Protein AF-A0A833G1L3-F1 (afdb_monomer)

Structure (mmCIF, N/CA/C/O backbone):
data_AF-A0A833G1L3-F1
#
_entry.id   AF-A0A833G1L3-F1
#
loop_
_atom_site.group_PDB
_atom_site.id
_atom_site.type_symbol
_atom_site.label_atom_id
_atom_site.label_alt_id
_atom_site.label_comp_id
_atom_site.label_asym_id
_atom_site.label_entity_id
_atom_site.label_seq_id
_atom_site.pdbx_PDB_ins_code
_atom_site.Cartn_x
_atom_site.Cartn_y
_atom_site.Cartn_z
_atom_site.occupancy
_atom_site.B_iso_or_equiv
_atom_site.auth_seq_id
_atom_site.auth_comp_id
_atom_site.auth_asym_id
_atom_site.auth_atom_id
_atom_site.pdbx_PDB_model_num
ATOM 1 N N . PHE A 1 1 ? -31.826 -4.153 2.271 1.00 58.56 1 PHE A N 1
ATOM 2 C CA . PHE A 1 1 ? -32.580 -5.395 2.533 1.00 58.56 1 PHE A CA 1
ATOM 3 C C . PHE A 1 1 ? -32.315 -6.361 1.386 1.00 58.56 1 PHE A C 1
ATOM 5 O O . PHE A 1 1 ? -32.067 -5.895 0.278 1.00 58.56 1 PHE A O 1
ATOM 12 N N . THR A 1 2 ? -32.281 -7.665 1.633 1.00 56.75 2 THR A N 1
ATOM 13 C CA . THR A 1 2 ? -32.223 -8.674 0.565 1.00 56.75 2 THR A CA 1
ATOM 14 C C . THR A 1 2 ? -33.599 -9.286 0.434 1.00 56.75 2 THR A C 1
ATOM 16 O O . THR A 1 2 ? -34.111 -9.754 1.436 1.00 56.75 2 THR A O 1
ATOM 19 N N . GLY A 1 3 ? -34.172 -9.292 -0.766 1.00 68.12 3 GLY A N 1
ATOM 20 C CA . GLY A 1 3 ? -35.450 -9.947 -1.047 1.00 68.12 3 GLY A CA 1
ATOM 21 C C . GLY A 1 3 ? -36.660 -9.022 -1.182 1.00 68.12 3 GLY A C 1
ATOM 22 O O . GLY A 1 3 ? -36.494 -7.808 -1.364 1.00 68.12 3 GLY A O 1
ATOM 23 N N . ASP A 1 4 ? -37.855 -9.617 -1.142 1.00 75.69 4 ASP A N 1
ATOM 24 C CA . ASP A 1 4 ? -39.143 -8.933 -1.297 1.00 75.69 4 ASP A CA 1
ATOM 25 C C . ASP A 1 4 ? -39.502 -8.088 -0.065 1.00 75.69 4 ASP A C 1
ATOM 27 O O . ASP A 1 4 ? -39.644 -8.566 1.058 1.00 75.69 4 ASP A O 1
ATOM 31 N N . LEU A 1 5 ? -39.668 -6.790 -0.298 1.00 76.69 5 LEU A N 1
ATOM 32 C CA . LEU A 1 5 ? -40.028 -5.801 0.712 1.00 76.69 5 LEU A CA 1
ATOM 33 C C . LEU A 1 5 ? -41.458 -5.977 1.243 1.00 76.69 5 LEU A C 1
ATOM 35 O O . LEU A 1 5 ? -41.739 -5.544 2.363 1.00 76.69 5 LEU A O 1
ATOM 39 N N . GLY A 1 6 ? -42.332 -6.614 0.458 1.00 80.12 6 GLY A N 1
ATOM 40 C CA . GLY A 1 6 ? -43.697 -6.957 0.848 1.00 80.12 6 GLY A CA 1
ATOM 41 C C . GLY A 1 6 ? -43.796 -8.199 1.736 1.00 80.12 6 GLY A C 1
ATOM 42 O O . GLY A 1 6 ? -44.840 -8.415 2.347 1.00 80.12 6 GLY A O 1
ATOM 43 N N . ALA A 1 7 ? -42.727 -8.994 1.850 1.00 83.94 7 ALA A N 1
ATOM 44 C CA . ALA A 1 7 ? -42.713 -10.181 2.694 1.00 83.94 7 ALA A CA 1
ATOM 45 C C . ALA A 1 7 ? -42.637 -9.825 4.188 1.00 83.94 7 ALA A C 1
ATOM 47 O O . ALA A 1 7 ? -42.221 -8.731 4.574 1.00 83.94 7 ALA A O 1
ATOM 48 N N . GLY A 1 8 ? -43.066 -10.757 5.036 1.00 83.50 8 GLY A N 1
ATOM 49 C CA . GLY A 1 8 ? -43.168 -10.588 6.483 1.00 83.50 8 GLY A CA 1
ATOM 50 C C . GLY A 1 8 ? -43.287 -11.944 7.174 1.00 83.50 8 GLY A C 1
ATOM 51 O O . GLY A 1 8 ? -43.633 -12.943 6.540 1.00 83.50 8 GLY A O 1
ATOM 52 N N . GLN A 1 9 ? -42.958 -11.986 8.463 1.00 84.94 9 GLN A N 1
ATOM 53 C CA . GLN A 1 9 ? -42.991 -13.208 9.267 1.00 84.94 9 GLN A CA 1
ATOM 54 C C . GLN A 1 9 ? -43.741 -12.964 10.578 1.00 84.94 9 GLN A C 1
ATOM 56 O O . GLN A 1 9 ? -43.621 -11.872 11.141 1.00 84.94 9 GLN A O 1
ATOM 61 N N . PRO A 1 10 ? -44.501 -13.954 11.071 1.00 87.81 10 PRO A N 1
ATOM 62 C CA . PRO A 1 10 ? -45.274 -13.804 12.288 1.00 87.81 10 PRO A CA 1
ATOM 63 C C . PRO A 1 10 ? -44.334 -13.806 13.493 1.00 87.81 10 PRO A C 1
ATOM 65 O O . PRO A 1 10 ? -43.378 -14.585 13.569 1.00 87.81 10 PRO A O 1
ATOM 68 N N . TYR A 1 11 ? -44.625 -12.940 14.457 1.00 89.69 11 TYR A N 1
ATOM 69 C CA . TYR A 1 11 ? -43.873 -12.844 15.703 1.00 89.69 11 TYR A CA 1
ATOM 70 C C . TYR A 1 11 ? -44.620 -13.545 16.837 1.00 89.69 11 TYR A C 1
ATOM 72 O O . TYR A 1 11 ? -45.820 -13.792 16.764 1.00 89.69 11 TYR A O 1
ATOM 80 N N . LEU A 1 12 ? -43.897 -13.922 17.888 1.00 92.12 12 LEU A N 1
ATOM 81 C CA . LEU A 1 12 ? -44.491 -14.494 19.090 1.00 92.12 12 LEU A CA 1
ATOM 82 C C . LEU A 1 12 ? -43.748 -13.973 20.312 1.00 92.12 12 LEU A C 1
ATOM 84 O O . LEU A 1 12 ? -42.553 -14.227 20.488 1.00 92.12 12 LEU A O 1
ATOM 88 N N . HIS A 1 13 ? -44.470 -13.273 21.181 1.00 92.69 13 HIS A N 1
ATOM 89 C CA . HIS A 1 13 ? -43.911 -12.830 22.445 1.00 92.69 13 HIS A CA 1
ATOM 90 C C . HIS A 1 13 ? -43.611 -14.020 23.366 1.00 92.69 13 HIS A C 1
ATOM 92 O O . HIS A 1 13 ? -44.367 -14.991 23.450 1.00 92.69 13 HIS A O 1
ATOM 98 N N . LYS A 1 14 ? -42.505 -13.931 24.111 1.00 91.44 14 LYS A N 1
ATOM 99 C CA . LYS A 1 14 ? -42.034 -15.017 24.980 1.00 91.44 14 LYS A CA 1
ATOM 100 C C . LYS A 1 14 ? -43.056 -15.398 26.053 1.00 91.44 14 LYS A C 1
ATOM 102 O O . LYS A 1 14 ? -43.229 -16.583 26.323 1.00 91.44 14 LYS A O 1
ATOM 107 N N . ASP A 1 15 ? -43.721 -14.422 26.662 1.00 92.81 15 ASP A N 1
ATOM 108 C CA . ASP A 1 15 ? -44.708 -14.705 27.712 1.00 92.81 15 ASP A CA 1
ATOM 109 C C . ASP A 1 15 ? -45.952 -15.393 27.143 1.00 92.81 15 ASP A C 1
ATOM 111 O O . ASP A 1 15 ? -46.493 -16.299 27.774 1.00 92.81 15 ASP A O 1
ATOM 115 N N . ASP A 1 16 ? -46.334 -15.053 25.911 1.00 93.94 16 ASP A N 1
ATOM 116 C CA . ASP A 1 16 ? -47.459 -15.686 25.226 1.00 93.94 16 ASP A CA 1
ATOM 117 C C . ASP A 1 16 ? -47.111 -17.136 24.845 1.00 93.94 16 ASP A C 1
ATOM 119 O O . ASP A 1 16 ? -47.944 -18.031 25.005 1.00 93.94 16 ASP A O 1
ATOM 123 N N . LEU A 1 17 ? -45.858 -17.403 24.443 1.00 94.31 17 LEU A N 1
ATOM 124 C CA . LEU A 1 17 ? -45.332 -18.763 24.259 1.00 94.31 17 LEU A CA 1
ATOM 125 C C . LEU A 1 17 ? -45.379 -19.568 25.565 1.00 94.31 17 LEU A C 1
ATOM 127 O O . LEU A 1 17 ? -45.841 -20.710 25.576 1.00 94.31 17 LEU A O 1
ATOM 131 N N . VAL A 1 18 ? -44.907 -18.990 26.672 1.00 95.00 18 VAL A N 1
ATOM 132 C CA . VAL A 1 18 ? -44.943 -19.652 27.985 1.00 95.00 18 VAL A CA 1
ATOM 133 C C . VAL A 1 18 ? -46.387 -19.949 28.385 1.00 95.00 18 VAL A C 1
ATOM 135 O O . VAL A 1 18 ? -46.679 -21.064 28.813 1.00 95.00 18 VAL A O 1
ATOM 138 N N . GLU A 1 19 ? -47.308 -19.006 28.186 1.00 95.12 19 GLU A N 1
ATOM 139 C CA . GLU A 1 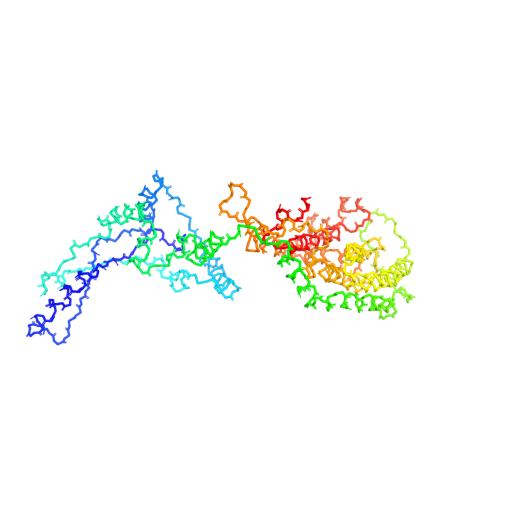19 ? -48.734 -19.200 28.458 1.00 95.12 19 GLU A CA 1
ATOM 140 C C . GLU A 1 19 ? -49.342 -20.322 27.597 1.00 95.12 19 GLU A C 1
ATOM 142 O O . GLU A 1 19 ? -50.137 -21.119 28.104 1.00 95.12 19 GLU A O 1
ATOM 147 N N . ALA A 1 20 ? -48.949 -20.440 26.322 1.00 93.00 20 ALA A N 1
ATOM 148 C CA . ALA A 1 20 ? -49.375 -21.539 25.450 1.00 93.00 20 ALA A CA 1
ATOM 149 C C . ALA A 1 20 ? -48.918 -22.899 25.996 1.00 93.00 20 ALA A C 1
ATOM 151 O O . ALA A 1 20 ? -49.714 -23.837 26.081 1.00 93.00 20 ALA A O 1
ATOM 152 N N . ILE A 1 21 ? -47.652 -22.991 26.415 1.00 93.94 21 ILE A N 1
ATOM 153 C CA . ILE A 1 21 ? -47.069 -24.214 26.979 1.00 93.94 21 ILE A CA 1
ATOM 154 C C . ILE A 1 21 ? -47.756 -24.581 28.298 1.00 93.94 21 ILE A C 1
ATOM 156 O O . ILE A 1 21 ? -48.140 -25.735 28.483 1.00 93.94 21 ILE A O 1
ATOM 160 N N . VAL A 1 22 ? -47.961 -23.615 29.198 1.00 94.06 22 VAL A N 1
ATOM 161 C CA . VAL A 1 22 ? -48.657 -23.841 30.477 1.00 94.06 22 VAL A CA 1
ATOM 162 C C . VAL A 1 22 ? -50.061 -24.392 30.227 1.00 94.06 22 VAL A C 1
ATOM 164 O O . VAL A 1 22 ? -50.429 -25.420 30.792 1.00 94.06 22 VAL A O 1
ATOM 167 N N . ARG A 1 23 ? -50.815 -23.795 29.297 1.00 91.75 23 ARG A N 1
ATOM 168 C CA . ARG A 1 23 ? -52.155 -24.278 28.932 1.00 91.75 23 ARG A CA 1
ATOM 169 C C . ARG A 1 23 ? -52.157 -25.678 28.330 1.00 91.75 23 ARG A C 1
ATOM 171 O O . ARG A 1 23 ? -53.104 -26.428 28.579 1.00 91.75 23 ARG A O 1
ATOM 178 N N . ALA A 1 24 ? -51.134 -26.030 27.554 1.00 91.81 24 ALA A N 1
ATOM 179 C CA . ALA A 1 24 ? -50.976 -27.381 27.027 1.00 91.81 24 ALA A CA 1
ATOM 180 C C . ALA A 1 24 ? -50.731 -28.389 28.162 1.00 91.81 24 ALA A C 1
ATOM 182 O O . ALA A 1 24 ? -51.369 -29.440 28.205 1.00 91.81 24 ALA A O 1
ATOM 183 N N . VAL A 1 25 ? -49.868 -28.047 29.126 1.00 91.75 25 VAL A N 1
ATOM 184 C CA . VAL A 1 25 ? -49.584 -28.890 30.298 1.00 91.75 25 VAL A CA 1
ATOM 185 C C . VAL A 1 25 ? -50.820 -29.055 31.182 1.00 91.75 25 VAL A C 1
ATOM 187 O O . VAL A 1 25 ? -51.125 -30.177 31.596 1.00 91.75 25 VAL A O 1
ATOM 190 N N . ASP A 1 26 ? -51.562 -27.982 31.443 1.00 92.50 26 ASP A N 1
ATOM 191 C CA . ASP A 1 26 ? -52.770 -28.018 32.274 1.00 92.50 26 ASP A CA 1
ATOM 192 C C . ASP A 1 26 ? -53.861 -28.895 31.654 1.00 92.50 26 ASP A C 1
ATOM 194 O O . ASP A 1 26 ? -54.539 -29.649 32.355 1.00 92.50 26 ASP A O 1
ATOM 198 N N . ARG A 1 27 ? -53.993 -28.855 30.324 1.00 89.56 27 ARG A N 1
ATOM 199 C CA . ARG A 1 27 ? -54.992 -29.629 29.578 1.00 89.56 27 ARG A CA 1
ATOM 200 C C . ARG A 1 27 ? -54.489 -30.972 29.065 1.00 89.56 27 ARG A C 1
ATOM 202 O O . ARG A 1 27 ? -55.249 -31.657 28.392 1.00 89.56 27 ARG A O 1
ATOM 209 N N . ARG A 1 28 ? -53.272 -31.397 29.416 1.00 90.00 28 ARG A N 1
ATOM 210 C CA . ARG A 1 28 ? -52.617 -32.602 28.865 1.00 90.00 28 ARG A CA 1
ATOM 211 C C . ARG A 1 28 ? -53.472 -33.873 28.882 1.00 90.00 28 ARG A C 1
ATOM 213 O O . ARG A 1 28 ? -53.357 -34.684 27.981 1.00 90.00 28 ARG A O 1
ATOM 220 N N . ALA A 1 29 ? -54.334 -34.044 29.887 1.00 90.69 29 ALA A N 1
ATOM 221 C CA . ALA A 1 29 ? -55.200 -35.220 30.008 1.00 90.69 29 ALA A CA 1
ATOM 222 C C . ALA A 1 29 ? -56.416 -35.196 29.060 1.00 90.69 29 ALA A C 1
ATOM 224 O O . ALA A 1 29 ? -57.065 -36.219 28.874 1.00 90.69 29 ALA A O 1
ATOM 225 N N . ALA A 1 30 ? -56.746 -34.030 28.501 1.00 87.81 30 ALA A N 1
ATOM 226 C CA . ALA A 1 30 ? -57.869 -33.808 27.594 1.00 87.81 30 ALA A CA 1
ATOM 227 C C . ALA A 1 30 ? -57.425 -33.625 26.131 1.00 87.81 30 ALA A C 1
ATOM 229 O O . ALA A 1 30 ? -58.267 -33.381 25.267 1.00 87.81 30 ALA A O 1
ATOM 230 N N . LEU A 1 31 ? -56.121 -33.707 25.852 1.00 87.88 31 LEU A N 1
ATOM 231 C CA . LEU A 1 31 ? -55.572 -33.565 24.509 1.00 87.88 31 LEU A CA 1
ATOM 232 C C . LEU A 1 31 ? -55.315 -34.937 23.881 1.00 87.88 31 LEU A C 1
ATOM 234 O O . LEU A 1 31 ? -54.936 -35.863 24.598 1.00 87.88 31 LEU A O 1
ATOM 238 N N . PRO A 1 32 ? -55.504 -35.079 22.556 1.00 88.44 32 PRO A N 1
ATOM 239 C CA . PRO A 1 32 ? -55.032 -36.247 21.825 1.00 88.44 32 PRO A CA 1
ATOM 240 C C . PRO A 1 32 ? -53.529 -36.467 22.020 1.00 88.44 32 PRO A C 1
ATOM 242 O O . PRO A 1 32 ? -52.783 -35.495 22.175 1.00 88.44 32 PRO A O 1
ATOM 245 N N . ASP A 1 33 ? -53.100 -37.729 21.912 1.00 86.56 33 ASP A N 1
ATOM 246 C CA . ASP A 1 33 ? -51.694 -38.148 22.033 1.00 86.56 33 ASP A CA 1
ATOM 247 C C . ASP A 1 33 ? -50.748 -37.322 21.140 1.00 86.56 33 ASP A C 1
ATOM 249 O O . ASP A 1 33 ? -49.609 -37.052 21.519 1.00 86.56 33 ASP A O 1
ATOM 253 N N . GLU A 1 34 ? -51.241 -36.863 19.984 1.00 91.44 34 GLU A N 1
ATOM 254 C CA . GLU A 1 34 ? -50.555 -35.923 19.101 1.00 91.44 34 GLU A CA 1
ATOM 255 C C . GLU A 1 34 ? -51.453 -34.721 18.774 1.00 91.44 34 GLU A C 1
ATOM 257 O O . GLU A 1 34 ? -52.558 -34.856 18.242 1.00 91.44 34 GLU A O 1
ATOM 262 N N . THR A 1 35 ? -50.971 -33.513 19.076 1.00 88.75 35 THR A N 1
ATOM 263 C CA . THR A 1 35 ? -51.679 -32.258 18.792 1.00 88.75 35 THR A CA 1
ATOM 264 C C . THR A 1 35 ? -50.719 -31.244 18.177 1.00 88.75 35 THR A C 1
ATOM 266 O O . THR A 1 35 ? -49.777 -30.802 18.828 1.00 88.75 35 THR A O 1
ATOM 269 N N . VAL A 1 36 ? -50.982 -30.845 16.929 1.00 91.00 36 VAL A N 1
ATOM 270 C CA . VAL A 1 36 ? -50.196 -29.836 16.196 1.00 91.00 36 VAL A CA 1
ATOM 271 C C . VAL A 1 36 ? -50.911 -28.491 16.237 1.00 91.00 36 VAL A C 1
ATOM 273 O O . VAL A 1 36 ? -52.103 -28.415 15.927 1.00 91.00 36 VAL A O 1
ATOM 276 N N . LEU A 1 37 ? -50.186 -27.436 16.604 1.00 89.12 37 LEU A N 1
ATOM 277 C CA . LEU A 1 37 ? -50.711 -26.083 16.769 1.00 89.12 37 LEU A CA 1
ATOM 278 C C . LEU A 1 37 ? -49.750 -25.055 16.190 1.00 89.12 37 LEU A C 1
ATOM 280 O O . LEU A 1 37 ? -48.540 -25.170 16.367 1.00 89.12 37 LEU A O 1
ATOM 284 N N . LEU A 1 38 ? -50.319 -24.032 15.559 1.00 91.88 38 LEU A N 1
ATOM 285 C CA . LEU A 1 38 ? -49.618 -22.797 15.241 1.00 91.88 38 LEU A CA 1
ATOM 286 C C . LEU A 1 38 ? -49.903 -21.788 16.353 1.00 91.88 38 LEU A C 1
ATOM 288 O O . LEU A 1 38 ? -51.044 -21.654 16.801 1.00 91.88 38 LEU A O 1
ATOM 292 N N . ILE A 1 39 ? -48.850 -21.122 16.815 1.00 91.88 39 ILE A N 1
ATOM 293 C CA . ILE A 1 39 ? -48.904 -20.095 17.854 1.00 91.88 39 ILE A CA 1
ATOM 294 C C . ILE A 1 39 ? -48.052 -18.907 17.410 1.00 91.88 39 ILE A C 1
ATOM 296 O O . ILE A 1 39 ? -46.914 -19.081 16.980 1.00 91.88 39 ILE A O 1
ATOM 300 N N . GLY A 1 40 ? -48.617 -17.710 17.508 1.00 91.44 40 GLY A N 1
ATOM 301 C CA . GLY A 1 40 ? -47.990 -16.453 17.110 1.00 91.44 40 GLY A CA 1
ATOM 302 C C . GLY A 1 40 ? -49.037 -15.363 16.906 1.00 91.44 40 GLY A C 1
ATOM 303 O O . GLY A 1 40 ? -50.229 -15.586 17.129 1.00 91.44 40 GLY A O 1
ATOM 304 N N . GLU A 1 41 ? -48.573 -14.194 16.499 1.00 91.44 41 GLU A N 1
ATOM 305 C CA . GLU A 1 41 ? -49.393 -13.057 16.098 1.00 91.44 41 GLU A CA 1
ATOM 306 C C . GLU A 1 41 ? -50.030 -13.313 14.722 1.00 91.44 41 GLU A C 1
ATOM 308 O O . GLU A 1 41 ? -49.353 -13.740 13.789 1.00 91.44 41 GLU A O 1
ATOM 313 N N . GLU A 1 42 ? -51.336 -13.050 14.591 1.00 87.62 42 GLU A N 1
ATOM 314 C CA . GLU A 1 42 ? -52.034 -13.098 13.292 1.00 87.62 42 GLU A CA 1
ATOM 315 C C . GLU A 1 42 ? -51.639 -11.892 12.409 1.00 87.62 42 GLU A C 1
ATOM 317 O O . GLU A 1 42 ? -51.675 -11.972 11.184 1.00 87.62 42 GLU A O 1
ATOM 322 N N . GLU A 1 43 ? -51.223 -10.774 13.022 1.00 86.06 43 GLU A N 1
ATOM 323 C CA . GLU A 1 43 ? -50.714 -9.596 12.312 1.00 86.06 43 GLU A CA 1
ATOM 324 C C . GLU A 1 43 ? -49.264 -9.830 11.861 1.00 86.06 43 GLU A C 1
ATOM 326 O O . GLU A 1 43 ? -48.367 -10.025 12.682 1.00 86.06 43 GLU A O 1
ATOM 331 N N . THR A 1 44 ? -49.030 -9.769 10.548 1.00 86.31 44 THR A N 1
ATOM 332 C CA . THR A 1 44 ? -47.710 -9.983 9.939 1.00 86.31 44 THR A CA 1
ATOM 333 C C . THR A 1 44 ? -47.278 -8.731 9.166 1.00 86.31 44 THR A C 1
ATOM 335 O O . THR A 1 44 ? -47.527 -8.636 7.962 1.00 86.31 44 THR A O 1
ATOM 338 N N . PRO A 1 45 ? -46.654 -7.735 9.826 1.00 86.44 45 PRO A N 1
ATOM 339 C CA . PRO A 1 45 ? -46.198 -6.534 9.138 1.00 86.44 45 PRO A CA 1
ATOM 340 C C . PRO A 1 45 ? -45.067 -6.875 8.160 1.00 86.44 45 PRO A C 1
ATOM 342 O O . PRO A 1 45 ? -44.199 -7.705 8.452 1.00 86.44 45 PRO A O 1
ATOM 345 N N . SER A 1 46 ? -45.050 -6.211 7.004 1.00 88.06 46 SER A N 1
ATOM 346 C CA . SER A 1 46 ? -43.981 -6.419 6.025 1.00 88.06 46 SER A CA 1
ATOM 347 C C . SER A 1 46 ? -42.648 -5.840 6.509 1.00 88.06 46 SER A C 1
ATOM 349 O O . SER A 1 46 ? -42.599 -4.943 7.360 1.00 88.06 46 SER A O 1
ATOM 351 N N . TYR A 1 47 ? -41.537 -6.308 5.938 1.00 81.00 47 TYR A N 1
ATOM 352 C CA . TYR A 1 47 ? -40.213 -5.759 6.235 1.00 81.00 47 TYR A CA 1
ATOM 353 C C . TYR A 1 47 ? -40.124 -4.260 5.917 1.00 81.00 47 TYR A C 1
ATOM 355 O O . TYR A 1 47 ? -39.494 -3.508 6.666 1.00 81.00 47 TYR A O 1
ATOM 363 N N . GLU A 1 48 ? -40.770 -3.806 4.839 1.00 84.44 48 GLU A N 1
ATOM 364 C CA . GLU A 1 48 ? -40.855 -2.383 4.502 1.00 84.44 48 GLU A CA 1
ATOM 365 C C . GLU A 1 48 ? -41.652 -1.592 5.541 1.00 84.44 48 GLU A C 1
ATOM 367 O O . GLU A 1 48 ? -41.222 -0.518 5.970 1.00 84.44 48 GLU A O 1
ATOM 372 N N . GLU A 1 49 ? -42.802 -2.117 5.964 1.00 86.94 49 GLU A N 1
ATOM 373 C CA . GLU A 1 49 ? -43.651 -1.465 6.954 1.00 86.94 49 GLU A CA 1
ATOM 374 C C . GLU A 1 49 ? -42.932 -1.338 8.300 1.00 86.94 49 GLU A C 1
ATOM 376 O O . GLU A 1 49 ? -42.894 -0.251 8.886 1.00 86.94 49 GLU A O 1
ATOM 381 N N . MET A 1 50 ? -42.268 -2.409 8.743 1.00 86.25 50 MET A N 1
ATOM 382 C CA . MET A 1 50 ? -41.455 -2.406 9.956 1.00 86.25 50 MET A CA 1
ATOM 383 C C . MET A 1 50 ? -40.314 -1.390 9.880 1.00 86.25 50 MET A C 1
ATOM 385 O O . MET A 1 50 ? -40.116 -0.619 10.820 1.00 86.25 50 MET A O 1
ATOM 389 N N . GLN A 1 51 ? -39.585 -1.325 8.764 1.00 82.50 51 GLN A N 1
ATOM 390 C CA . GLN A 1 51 ? -38.471 -0.385 8.618 1.00 82.50 51 GLN A CA 1
ATOM 391 C C . GLN A 1 51 ? -38.925 1.072 8.570 1.00 82.50 51 GLN A C 1
ATOM 393 O O . GLN A 1 51 ? -38.310 1.910 9.230 1.00 82.50 51 GLN A O 1
ATOM 398 N N . LYS A 1 52 ? -40.019 1.386 7.867 1.00 86.19 52 LYS A N 1
ATOM 399 C CA . LYS A 1 52 ? -40.599 2.739 7.874 1.00 86.19 52 LYS A CA 1
ATOM 400 C C . LYS A 1 52 ? -41.056 3.135 9.272 1.00 86.19 52 LYS A C 1
ATOM 402 O O . LYS A 1 52 ? -40.773 4.240 9.729 1.00 86.19 52 LYS A O 1
ATOM 407 N N . ARG A 1 53 ? -41.730 2.225 9.982 1.00 88.88 53 ARG A N 1
ATOM 408 C CA . ARG A 1 53 ? -42.237 2.478 11.337 1.00 88.88 53 ARG A CA 1
ATOM 409 C C . ARG A 1 53 ? -41.098 2.696 12.334 1.00 88.88 53 ARG A C 1
ATOM 411 O O . ARG A 1 53 ? -41.167 3.637 13.120 1.00 88.88 53 ARG A O 1
ATOM 418 N N . ILE A 1 54 ? -40.030 1.898 12.262 1.00 85.75 54 ILE A N 1
ATOM 419 C CA . ILE A 1 54 ? -38.810 2.100 13.060 1.00 85.75 54 ILE A CA 1
ATOM 420 C C . ILE A 1 54 ? -38.127 3.421 12.682 1.00 85.75 54 ILE A C 1
ATOM 422 O O . ILE A 1 54 ? -37.800 4.198 13.575 1.00 85.75 54 ILE A O 1
ATOM 426 N N . GLY A 1 55 ? -37.964 3.712 11.387 1.00 80.94 55 GLY A N 1
ATOM 427 C CA . GLY A 1 55 ? -37.362 4.956 10.894 1.00 80.94 55 GLY A CA 1
ATOM 428 C C . GLY A 1 55 ? -38.055 6.199 11.454 1.00 80.94 55 GLY A C 1
ATOM 429 O O . GLY A 1 55 ? -37.395 7.052 12.051 1.00 80.94 55 GLY A O 1
ATOM 430 N N . ARG A 1 56 ? -39.393 6.237 11.399 1.00 86.38 56 ARG A N 1
ATOM 431 C CA . ARG A 1 56 ? -40.202 7.310 12.001 1.00 86.38 56 ARG A CA 1
ATOM 432 C C . ARG A 1 56 ? -40.004 7.408 13.512 1.00 86.38 56 ARG A C 1
ATOM 434 O O . ARG A 1 56 ? -39.776 8.492 14.031 1.00 86.38 56 ARG A O 1
ATOM 441 N N . LEU A 1 57 ? -40.057 6.289 14.235 1.00 87.19 57 LEU A N 1
ATOM 442 C CA . LEU A 1 57 ? -39.930 6.297 15.699 1.00 87.19 57 LEU A CA 1
ATOM 443 C C . LEU A 1 57 ? -38.530 6.732 16.175 1.00 87.19 57 LEU A C 1
ATOM 445 O O . LEU A 1 57 ? -38.395 7.400 17.208 1.00 87.19 57 LEU A O 1
ATOM 449 N N . VAL A 1 58 ? -37.477 6.361 15.443 1.00 79.50 58 VAL A N 1
ATOM 450 C CA . VAL A 1 58 ? -36.094 6.672 15.822 1.00 79.50 58 VAL A CA 1
ATOM 451 C C . VAL A 1 58 ? -35.697 8.076 15.360 1.00 79.50 58 VAL A C 1
ATOM 453 O O . VAL A 1 58 ? -35.230 8.863 16.192 1.00 79.50 58 VAL A O 1
ATOM 456 N N . HIS A 1 59 ? -35.929 8.403 14.087 1.00 77.56 59 HIS A N 1
ATOM 457 C CA . HIS A 1 59 ? -35.366 9.572 13.399 1.00 77.56 59 HIS A CA 1
ATOM 458 C C . HIS A 1 59 ? -36.394 10.595 12.900 1.00 77.56 59 HIS A C 1
ATOM 460 O O . HIS A 1 59 ? -35.981 11.620 12.375 1.00 77.56 59 HIS A O 1
ATOM 466 N N . ASP A 1 60 ? -37.696 10.351 13.082 1.00 80.56 60 ASP A N 1
ATOM 467 C CA . ASP A 1 60 ? -38.783 11.199 12.559 1.00 80.56 60 ASP A CA 1
ATOM 468 C C . ASP A 1 60 ? -38.782 11.322 11.018 1.00 80.56 60 ASP A C 1
ATOM 470 O O . ASP A 1 60 ? -39.314 12.267 10.442 1.00 80.56 60 ASP A O 1
ATOM 474 N N . GLU A 1 61 ? -38.191 10.335 10.331 1.00 76.88 61 GLU A N 1
ATOM 475 C CA . GLU A 1 61 ? -38.047 10.297 8.873 1.00 76.88 61 GLU A CA 1
ATOM 476 C C . GLU A 1 61 ? -38.490 8.952 8.281 1.00 76.88 61 GLU A C 1
ATOM 478 O O . GLU A 1 61 ? -38.325 7.888 8.884 1.00 76.88 61 GLU A O 1
ATOM 483 N N . ASP A 1 62 ? -39.003 8.993 7.048 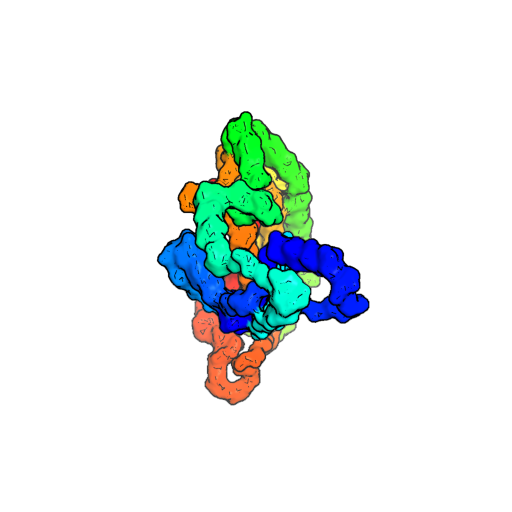1.00 71.38 62 ASP A N 1
ATOM 484 C CA . ASP A 1 62 ? -39.263 7.794 6.252 1.00 71.38 62 ASP A CA 1
ATOM 485 C C . ASP A 1 62 ? -37.962 7.271 5.641 1.00 71.38 62 ASP A C 1
ATOM 487 O O . ASP A 1 62 ? -37.454 7.786 4.642 1.00 71.38 62 ASP A O 1
ATOM 491 N N . TRP A 1 63 ? -37.422 6.210 6.234 1.00 71.50 63 TRP A N 1
ATOM 492 C CA . TRP A 1 63 ? -36.246 5.541 5.698 1.00 71.50 63 TRP A CA 1
ATOM 493 C C . TRP A 1 63 ? -36.556 4.818 4.393 1.00 71.50 63 TRP A C 1
ATOM 495 O O . TRP A 1 63 ? -37.473 4.002 4.291 1.00 71.50 63 TRP A O 1
ATOM 505 N N . ARG A 1 64 ? -35.750 5.116 3.372 1.00 65.44 64 ARG A N 1
ATOM 506 C CA . ARG A 1 64 ? -35.875 4.505 2.054 1.00 65.44 64 ARG A CA 1
ATOM 507 C C . ARG A 1 64 ? -35.146 3.165 2.043 1.00 65.44 64 ARG A C 1
ATOM 509 O O . ARG A 1 64 ? -33.918 3.122 1.997 1.00 65.44 64 ARG A O 1
ATOM 516 N N . THR A 1 65 ? -35.897 2.070 2.058 1.00 61.78 65 THR A N 1
ATOM 517 C CA . THR A 1 65 ? -35.314 0.729 1.988 1.00 61.78 65 THR A CA 1
ATOM 518 C C . THR A 1 65 ? -34.860 0.407 0.570 1.00 61.78 65 THR A C 1
ATOM 520 O O . THR A 1 65 ? -35.663 0.331 -0.357 1.00 61.78 65 THR A O 1
ATOM 523 N N . LEU A 1 66 ? -33.558 0.185 0.397 1.00 63.38 66 LEU A N 1
ATOM 524 C CA . LEU A 1 66 ? -32.988 -0.284 -0.863 1.00 63.38 66 LEU A CA 1
ATOM 525 C C . LEU A 1 66 ? -32.872 -1.813 -0.844 1.00 63.38 66 LEU A C 1
ATOM 527 O O . LEU A 1 66 ? -32.309 -2.392 0.096 1.00 63.38 66 LEU A O 1
ATOM 531 N N . SER A 1 67 ? -33.410 -2.460 -1.879 1.00 57.88 67 SER A N 1
ATOM 532 C CA . SER A 1 67 ? -33.228 -3.893 -2.115 1.00 57.88 67 SER A CA 1
ATOM 533 C C . SER A 1 67 ? -31.936 -4.122 -2.901 1.00 57.88 67 SER A C 1
ATOM 535 O O . SER A 1 67 ? -31.700 -3.460 -3.914 1.00 57.88 67 SER A O 1
ATOM 537 N N . LEU A 1 68 ? -31.074 -5.016 -2.414 1.00 63.75 68 LEU A N 1
ATOM 538 C CA . LEU A 1 68 ? -29.840 -5.411 -3.096 1.00 63.75 68 LEU A CA 1
ATOM 539 C C . LEU A 1 68 ? -30.000 -6.802 -3.730 1.00 63.75 68 LEU A C 1
ATOM 541 O O . LEU A 1 68 ? -30.606 -7.682 -3.112 1.00 63.75 68 LEU A O 1
ATOM 545 N N . PRO A 1 69 ? -29.421 -7.047 -4.924 1.00 71.38 69 PRO A N 1
ATOM 546 C CA . PRO A 1 69 ? -29.429 -8.374 -5.533 1.00 71.38 69 PRO A CA 1
ATOM 547 C C . PRO A 1 69 ? -28.745 -9.413 -4.634 1.00 71.38 69 PRO A C 1
ATOM 549 O O . PRO A 1 69 ? -27.607 -9.207 -4.201 1.00 71.38 69 PRO A O 1
ATOM 552 N N . LYS A 1 70 ? -29.397 -10.567 -4.418 1.00 64.50 70 LYS A N 1
ATOM 553 C CA . LYS A 1 70 ? -28.935 -11.626 -3.495 1.00 64.50 70 LYS A CA 1
ATOM 554 C C . LYS A 1 70 ? -27.475 -12.048 -3.720 1.00 64.50 70 LYS A C 1
ATOM 556 O O . LYS A 1 70 ? -26.743 -12.254 -2.756 1.00 64.50 70 LYS A O 1
ATOM 561 N N . GLY A 1 71 ? -27.027 -12.131 -4.978 1.00 63.44 71 GLY A N 1
ATOM 562 C CA . GLY A 1 71 ? -25.649 -12.514 -5.317 1.00 63.44 71 GLY A CA 1
ATOM 563 C C . GLY A 1 71 ? -24.589 -11.523 -4.822 1.00 63.44 71 GLY A C 1
ATOM 564 O O . GLY A 1 71 ? -23.546 -11.935 -4.319 1.00 63.44 71 GLY A O 1
ATOM 565 N N . LEU A 1 72 ? -24.882 -10.222 -4.893 1.00 63.72 72 LEU A N 1
ATOM 566 C CA . LEU A 1 72 ? -23.963 -9.168 -4.460 1.00 63.72 72 LEU A CA 1
ATOM 567 C C . LEU A 1 72 ? -23.904 -9.090 -2.929 1.00 63.72 72 LEU A C 1
ATOM 569 O O . LEU A 1 72 ? -22.828 -8.925 -2.356 1.00 63.72 72 LEU A O 1
ATOM 573 N N . THR A 1 73 ? -25.038 -9.305 -2.254 1.00 62.31 73 THR A N 1
ATOM 574 C CA . THR A 1 73 ? -25.080 -9.352 -0.787 1.00 62.31 73 THR A CA 1
ATOM 575 C C . THR A 1 73 ? -24.427 -10.608 -0.215 1.00 62.31 73 THR A C 1
ATOM 577 O O . THR A 1 73 ? -23.724 -10.504 0.784 1.00 62.31 73 THR A O 1
ATOM 580 N N . LYS A 1 74 ? -24.578 -11.777 -0.854 1.00 61.28 74 LYS A N 1
ATOM 581 C CA . LYS A 1 74 ? -23.920 -13.024 -0.421 1.00 61.28 74 LYS A CA 1
ATOM 582 C C . LYS A 1 74 ? -22.396 -12.920 -0.519 1.00 61.28 74 LYS A C 1
ATOM 584 O O . LYS A 1 74 ? -21.703 -13.317 0.412 1.00 61.28 74 LYS A O 1
ATOM 589 N N . ALA A 1 75 ? -21.883 -12.328 -1.601 1.00 64.25 75 ALA A N 1
ATOM 590 C CA . ALA A 1 75 ? -20.454 -12.059 -1.754 1.00 64.25 75 ALA A CA 1
ATOM 591 C C . ALA A 1 75 ? -19.943 -11.044 -0.716 1.00 64.25 75 ALA A C 1
ATOM 593 O O . ALA A 1 75 ? -18.913 -11.281 -0.091 1.00 64.25 75 ALA A O 1
ATOM 594 N N . GLY A 1 76 ? -20.680 -9.951 -0.485 1.00 58.47 76 GLY A N 1
ATOM 595 C CA . GLY A 1 76 ? -20.325 -8.946 0.522 1.00 58.47 76 GLY A CA 1
ATOM 596 C C . GLY A 1 76 ? -20.304 -9.503 1.949 1.00 58.47 76 GLY A C 1
ATOM 597 O O . GLY A 1 76 ? -19.325 -9.304 2.663 1.00 58.47 76 GLY A O 1
ATOM 598 N N . ALA A 1 77 ? -21.338 -10.258 2.335 1.00 57.38 77 ALA A N 1
ATOM 599 C CA . ALA A 1 77 ? -21.416 -10.906 3.643 1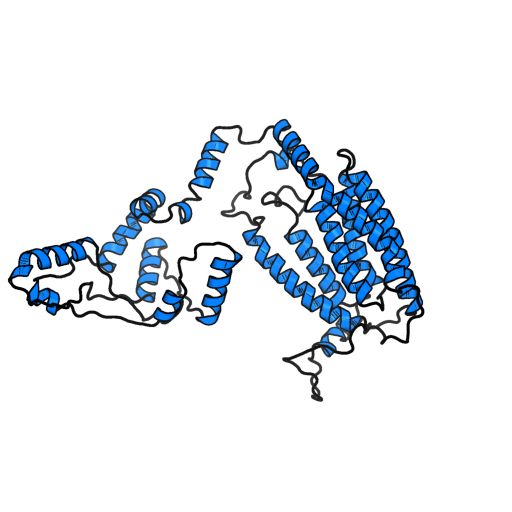.00 57.38 77 ALA A CA 1
ATOM 600 C C . ALA A 1 77 ? -20.295 -11.941 3.830 1.00 57.38 77 ALA A C 1
ATOM 602 O O . ALA A 1 77 ? -19.658 -11.960 4.875 1.00 57.38 77 ALA A O 1
ATOM 603 N N . TRP A 1 78 ? -19.986 -12.741 2.802 1.00 65.25 78 TRP A N 1
ATOM 604 C CA . TRP A 1 78 ? -18.874 -13.697 2.845 1.00 65.25 78 TRP A CA 1
ATOM 605 C C . TRP A 1 78 ? -17.517 -13.010 3.059 1.00 65.25 78 TRP A C 1
ATOM 607 O O . TRP A 1 78 ? -16.758 -13.429 3.927 1.00 65.25 78 TRP A O 1
ATOM 617 N N . VAL A 1 79 ? -17.232 -11.919 2.337 1.00 55.81 79 VAL A N 1
ATOM 618 C CA . VAL A 1 79 ? -16.008 -11.122 2.546 1.00 55.81 79 VAL A CA 1
ATOM 619 C C . VAL A 1 79 ? -15.962 -10.555 3.969 1.00 55.81 79 VAL A C 1
ATOM 621 O O . VAL A 1 79 ? -14.917 -10.578 4.616 1.00 55.81 79 VAL A O 1
ATOM 624 N N . GLN A 1 80 ? -17.088 -10.062 4.477 1.00 51.69 80 GLN A N 1
ATOM 625 C CA . GLN A 1 80 ? -17.156 -9.456 5.802 1.00 51.69 80 GLN A CA 1
ATOM 626 C C . GLN A 1 80 ? -16.972 -10.475 6.938 1.00 51.69 80 GLN A C 1
ATOM 628 O O . GLN A 1 80 ? -16.265 -10.184 7.900 1.00 51.69 80 GLN A O 1
ATOM 633 N N . THR A 1 81 ? -17.543 -11.675 6.807 1.00 50.78 81 THR A N 1
ATOM 634 C CA . THR A 1 81 ? -17.396 -12.737 7.810 1.00 50.78 81 THR A CA 1
ATOM 635 C C . THR A 1 81 ? -16.026 -13.417 7.735 1.00 50.78 81 THR A C 1
ATOM 637 O O . THR A 1 81 ? -15.342 -13.502 8.745 1.00 50.78 81 THR A O 1
ATOM 640 N N . GLU A 1 82 ? -15.597 -13.883 6.557 1.00 54.06 82 GLU A N 1
ATOM 641 C CA . GLU A 1 82 ? -14.421 -14.767 6.435 1.00 54.06 82 GLU A CA 1
ATOM 642 C C . GLU A 1 82 ? -13.093 -14.013 6.300 1.00 54.06 82 GLU A C 1
ATOM 644 O O . GLU A 1 82 ? -12.051 -14.505 6.725 1.00 54.06 82 GLU A O 1
ATOM 649 N N . ILE A 1 83 ? -13.097 -12.821 5.691 1.00 46.91 83 ILE A N 1
ATOM 650 C CA . ILE A 1 83 ? -11.861 -12.057 5.440 1.00 46.91 83 ILE A CA 1
ATOM 651 C C . ILE A 1 83 ? -11.654 -10.975 6.502 1.00 46.91 83 ILE A C 1
ATOM 653 O O . ILE A 1 83 ? -10.517 -10.690 6.876 1.00 46.91 83 ILE A O 1
ATOM 657 N N . LEU A 1 84 ? -12.738 -10.354 6.978 1.00 39.75 84 LEU A N 1
ATOM 658 C CA . LEU A 1 84 ? -12.682 -9.250 7.942 1.00 39.75 84 LEU A CA 1
ATOM 659 C C . LEU A 1 84 ? -12.963 -9.679 9.393 1.00 39.75 84 LEU A C 1
ATOM 661 O O . LEU A 1 84 ? -12.881 -8.820 10.271 1.00 39.75 84 LEU A O 1
ATOM 665 N N . ASP A 1 85 ? -13.259 -10.964 9.634 1.00 41.00 85 ASP A N 1
ATOM 666 C CA . ASP A 1 85 ? -13.569 -11.561 10.949 1.00 41.00 85 ASP A CA 1
ATOM 667 C C . ASP A 1 85 ? -14.622 -10.756 11.736 1.00 41.00 85 ASP A C 1
ATOM 669 O O . ASP A 1 85 ? -14.536 -10.559 12.948 1.00 41.00 85 ASP A O 1
ATOM 673 N N . GLN A 1 86 ? -15.606 -10.205 11.016 1.00 42.91 86 GLN A N 1
ATOM 674 C CA . GLN A 1 86 ? -16.738 -9.508 11.615 1.00 42.91 86 GLN A CA 1
ATOM 675 C C . GLN A 1 86 ? -17.928 -10.457 11.685 1.00 42.91 86 GLN A C 1
ATOM 677 O O . GLN A 1 86 ? -18.407 -10.940 10.652 1.00 42.91 86 GLN A O 1
ATOM 682 N N . GLU A 1 87 ? -18.461 -10.677 12.889 1.00 43.53 87 GLU A N 1
ATOM 683 C CA . GLU A 1 87 ? -19.751 -11.343 13.039 1.00 43.53 87 GLU A CA 1
ATOM 684 C C . GLU A 1 87 ? -20.806 -10.548 12.269 1.00 43.53 87 GLU A C 1
ATOM 686 O O . GLU A 1 87 ? -21.161 -9.422 12.603 1.00 43.53 87 GLU A O 1
ATOM 691 N N . THR A 1 88 ? -21.257 -11.116 11.153 1.00 44.47 88 THR A N 1
ATOM 692 C CA . THR A 1 88 ? -22.307 -10.508 10.345 1.00 44.47 88 THR A CA 1
ATOM 693 C C . THR A 1 88 ? -23.643 -11.025 10.874 1.00 44.47 88 THR A C 1
ATOM 695 O O . THR A 1 88 ? -23.870 -12.244 10.909 1.00 44.47 88 THR A O 1
ATOM 698 N N . ASP A 1 89 ? -24.516 -10.103 11.290 1.00 5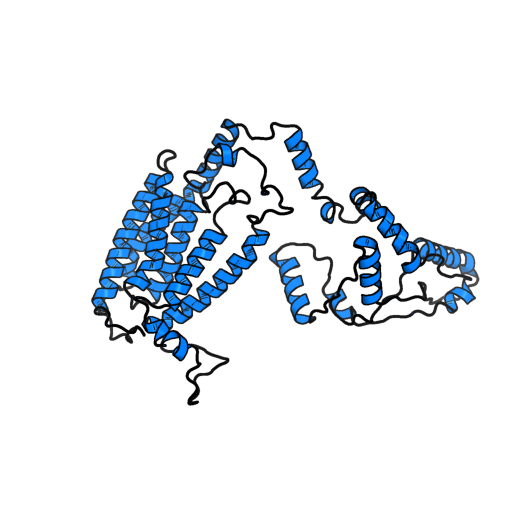2.81 89 ASP A N 1
ATOM 699 C CA . ASP A 1 89 ? -25.869 -10.406 11.790 1.00 52.81 89 ASP A CA 1
ATOM 700 C C . ASP A 1 89 ? -26.749 -11.071 10.719 1.00 52.81 89 ASP A C 1
ATOM 702 O O . ASP A 1 89 ? -27.696 -11.792 11.026 1.00 52.81 89 ASP A O 1
ATOM 706 N N . ILE A 1 90 ? -26.413 -10.868 9.441 1.00 54.28 90 ILE A N 1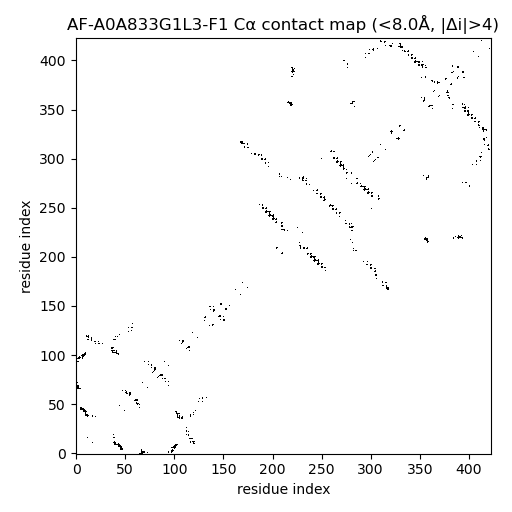
ATOM 707 C CA . ILE A 1 90 ? -27.114 -11.445 8.294 1.00 54.28 90 ILE A CA 1
ATOM 708 C C . ILE A 1 90 ? -26.439 -12.763 7.909 1.00 54.28 90 ILE A C 1
ATOM 710 O O . ILE A 1 90 ? -25.357 -12.777 7.319 1.00 54.28 90 ILE A O 1
ATOM 714 N N . LYS A 1 91 ? -27.088 -13.890 8.220 1.00 59.97 91 LYS A N 1
ATOM 715 C CA . LYS A 1 91 ? -26.596 -15.223 7.843 1.00 59.97 91 LYS A CA 1
ATOM 716 C C . LYS A 1 91 ? -27.020 -15.599 6.412 1.00 59.97 91 LYS A C 1
ATOM 718 O O . LYS A 1 91 ? -28.097 -15.198 5.976 1.00 59.97 91 LYS A O 1
ATOM 723 N N . PRO A 1 92 ? -26.244 -16.428 5.683 1.00 59.81 92 PRO A N 1
ATOM 724 C CA . PRO A 1 92 ? -26.562 -16.807 4.300 1.00 59.81 92 PRO A CA 1
ATOM 725 C C . PRO A 1 92 ? -27.957 -17.419 4.102 1.00 59.81 92 PRO A C 1
ATOM 727 O O . PRO A 1 92 ? -28.616 -17.121 3.112 1.00 59.81 92 PRO A O 1
ATOM 730 N N . TRP A 1 93 ? -28.436 -18.215 5.061 1.00 65.88 93 TRP A N 1
ATOM 731 C CA . TRP A 1 93 ? -29.775 -18.814 5.021 1.00 65.88 93 TRP A CA 1
ATOM 732 C C . TRP A 1 93 ? -30.903 -17.782 5.204 1.00 65.88 93 TRP A C 1
ATOM 734 O O . TRP A 1 93 ? -31.996 -17.971 4.681 1.00 65.88 93 TRP A O 1
ATOM 744 N N . MET A 1 94 ? -30.643 -16.657 5.884 1.00 66.31 94 MET A N 1
ATOM 745 C CA . MET A 1 94 ? -31.618 -15.564 6.019 1.00 66.31 94 MET A CA 1
ATOM 746 C C . MET A 1 94 ? -31.852 -14.857 4.678 1.00 66.31 94 MET A C 1
ATOM 748 O O . MET A 1 94 ? -32.957 -14.404 4.419 1.00 66.31 94 MET A O 1
ATOM 752 N N . ILE A 1 95 ? -30.826 -14.786 3.819 1.00 66.94 95 ILE A N 1
ATOM 753 C CA . ILE A 1 95 ? -30.899 -14.190 2.470 1.00 66.94 95 ILE A CA 1
ATOM 754 C C . ILE A 1 95 ? -31.692 -15.092 1.511 1.00 66.94 95 ILE A C 1
ATOM 756 O O . ILE A 1 95 ? -32.313 -14.623 0.555 1.00 66.94 95 ILE A O 1
ATOM 760 N N . GLU A 1 96 ? -31.652 -16.404 1.735 1.00 69.38 96 GLU A N 1
ATOM 761 C CA . GLU A 1 96 ? -32.399 -17.362 0.923 1.00 69.38 96 GLU A CA 1
ATOM 762 C C . GLU A 1 96 ? -33.901 -17.276 1.240 1.00 69.38 96 GLU A C 1
ATOM 764 O O . GLU A 1 96 ? -34.683 -17.115 0.304 1.00 69.38 96 GLU A O 1
ATOM 769 N N . ASN A 1 97 ? -34.271 -17.201 2.525 1.00 66.06 97 ASN A N 1
ATOM 770 C CA . ASN A 1 97 ? -35.666 -17.174 3.000 1.00 66.06 97 ASN A CA 1
ATOM 771 C C . ASN A 1 97 ? -36.324 -15.780 3.022 1.00 66.06 97 ASN A C 1
ATOM 773 O O . ASN A 1 97 ? -37.464 -15.643 3.457 1.00 66.06 97 ASN A O 1
ATOM 777 N N . SER A 1 98 ? -35.624 -14.725 2.605 1.00 67.25 98 SER A N 1
ATOM 778 C CA . SER A 1 98 ? -36.101 -13.343 2.750 1.00 67.25 98 SER A CA 1
ATOM 779 C C . SER A 1 98 ? -37.211 -12.929 1.775 1.00 67.25 98 SER A C 1
ATOM 781 O O . SER A 1 98 ? -37.693 -11.804 1.867 1.00 67.25 98 SER A O 1
ATOM 783 N N . ASP A 1 99 ? -37.592 -13.807 0.843 1.00 73.00 99 ASP A N 1
ATOM 784 C CA . ASP A 1 99 ? -38.716 -13.591 -0.083 1.00 73.00 99 ASP A CA 1
ATOM 785 C C . ASP A 1 99 ? -40.022 -14.233 0.415 1.00 73.00 99 ASP A C 1
ATOM 787 O O . ASP A 1 99 ? -41.079 -13.991 -0.163 1.00 73.00 99 ASP A O 1
ATOM 791 N N . ASP A 1 100 ? -39.971 -15.049 1.473 1.00 78.44 100 ASP A N 1
ATOM 792 C CA . ASP A 1 100 ? -41.135 -15.805 1.927 1.00 78.44 100 ASP A CA 1
ATOM 793 C C . ASP A 1 100 ? -42.007 -14.969 2.875 1.00 78.44 100 ASP A C 1
ATOM 795 O O . ASP A 1 100 ? -41.544 -14.492 3.917 1.00 78.44 100 ASP A O 1
ATOM 799 N N . HIS A 1 101 ? -43.293 -14.841 2.541 1.00 82.56 101 HIS A N 1
ATOM 800 C CA . HIS A 1 101 ? -44.313 -14.259 3.413 1.00 82.56 101 HIS A CA 1
ATOM 801 C C . HIS A 1 101 ? -45.117 -15.368 4.097 1.00 82.56 101 HIS A C 1
ATOM 803 O O . HIS A 1 101 ? -45.701 -16.219 3.422 1.00 82.56 101 HIS A O 1
ATOM 809 N N . TYR A 1 102 ? -45.159 -15.352 5.429 1.00 83.19 102 TYR A N 1
ATOM 810 C CA . TYR A 1 102 ? -45.877 -16.348 6.222 1.00 83.19 102 TYR A CA 1
ATOM 811 C C . TYR A 1 102 ? -46.989 -15.689 7.035 1.00 83.19 102 TYR A C 1
ATOM 813 O O . TYR A 1 102 ? -46.718 -14.822 7.854 1.00 83.19 102 TYR A O 1
ATOM 821 N N . GLU A 1 103 ? -48.217 -16.171 6.876 1.00 85.75 103 GLU A N 1
ATOM 822 C CA . GLU A 1 103 ? -49.345 -15.866 7.760 1.00 85.75 103 GLU A CA 1
ATOM 823 C C . GLU A 1 103 ? -49.729 -17.138 8.525 1.00 85.75 103 GLU A C 1
ATOM 825 O O . GLU A 1 103 ? -49.571 -18.254 8.016 1.00 85.75 103 GLU A O 1
ATOM 830 N N . ILE A 1 104 ? -50.222 -16.994 9.755 1.00 88.62 104 ILE A N 1
ATOM 831 C CA . ILE A 1 104 ? -50.572 -18.134 10.610 1.00 88.62 104 ILE A CA 1
ATOM 832 C C . ILE A 1 104 ? -52.032 -18.093 11.044 1.00 88.62 104 ILE A C 1
ATOM 834 O O . ILE A 1 104 ? -52.561 -17.052 11.416 1.00 88.62 104 ILE A O 1
ATOM 838 N N . ASP A 1 105 ? -52.660 -19.268 11.049 1.00 90.81 105 ASP A N 1
ATOM 839 C CA . ASP A 1 105 ? -54.011 -19.471 11.569 1.00 90.81 105 ASP A CA 1
ATOM 840 C C . ASP A 1 105 ? -53.948 -20.101 12.968 1.00 90.81 105 ASP A C 1
ATOM 842 O O . ASP A 1 105 ? -53.589 -21.273 13.139 1.00 90.81 105 ASP A O 1
ATOM 846 N N . ILE A 1 106 ? -54.323 -19.317 13.981 1.00 92.69 106 ILE A N 1
ATOM 847 C CA . ILE A 1 106 ? -54.328 -19.742 15.387 1.00 92.69 106 ILE A CA 1
ATOM 848 C C . ILE A 1 106 ? -55.684 -20.302 15.847 1.00 92.69 106 ILE A C 1
ATOM 850 O O . ILE A 1 106 ? -55.861 -20.589 17.035 1.00 92.69 106 ILE A O 1
ATOM 854 N N . SER A 1 107 ? -56.647 -20.522 14.944 1.00 92.62 107 SER A N 1
ATOM 855 C CA . SER A 1 107 ? -58.002 -21.001 15.279 1.00 92.62 107 SER A CA 1
ATOM 856 C C . SER A 1 107 ? -57.994 -22.294 16.101 1.00 92.62 107 SER A C 1
ATOM 858 O O . SER A 1 107 ? -58.825 -22.503 16.994 1.00 92.62 107 SER A O 1
ATOM 860 N N . ARG A 1 108 ? -57.014 -23.171 15.854 1.00 91.31 108 ARG A N 1
ATOM 861 C CA . ARG A 1 108 ? -56.850 -24.419 16.609 1.00 91.31 108 ARG A CA 1
ATOM 862 C C . ARG A 1 108 ? -56.330 -24.183 18.033 1.00 91.31 108 ARG A C 1
ATOM 864 O O . ARG A 1 108 ? -56.792 -24.842 18.962 1.00 91.31 108 ARG A O 1
ATOM 871 N N . ALA A 1 109 ? -55.429 -23.220 18.227 1.00 90.69 109 ALA A N 1
ATOM 872 C CA . ALA A 1 109 ? -54.948 -22.831 19.555 1.00 90.69 109 ALA A CA 1
ATOM 873 C C . ALA A 1 109 ? -56.056 -22.130 20.361 1.00 90.69 109 ALA A C 1
ATOM 875 O O . ALA A 1 109 ? -56.254 -22.424 21.543 1.00 90.69 109 ALA A O 1
ATOM 876 N N . ARG A 1 110 ? -56.857 -21.289 19.699 1.00 92.25 110 ARG A N 1
ATOM 877 C CA . ARG A 1 110 ? -58.026 -20.627 20.291 1.00 92.25 110 ARG A CA 1
ATOM 878 C C . ARG A 1 110 ? -59.081 -21.642 20.743 1.00 92.25 110 ARG A C 1
ATOM 880 O O . ARG A 1 110 ? -59.537 -21.586 21.880 1.00 92.25 110 ARG A O 1
ATOM 887 N N . SER A 1 111 ? -59.423 -22.616 19.901 1.00 89.94 111 SER A N 1
ATOM 888 C CA . SER A 1 111 ? -60.455 -23.620 20.216 1.00 89.94 111 SER A CA 1
ATOM 889 C C . SER A 1 111 ? -60.024 -24.654 21.261 1.00 89.94 111 SER A C 1
ATOM 891 O O . SER A 1 111 ? -60.795 -24.945 22.173 1.00 89.94 111 SER A O 1
ATOM 893 N N . LEU A 1 112 ? -58.807 -25.201 21.165 1.00 87.50 112 LEU A N 1
ATOM 894 C CA . LEU A 1 112 ? -58.349 -26.247 22.086 1.00 87.50 112 LEU A CA 1
ATOM 895 C C . LEU A 1 112 ? -57.842 -25.676 23.412 1.00 87.50 112 LEU A C 1
ATOM 897 O O . LEU A 1 112 ? -58.056 -26.276 24.468 1.00 87.50 112 LEU A O 1
ATOM 901 N N . PHE A 1 113 ? -57.153 -24.531 23.378 1.00 86.88 113 PHE A N 1
ATOM 902 C CA . PHE A 1 113 ? -56.489 -23.972 24.557 1.00 86.88 113 PHE A CA 1
ATOM 903 C C . PHE A 1 113 ? -57.146 -22.694 25.087 1.00 86.88 113 PHE A C 1
ATOM 905 O O . PHE A 1 113 ? -56.799 -22.261 26.190 1.00 86.88 113 PHE A O 1
ATOM 912 N N . GLY A 1 114 ? -58.080 -22.068 24.365 1.00 88.81 114 GLY A N 1
ATOM 913 C CA . GLY A 1 114 ? -58.519 -20.710 24.709 1.00 88.81 114 GLY A CA 1
ATOM 914 C C . GLY A 1 114 ? -57.335 -19.740 24.738 1.00 88.81 114 GLY A C 1
ATOM 915 O O . GLY A 1 114 ? -57.250 -18.899 25.633 1.00 88.81 114 GLY A O 1
ATOM 916 N N . TRP A 1 115 ? -56.357 -19.961 23.854 1.00 93.62 115 TRP A N 1
ATOM 917 C CA . TRP A 1 115 ? -55.131 -19.179 23.781 1.00 93.62 115 TRP A CA 1
ATOM 918 C C . TRP A 1 115 ? -55.183 -18.215 22.601 1.00 93.62 115 TRP A C 1
ATOM 920 O O . TRP A 1 115 ? -55.567 -18.602 21.500 1.00 93.62 115 TRP A O 1
ATOM 930 N N . GLU A 1 116 ? -54.770 -16.979 22.862 1.00 92.56 116 GLU A N 1
ATOM 931 C CA . GLU A 1 116 ? -54.578 -15.901 21.896 1.00 92.56 116 GLU A CA 1
ATOM 932 C C . GLU A 1 116 ? -53.347 -15.090 22.328 1.00 92.56 116 GLU A C 1
ATOM 934 O O . GLU A 1 116 ? -53.098 -14.997 23.541 1.00 92.56 116 GLU A O 1
ATOM 939 N N . PRO A 1 117 ? -52.586 -14.512 21.380 1.00 92.50 117 PRO A N 1
ATOM 940 C CA . PRO A 1 117 ? -51.490 -13.610 21.705 1.00 92.50 117 PRO A CA 1
ATOM 941 C C . PRO A 1 117 ? -52.039 -12.372 22.423 1.00 92.50 117 PRO A C 1
ATOM 943 O O . PRO A 1 117 ? -53.054 -11.797 22.028 1.00 92.50 117 PRO A O 1
ATOM 946 N N . ARG A 1 118 ? -51.376 -11.969 23.506 1.00 92.06 118 ARG A N 1
ATOM 947 C CA . ARG A 1 118 ? -51.732 -10.769 24.280 1.00 92.06 118 ARG A CA 1
ATOM 948 C C . ARG A 1 118 ? -50.825 -9.595 23.958 1.00 92.06 118 ARG A C 1
ATOM 950 O O . ARG A 1 118 ? -51.203 -8.450 24.197 1.00 92.06 118 ARG A O 1
ATOM 957 N N . HIS A 1 119 ? -49.638 -9.884 23.447 1.00 92.31 119 HIS A N 1
ATOM 958 C CA . HIS A 1 119 ? -48.654 -8.900 23.046 1.00 92.31 119 HIS A CA 1
ATOM 959 C C . HIS A 1 119 ? -48.585 -8.868 21.522 1.00 92.31 119 HIS A C 1
ATOM 961 O O . HIS A 1 119 ? -48.623 -9.918 20.884 1.00 92.31 119 HIS A O 1
ATOM 967 N N . SER A 1 120 ? -48.469 -7.667 20.954 1.00 91.25 120 SER A N 1
ATOM 968 C CA . SER A 1 120 ? -48.157 -7.497 19.537 1.00 91.25 120 SER A CA 1
ATOM 969 C C . SER A 1 120 ? -46.877 -6.702 19.355 1.00 91.25 120 SER A C 1
ATOM 971 O O . SER A 1 120 ? -46.666 -5.691 20.037 1.00 91.25 120 SER A O 1
ATOM 973 N N . LEU A 1 121 ? -46.034 -7.121 18.411 1.00 89.25 121 LEU A N 1
ATOM 974 C CA . LEU A 1 121 ? -44.789 -6.425 18.104 1.00 89.25 121 LEU A CA 1
ATOM 975 C C . LEU A 1 121 ? -45.070 -4.975 17.696 1.00 89.25 121 LEU A C 1
ATOM 977 O O . LEU A 1 121 ? -44.436 -4.048 18.205 1.00 89.25 121 LEU A O 1
ATOM 981 N N . THR A 1 122 ? -46.060 -4.773 16.824 1.00 89.00 122 THR A N 1
ATOM 982 C CA . THR A 1 122 ? -46.504 -3.458 16.335 1.00 89.00 122 THR A CA 1
ATOM 983 C C . THR A 1 122 ? -46.977 -2.541 17.467 1.00 89.00 122 THR A C 1
ATOM 985 O O . THR A 1 122 ? -46.730 -1.330 17.422 1.00 89.00 122 THR A O 1
ATOM 988 N N . GLY A 1 123 ? -47.623 -3.107 18.493 1.00 90.44 123 GLY A N 1
ATOM 989 C CA . GLY A 1 123 ? -48.108 -2.400 19.676 1.00 90.44 123 GLY A CA 1
ATOM 990 C C . GLY A 1 123 ? -47.006 -2.077 20.686 1.00 90.44 123 GLY A C 1
ATOM 991 O O . GLY A 1 123 ? -47.019 -1.000 21.281 1.00 90.44 123 GLY A O 1
ATOM 992 N N . THR A 1 124 ? -46.020 -2.962 20.858 1.00 91.62 124 THR A N 1
ATOM 993 C CA . THR A 1 124 ? -44.910 -2.758 21.807 1.00 91.62 124 THR A CA 1
ATOM 994 C C . THR A 1 124 ? -43.767 -1.916 21.242 1.00 91.62 124 THR A C 1
ATOM 996 O O . THR A 1 124 ? -43.013 -1.309 22.006 1.00 91.62 124 THR A O 1
ATOM 999 N N . LEU A 1 125 ? -43.642 -1.837 19.914 1.00 91.38 125 LEU A N 1
ATOM 1000 C CA . LEU A 1 125 ? -42.534 -1.168 19.232 1.00 91.38 125 LEU A CA 1
ATOM 1001 C C . LEU A 1 125 ? -42.316 0.300 19.660 1.00 91.38 125 LEU A C 1
ATOM 1003 O O . LEU A 1 125 ? -41.165 0.657 19.918 1.00 91.38 125 LEU A O 1
ATOM 1007 N N . PRO A 1 126 ? -43.346 1.163 19.807 1.00 93.50 126 PRO A N 1
ATOM 1008 C CA . PRO A 1 126 ? -43.137 2.549 20.240 1.00 93.50 126 PRO A CA 1
ATOM 1009 C C . PRO A 1 126 ? -42.479 2.658 21.621 1.00 93.50 126 PRO A C 1
ATOM 1011 O O . PRO A 1 126 ? -41.576 3.467 21.818 1.00 93.50 126 PRO A O 1
ATOM 1014 N N . GLU A 1 127 ? -42.887 1.808 22.564 1.00 91.94 127 GLU A N 1
ATOM 1015 C CA . GLU A 1 127 ? -42.321 1.770 23.914 1.00 91.94 127 GLU A CA 1
ATOM 1016 C C . GLU A 1 127 ? -40.892 1.209 23.909 1.00 91.94 127 GLU A C 1
ATOM 1018 O O . GLU A 1 127 ? -40.022 1.725 24.614 1.00 91.94 127 GLU A O 1
ATOM 1023 N N . MET A 1 128 ? -40.618 0.199 23.073 1.00 89.94 128 MET A N 1
ATOM 1024 C CA . MET A 1 128 ? -39.262 -0.324 22.874 1.00 89.94 128 MET A CA 1
ATOM 1025 C C . MET A 1 128 ? -38.313 0.773 22.382 1.00 89.94 128 MET A C 1
ATOM 1027 O O . MET A 1 128 ? -37.237 0.939 22.959 1.00 89.94 128 MET A O 1
ATOM 1031 N N . ILE A 1 129 ? -38.725 1.550 21.371 1.00 89.31 129 ILE A N 1
ATOM 1032 C CA . ILE A 1 129 ? -37.917 2.643 20.813 1.00 89.31 129 ILE A CA 1
ATOM 1033 C C . ILE A 1 129 ? -37.791 3.815 21.794 1.00 89.31 129 ILE A C 1
ATOM 1035 O O . ILE A 1 129 ? -36.710 4.392 21.908 1.00 89.31 129 ILE A O 1
ATOM 1039 N N . ARG A 1 130 ? -38.842 4.149 22.554 1.00 90.56 130 ARG A N 1
ATOM 1040 C CA . ARG A 1 130 ? -38.761 5.176 23.606 1.00 90.56 130 ARG A CA 1
ATOM 1041 C C . ARG A 1 130 ? -37.679 4.827 24.630 1.00 90.56 130 ARG A C 1
ATOM 1043 O O . ARG A 1 130 ? -36.798 5.644 24.877 1.00 90.56 130 ARG A O 1
ATOM 1050 N N . ARG A 1 131 ? -37.698 3.600 25.168 1.00 86.94 131 ARG A N 1
ATOM 1051 C CA . ARG A 1 131 ? -36.683 3.133 26.132 1.00 86.94 131 ARG A CA 1
ATOM 1052 C C . ARG A 1 131 ? -35.284 3.074 25.524 1.00 86.94 131 ARG A C 1
ATOM 1054 O O . ARG A 1 131 ? -34.323 3.418 26.203 1.00 86.94 131 ARG A O 1
ATOM 1061 N N . LEU A 1 132 ? -35.176 2.676 24.253 1.00 82.81 132 LEU A N 1
ATOM 1062 C CA . LEU A 1 132 ? -33.913 2.701 23.515 1.00 82.81 132 LEU A CA 1
ATOM 1063 C C . LEU A 1 132 ? -33.341 4.124 23.431 1.00 82.81 132 LEU A C 1
ATOM 1065 O O . LEU A 1 132 ? -32.143 4.298 23.601 1.00 82.81 132 LEU A O 1
ATOM 1069 N N . LYS A 1 133 ? -34.177 5.139 23.179 1.00 78.31 133 LYS A N 1
ATOM 1070 C CA . LYS A 1 133 ? -33.741 6.544 23.081 1.00 78.31 133 LYS A CA 1
ATOM 1071 C C . LYS A 1 133 ? -33.391 7.162 24.437 1.00 78.31 133 LYS A C 1
ATOM 1073 O O . LYS A 1 133 ? -32.569 8.072 24.478 1.00 78.31 133 LYS A O 1
ATOM 1078 N N . GLU A 1 134 ? -34.004 6.694 25.522 1.00 81.81 134 GLU A N 1
ATOM 1079 C CA . GLU A 1 134 ? -33.754 7.194 26.881 1.00 81.81 134 GLU A CA 1
ATOM 1080 C C . GLU A 1 134 ? -32.413 6.734 27.454 1.00 81.81 134 GLU A C 1
ATOM 1082 O O . GLU A 1 134 ? -31.660 7.558 27.969 1.00 81.81 134 GLU A O 1
ATOM 1087 N N . ASP A 1 135 ? -32.103 5.440 27.345 1.00 77.62 135 ASP A N 1
ATOM 1088 C CA . ASP A 1 135 ? -30.804 4.887 27.737 1.00 77.62 135 ASP A CA 1
ATOM 1089 C C . ASP A 1 135 ? -30.405 3.745 26.787 1.00 77.62 135 ASP A C 1
ATOM 1091 O O . ASP A 1 135 ? -30.684 2.569 27.052 1.00 77.62 135 ASP A O 1
ATOM 1095 N N . PRO A 1 136 ? -29.733 4.069 25.666 1.00 73.88 136 PRO A N 1
ATOM 1096 C CA . PRO A 1 136 ? -29.336 3.069 24.683 1.00 73.88 136 PRO A CA 1
ATOM 1097 C C . PRO A 1 136 ? -28.407 1.993 25.256 1.00 73.88 136 PRO A C 1
ATOM 1099 O O . PRO A 1 136 ? -28.442 0.847 24.813 1.00 73.88 136 PRO A O 1
ATOM 1102 N N . THR A 1 137 ? -27.574 2.340 26.243 1.00 66.75 137 THR A N 1
ATOM 1103 C CA . THR A 1 137 ? -26.570 1.412 26.783 1.00 66.75 137 THR A CA 1
ATOM 1104 C C . THR A 1 137 ? -27.233 0.367 27.672 1.00 66.75 137 THR A C 1
ATOM 1106 O O . THR A 1 137 ? -27.027 -0.833 27.474 1.00 66.75 137 THR A O 1
ATOM 1109 N N . ASP A 1 138 ? -28.066 0.812 28.616 1.00 73.69 138 ASP A N 1
ATOM 1110 C CA . ASP A 1 138 ? -28.827 -0.075 29.500 1.00 73.69 138 ASP A CA 1
ATOM 1111 C C . ASP A 1 138 ? -29.845 -0.916 28.714 1.00 73.69 138 ASP A C 1
ATOM 1113 O O . ASP A 1 138 ? -30.025 -2.102 28.996 1.00 73.69 138 ASP A O 1
ATOM 1117 N N . TRP A 1 139 ? -30.458 -0.349 27.668 1.00 78.88 139 TRP A N 1
ATOM 1118 C CA . TRP A 1 139 ? -31.390 -1.077 26.808 1.00 78.88 139 TRP A CA 1
ATOM 1119 C C . TRP A 1 139 ? -30.723 -2.260 26.093 1.00 78.88 139 TRP A C 1
ATOM 1121 O O . TRP A 1 139 ? -31.261 -3.368 26.122 1.00 78.88 139 TRP A O 1
ATOM 1131 N N . TYR A 1 140 ? -29.543 -2.071 25.493 1.00 74.31 140 TYR A N 1
ATOM 1132 C CA . TYR A 1 140 ? -28.810 -3.165 24.841 1.00 74.31 140 TYR A CA 1
ATOM 1133 C C . TYR A 1 140 ? -28.368 -4.237 25.848 1.00 74.31 140 TYR A C 1
ATOM 1135 O O . TYR A 1 140 ? -28.519 -5.430 25.579 1.00 74.31 140 TYR A O 1
ATOM 1143 N N . GLU A 1 141 ? -27.884 -3.828 27.028 1.00 71.12 141 GLU A N 1
ATOM 1144 C CA . GLU A 1 141 ? -27.463 -4.749 28.091 1.00 71.12 141 GLU A CA 1
ATOM 1145 C C . GLU A 1 141 ? -28.634 -5.602 28.610 1.00 71.12 141 GLU A C 1
ATOM 1147 O O . GLU A 1 141 ? -28.528 -6.830 28.673 1.00 71.12 141 GLU A O 1
ATOM 1152 N N . LYS A 1 142 ? -29.786 -4.983 28.899 1.00 79.50 142 LYS A N 1
ATOM 1153 C CA . LYS A 1 142 ? -30.996 -5.688 29.359 1.00 79.50 142 LYS A CA 1
ATOM 1154 C C . LYS A 1 142 ? -31.549 -6.667 28.330 1.00 79.50 142 LYS A C 1
ATOM 1156 O O . LYS A 1 142 ? -32.041 -7.729 28.709 1.00 79.50 142 LYS A O 1
ATOM 1161 N N . ASN A 1 143 ? -31.451 -6.332 27.045 1.00 79.69 143 ASN A N 1
ATOM 1162 C CA . ASN A 1 143 ? -31.915 -7.190 25.955 1.00 79.69 143 ASN A CA 1
ATOM 1163 C C . ASN A 1 143 ? -30.868 -8.218 25.501 1.00 79.69 143 ASN A C 1
ATOM 1165 O O . ASN A 1 143 ? -31.117 -8.948 24.546 1.00 79.69 143 ASN A O 1
ATOM 1169 N N . LYS A 1 144 ? -29.725 -8.325 26.201 1.00 73.19 144 LYS A N 1
ATOM 1170 C CA . LYS A 1 144 ? -28.620 -9.246 25.873 1.00 73.19 144 LYS A CA 1
ATOM 1171 C C . LYS A 1 144 ? -28.094 -9.075 24.443 1.00 73.19 144 LYS A C 1
ATOM 1173 O O . LYS A 1 144 ? -27.593 -10.029 23.853 1.00 73.19 144 LYS A O 1
ATOM 1178 N N . LEU A 1 145 ? -28.227 -7.872 23.896 1.00 67.81 145 LEU A N 1
ATOM 1179 C CA . LEU A 1 145 ? -27.658 -7.494 22.610 1.00 67.81 145 LEU A CA 1
ATOM 1180 C C . LEU A 1 145 ? -26.231 -6.992 22.824 1.00 67.81 145 LEU A C 1
ATOM 1182 O O . LEU A 1 145 ? -25.837 -6.652 23.947 1.00 67.81 145 LEU A O 1
ATOM 1186 N N . GLU A 1 146 ? -25.446 -6.921 21.750 1.00 55.81 146 GLU A N 1
ATOM 1187 C CA . GLU A 1 146 ? -24.100 -6.366 21.817 1.00 55.81 146 GLU A CA 1
ATOM 1188 C C . GLU A 1 146 ? -24.147 -4.881 22.173 1.00 55.81 146 GLU A C 1
ATOM 1190 O O . GLU A 1 146 ? -24.183 -3.999 21.320 1.00 55.81 146 GLU A O 1
ATOM 1195 N N . SER A 1 147 ? -24.094 -4.579 23.469 1.00 50.81 147 SER A N 1
ATOM 1196 C CA . SER A 1 147 ? -23.947 -3.204 23.960 1.00 50.81 147 SER A CA 1
ATOM 1197 C C . SER A 1 147 ? -22.732 -2.490 23.352 1.00 50.81 147 SER A C 1
ATOM 1199 O O . SER A 1 147 ? -22.721 -1.267 23.308 1.00 50.81 147 SER A O 1
ATOM 1201 N N . ALA A 1 148 ? -21.753 -3.235 22.821 1.00 46.62 148 ALA A N 1
ATOM 1202 C CA . ALA A 1 148 ? -20.598 -2.734 22.077 1.00 46.62 148 ALA A CA 1
ATOM 1203 C C . ALA A 1 148 ? -20.919 -2.148 20.684 1.00 46.62 148 ALA A C 1
ATOM 1205 O O . ALA A 1 148 ? -20.086 -1.414 20.153 1.00 46.62 148 ALA A O 1
ATOM 1206 N N . ALA A 1 149 ? -22.089 -2.448 20.108 1.00 48.59 149 ALA A N 1
ATOM 1207 C CA . ALA A 1 149 ? -22.526 -1.928 18.811 1.00 48.59 149 ALA A CA 1
ATOM 1208 C C . ALA A 1 149 ? -23.127 -0.509 18.902 1.00 48.59 149 ALA A C 1
ATOM 1210 O O . ALA A 1 149 ? -23.078 0.240 17.929 1.00 48.59 149 ALA A O 1
ATOM 1211 N N . VAL A 1 150 ? -23.672 -0.120 20.066 1.00 47.75 150 VAL A N 1
ATOM 1212 C CA . VAL A 1 150 ? -24.337 1.188 20.273 1.00 47.75 150 VAL A CA 1
ATOM 1213 C C . VAL A 1 150 ? -23.683 2.036 21.358 1.00 47.75 150 VAL A C 1
ATOM 1215 O O . VAL A 1 150 ? -23.648 3.262 21.238 1.00 47.75 150 VAL A O 1
ATOM 1218 N N . ALA A 1 151 ? -23.070 1.423 22.370 1.00 41.91 151 ALA A N 1
ATOM 1219 C CA . ALA A 1 151 ? -22.044 2.106 23.138 1.00 41.91 151 ALA A CA 1
ATOM 1220 C C . ALA A 1 151 ? -20.747 1.994 22.341 1.00 41.91 151 ALA A C 1
ATOM 1222 O O . ALA A 1 151 ? -20.280 0.883 22.102 1.00 41.91 151 ALA A O 1
ATOM 1223 N N . ALA A 1 152 ? -20.144 3.127 21.963 1.00 46.94 152 ALA A N 1
ATOM 1224 C CA . ALA A 1 152 ? -18.719 3.167 21.640 1.00 46.94 152 ALA A CA 1
ATOM 1225 C C . ALA A 1 152 ? -17.991 2.294 22.680 1.00 46.94 152 ALA A C 1
ATOM 1227 O O . ALA A 1 152 ? -18.088 2.558 23.876 1.00 46.94 152 ALA A O 1
ATOM 1228 N N . SER A 1 153 ? -17.455 1.166 22.213 1.00 40.72 153 SER A N 1
ATOM 1229 C CA . SER A 1 153 ? -17.399 -0.123 22.925 1.00 40.72 153 SER A CA 1
ATOM 1230 C C . SER A 1 153 ? -17.063 -0.070 24.432 1.00 40.72 153 SER A C 1
ATOM 1232 O O . SER A 1 153 ? -16.214 0.708 24.845 1.00 40.72 153 SER A O 1
ATOM 1234 N N . LYS A 1 154 ? -17.637 -0.946 25.285 1.00 40.97 154 LYS A N 1
ATOM 1235 C CA . LYS A 1 154 ? -17.162 -1.160 26.683 1.00 40.97 154 LYS A CA 1
ATOM 1236 C C . LYS A 1 154 ? -15.622 -1.278 26.771 1.00 40.97 154 LYS A C 1
ATOM 1238 O O . LYS A 1 154 ? -15.060 -0.652 27.660 1.00 40.97 154 LYS A O 1
ATOM 1243 N N . PRO A 1 155 ? -14.911 -1.960 25.847 1.00 42.66 155 PRO A N 1
ATOM 1244 C CA . PRO A 1 155 ? -13.451 -1.877 25.767 1.00 42.66 155 PRO A CA 1
ATOM 1245 C C . PRO A 1 155 ? -12.893 -0.471 25.479 1.00 42.66 155 PRO A C 1
ATOM 1247 O O . PRO A 1 155 ? -11.913 -0.099 26.117 1.00 42.66 155 PRO A O 1
ATOM 1250 N N . GLU A 1 156 ? -13.491 0.335 24.593 1.00 41.38 156 GLU A N 1
ATOM 1251 C CA . GLU A 1 156 ? -13.136 1.755 24.394 1.00 41.38 156 GLU A CA 1
ATOM 1252 C C . GLU A 1 156 ? -13.475 2.628 25.607 1.00 41.38 156 GLU A C 1
ATOM 1254 O O . GLU A 1 156 ? -12.688 3.507 25.931 1.00 41.38 156 GLU A O 1
ATOM 1259 N N . LEU A 1 157 ? -14.592 2.400 26.302 1.00 48.75 157 LEU A N 1
ATOM 1260 C CA . LEU A 1 157 ? -14.986 3.129 27.510 1.00 48.75 157 LEU A CA 1
ATOM 1261 C C . LEU A 1 157 ? -14.161 2.713 28.727 1.00 48.75 157 LEU A C 1
ATOM 1263 O O . LEU A 1 157 ? -13.855 3.558 29.558 1.00 48.75 157 LEU A O 1
ATOM 1267 N N . ASP A 1 158 ? -13.746 1.453 28.831 1.00 50.94 158 ASP A N 1
ATOM 1268 C CA . ASP A 1 158 ? -12.817 0.978 29.855 1.00 50.94 158 ASP A CA 1
ATOM 1269 C C . ASP A 1 158 ? -11.384 1.408 29.539 1.00 50.94 158 ASP A C 1
ATOM 1271 O O . ASP A 1 158 ? -10.650 1.765 30.458 1.00 50.94 158 ASP A O 1
ATOM 1275 N N . GLN A 1 159 ? -10.980 1.454 28.265 1.00 47.75 159 GLN A N 1
ATOM 1276 C CA . GLN A 1 159 ? -9.740 2.112 27.846 1.00 47.75 159 GLN A CA 1
ATOM 1277 C C . GLN A 1 159 ? -9.805 3.617 28.105 1.00 47.75 159 GLN A C 1
ATOM 1279 O O . GLN A 1 159 ? -8.854 4.157 28.648 1.00 47.75 159 GLN A O 1
ATOM 1284 N N . ALA A 1 160 ? -10.915 4.294 27.806 1.00 48.00 160 ALA A N 1
ATOM 1285 C CA . ALA A 1 160 ? -11.110 5.716 28.072 1.00 48.00 160 ALA A CA 1
ATOM 1286 C C . ALA A 1 160 ? -11.142 5.997 29.578 1.00 48.00 160 ALA A C 1
ATOM 1288 O O . ALA A 1 160 ? -10.478 6.917 30.030 1.00 48.00 160 ALA A O 1
ATOM 1289 N N . ARG A 1 161 ? -11.812 5.169 30.388 1.00 56.41 161 ARG A N 1
ATOM 1290 C CA . ARG A 1 161 ? -11.793 5.245 31.860 1.00 56.41 161 ARG A CA 1
ATOM 1291 C C . ARG A 1 161 ? -10.406 4.947 32.430 1.00 56.41 161 ARG A C 1
ATOM 1293 O O . ARG A 1 161 ? -10.033 5.571 33.417 1.00 56.41 161 ARG A O 1
ATOM 1300 N N . ARG A 1 162 ? -9.622 4.039 31.833 1.00 53.84 162 ARG A N 1
ATOM 1301 C CA . ARG A 1 162 ? -8.206 3.818 32.194 1.00 53.84 162 ARG A CA 1
ATOM 1302 C C . ARG A 1 162 ? -7.321 5.004 31.782 1.00 53.84 162 ARG A C 1
ATOM 1304 O O . ARG A 1 162 ? -6.528 5.444 32.606 1.00 53.84 162 ARG A O 1
ATOM 1311 N N . ARG A 1 163 ? -7.507 5.565 30.580 1.00 50.19 163 ARG A N 1
ATOM 1312 C CA . ARG A 1 163 ? -6.835 6.783 30.075 1.00 50.19 163 ARG A CA 1
ATOM 1313 C C . ARG A 1 163 ? -7.147 8.003 30.941 1.00 50.19 163 ARG A C 1
ATOM 1315 O O . ARG A 1 163 ? -6.244 8.756 31.258 1.00 50.19 163 ARG A O 1
ATOM 1322 N N . LEU A 1 164 ? -8.397 8.153 31.382 1.00 53.09 164 LEU A N 1
ATOM 1323 C CA . LEU A 1 164 ? -8.859 9.225 32.273 1.00 53.09 164 LEU A CA 1
ATOM 1324 C C . LEU A 1 164 ? -8.378 9.057 33.725 1.00 53.09 164 LEU A C 1
ATOM 1326 O O . LEU A 1 164 ? -8.381 10.025 34.479 1.00 53.09 164 LEU A O 1
ATOM 1330 N N . ARG A 1 165 ? -7.982 7.841 34.137 1.00 56.31 165 ARG A N 1
ATOM 1331 C CA . ARG A 1 165 ? -7.350 7.582 35.445 1.00 56.31 165 ARG A CA 1
ATOM 1332 C C . ARG A 1 165 ? -5.840 7.855 35.443 1.00 56.31 165 ARG A C 1
ATOM 1334 O O . ARG A 1 165 ? -5.268 7.976 36.523 1.00 56.31 165 ARG A O 1
ATOM 1341 N N . GLY A 1 166 ? -5.207 7.932 34.272 1.00 56.09 166 GLY A N 1
ATOM 1342 C CA . GLY A 1 166 ? -3.803 8.308 34.094 1.00 56.09 166 GLY A CA 1
ATOM 1343 C C . GLY A 1 166 ? -3.645 9.707 33.480 1.00 56.09 166 GLY A C 1
ATOM 1344 O O . GLY A 1 166 ? -4.634 10.384 33.203 1.00 56.09 166 GLY A O 1
ATOM 1345 N N . PRO A 1 167 ? -2.406 10.174 33.260 1.00 57.06 167 PRO A N 1
ATOM 1346 C CA . PRO A 1 167 ? -2.156 11.349 32.432 1.00 57.06 167 PRO A CA 1
ATOM 1347 C C . PRO A 1 167 ? -2.712 11.129 31.012 1.00 57.06 167 PRO A C 1
ATOM 1349 O O . PRO A 1 167 ? -2.451 10.098 30.399 1.00 57.06 167 PRO A O 1
ATOM 1352 N N . LEU A 1 168 ? -3.460 12.105 30.480 1.00 57.59 168 LEU A N 1
ATOM 1353 C CA . LEU A 1 168 ? -4.061 12.063 29.129 1.00 57.59 168 LEU A CA 1
ATOM 1354 C C . LEU A 1 168 ? -3.019 12.010 27.992 1.00 57.59 168 LEU A C 1
ATOM 1356 O O . LEU A 1 168 ? -3.342 11.651 26.859 1.00 57.59 168 LEU A O 1
ATOM 1360 N N . GLU A 1 169 ? -1.774 12.372 28.294 1.00 64.00 169 GLU A N 1
ATOM 1361 C CA . GLU A 1 169 ? -0.622 12.253 27.407 1.00 64.00 169 GLU A CA 1
ATOM 1362 C C . GLU A 1 169 ? 0.393 11.302 28.045 1.00 64.00 169 GLU A C 1
ATOM 1364 O O . GLU A 1 169 ? 0.749 11.463 29.216 1.00 64.00 169 GLU A O 1
ATOM 1369 N N . ARG A 1 170 ? 0.891 10.338 27.265 1.00 68.50 170 ARG A N 1
ATOM 1370 C CA . ARG A 1 170 ? 2.014 9.486 27.674 1.00 68.50 170 ARG A CA 1
ATOM 1371 C C . ARG A 1 170 ? 3.209 10.360 28.021 1.00 68.50 170 ARG A C 1
ATOM 1373 O O . ARG A 1 170 ? 3.459 11.383 27.369 1.00 68.50 170 ARG A O 1
ATOM 1380 N N . SER A 1 171 ? 3.991 9.951 29.014 1.00 78.88 171 SER A N 1
ATOM 1381 C CA . SER A 1 171 ? 5.208 10.692 29.332 1.00 78.88 171 SER A CA 1
ATOM 1382 C C . SER A 1 171 ? 6.181 10.645 28.145 1.00 78.88 171 SER A C 1
ATOM 1384 O O . SER A 1 171 ? 6.225 9.685 27.372 1.00 78.88 171 SER A O 1
ATOM 1386 N N . ARG A 1 172 ? 7.003 11.690 27.971 1.00 77.94 172 ARG A N 1
ATOM 1387 C CA . ARG A 1 172 ? 8.024 11.694 26.903 1.00 77.94 172 ARG A CA 1
ATOM 1388 C C . ARG A 1 172 ? 8.976 10.497 27.005 1.00 77.94 172 ARG A C 1
ATOM 1390 O O . ARG A 1 172 ? 9.469 10.058 25.972 1.00 77.94 172 ARG A O 1
ATOM 1397 N N . GLN A 1 173 ? 9.223 10.010 28.222 1.00 82.50 173 GLN A N 1
ATOM 1398 C CA . GLN A 1 173 ? 10.068 8.846 28.489 1.00 82.50 173 GLN A CA 1
ATOM 1399 C C . GLN A 1 173 ? 9.401 7.552 28.014 1.00 82.50 173 GLN A C 1
ATOM 1401 O O . GLN A 1 173 ? 10.033 6.789 27.296 1.00 82.50 173 GLN A O 1
ATOM 1406 N N . GLU A 1 174 ? 8.112 7.352 28.300 1.00 83.12 174 GLU A N 1
ATOM 1407 C CA . GLU A 1 174 ? 7.356 6.190 27.805 1.00 83.12 174 GLU A CA 1
ATOM 1408 C C . GLU A 1 174 ? 7.348 6.113 26.275 1.00 83.12 174 GLU A C 1
ATOM 1410 O O . GLU A 1 174 ? 7.590 5.051 25.706 1.00 83.12 174 GLU A O 1
ATOM 1415 N N . VAL A 1 175 ? 7.123 7.246 25.600 1.00 82.44 175 VAL A N 1
ATOM 1416 C CA . VAL A 1 175 ? 7.147 7.315 24.129 1.00 82.44 175 VAL A CA 1
ATOM 1417 C C . VAL A 1 175 ? 8.532 6.971 23.576 1.00 82.44 175 VAL A C 1
ATOM 1419 O O . VAL A 1 175 ? 8.638 6.316 22.538 1.00 82.44 175 VAL A O 1
ATOM 1422 N N . GLU A 1 176 ? 9.600 7.416 24.241 1.00 83.56 176 GLU A N 1
ATOM 1423 C CA . GLU A 1 176 ? 10.979 7.129 23.840 1.00 83.56 176 GLU A CA 1
ATOM 1424 C C . GLU A 1 176 ? 11.306 5.642 24.012 1.00 83.56 176 GLU A C 1
ATOM 1426 O O . GLU A 1 176 ? 11.749 5.013 23.053 1.00 83.56 176 GLU A O 1
ATOM 1431 N N . GLU A 1 177 ? 10.969 5.049 25.159 1.00 86.56 177 GLU A N 1
ATOM 1432 C CA . GLU A 1 177 ? 11.149 3.615 25.405 1.00 86.56 177 GLU A CA 1
ATOM 1433 C C . GLU A 1 177 ? 10.346 2.742 24.429 1.00 86.56 177 GLU A C 1
ATOM 1435 O O . GLU A 1 177 ? 10.858 1.746 23.915 1.00 86.56 177 GLU A O 1
ATOM 1440 N N . GLU A 1 178 ? 9.091 3.099 24.145 1.00 84.94 178 GLU A N 1
ATOM 1441 C CA . GLU A 1 178 ? 8.246 2.374 23.191 1.00 84.94 178 GLU A CA 1
ATOM 1442 C C . GLU A 1 178 ? 8.813 2.465 21.770 1.00 84.94 178 GLU A C 1
ATOM 1444 O O . GLU A 1 178 ? 8.899 1.454 21.070 1.00 84.94 178 GLU A O 1
ATOM 1449 N N . THR A 1 179 ? 9.272 3.652 21.362 1.00 84.38 179 THR A N 1
ATOM 1450 C CA . THR A 1 179 ? 9.894 3.864 20.047 1.00 84.38 179 THR A CA 1
ATOM 1451 C C . THR A 1 179 ? 11.200 3.080 19.917 1.00 84.38 179 THR A C 1
ATOM 1453 O O . THR A 1 179 ? 11.458 2.483 18.870 1.00 84.38 179 THR A O 1
ATOM 1456 N N . GLU A 1 180 ? 12.022 3.039 20.968 1.00 86.31 180 GLU A N 1
ATOM 1457 C CA . GLU A 1 180 ? 13.259 2.255 20.993 1.00 86.31 180 GLU A CA 1
ATOM 1458 C C . GLU A 1 180 ? 12.990 0.749 20.944 1.00 86.31 180 GLU A C 1
ATOM 1460 O O . GLU A 1 180 ? 13.633 0.041 20.163 1.00 86.31 180 GLU A O 1
ATOM 1465 N N . ARG A 1 181 ? 12.000 0.256 21.701 1.00 88.06 181 ARG A N 1
ATOM 1466 C CA . ARG A 1 181 ? 11.562 -1.149 21.644 1.00 88.06 181 ARG A CA 1
ATOM 1467 C C . ARG A 1 181 ? 11.025 -1.511 20.263 1.00 88.06 181 ARG A C 1
ATOM 1469 O O . ARG A 1 181 ? 11.413 -2.549 19.725 1.00 88.06 181 ARG A O 1
ATOM 1476 N N . HIS A 1 182 ? 10.168 -0.669 19.678 1.00 85.44 182 HIS A N 1
ATOM 1477 C CA . HIS A 1 182 ? 9.639 -0.870 18.325 1.00 85.44 182 HIS A CA 1
ATOM 1478 C C . HIS A 1 182 ? 10.778 -0.926 17.311 1.00 85.44 182 HIS A C 1
ATOM 1480 O O . HIS A 1 182 ? 10.903 -1.904 16.579 1.00 85.44 182 HIS A O 1
ATOM 1486 N N . ARG A 1 183 ? 11.697 0.049 17.360 1.00 85.62 183 ARG A N 1
ATOM 1487 C CA . ARG A 1 183 ? 12.888 0.073 16.505 1.00 85.62 183 ARG A CA 1
ATOM 1488 C C . ARG A 1 183 ? 13.717 -1.199 16.645 1.00 85.62 183 ARG A C 1
ATOM 1490 O O . ARG A 1 183 ? 14.100 -1.756 15.622 1.00 85.62 183 ARG A O 1
ATOM 1497 N N . GLY A 1 184 ? 13.969 -1.669 17.868 1.00 86.75 184 GLY A N 1
ATOM 1498 C CA . GLY A 1 184 ? 14.708 -2.908 18.126 1.00 86.75 184 GLY A CA 1
ATOM 1499 C C . GLY A 1 184 ? 14.073 -4.132 17.458 1.00 86.75 184 GLY A C 1
ATOM 1500 O O . GLY A 1 184 ? 14.782 -4.951 16.878 1.00 86.75 184 GLY A O 1
ATOM 1501 N N . ARG A 1 185 ? 12.737 -4.221 17.461 1.00 90.50 185 ARG A N 1
ATOM 1502 C CA . ARG A 1 185 ? 11.978 -5.312 16.821 1.00 90.50 185 ARG A CA 1
ATOM 1503 C C . ARG A 1 185 ? 11.932 -5.211 15.297 1.00 90.50 185 ARG A C 1
ATOM 1505 O O . ARG A 1 185 ? 11.717 -6.225 14.640 1.00 90.50 185 ARG A O 1
ATOM 1512 N N . THR A 1 186 ? 12.140 -4.024 14.731 1.00 92.25 186 THR A N 1
ATOM 1513 C CA . THR A 1 186 ? 12.056 -3.769 13.284 1.00 92.25 186 THR A CA 1
ATOM 1514 C C . THR A 1 186 ? 13.416 -3.582 12.609 1.00 92.25 186 THR A C 1
ATOM 1516 O O . THR A 1 186 ? 13.460 -3.219 11.438 1.00 92.25 186 THR A O 1
ATOM 1519 N N . LEU A 1 187 ? 14.542 -3.818 13.300 1.00 90.12 187 LEU A N 1
ATOM 1520 C CA . LEU A 1 187 ? 15.887 -3.682 12.707 1.00 90.12 187 LEU A CA 1
ATOM 1521 C C . LEU A 1 187 ? 16.130 -4.623 11.516 1.00 90.12 187 LEU A C 1
ATOM 1523 O O . LEU A 1 187 ? 16.993 -4.345 10.686 1.00 90.12 187 LEU A O 1
ATOM 1527 N N . TRP A 1 188 ? 15.359 -5.706 11.405 1.00 94.88 188 TRP A N 1
ATOM 1528 C CA . TRP A 1 188 ? 15.399 -6.601 10.252 1.00 94.88 188 TRP A CA 1
ATOM 1529 C C . TRP A 1 188 ? 14.940 -5.920 8.954 1.00 94.88 188 TRP A C 1
ATOM 1531 O O . TRP A 1 188 ? 15.384 -6.328 7.888 1.00 94.88 188 TRP A O 1
ATOM 1541 N N . ALA A 1 189 ? 14.105 -4.875 9.013 1.00 95.25 189 ALA A N 1
ATOM 1542 C CA . ALA A 1 189 ? 13.572 -4.225 7.815 1.00 95.25 189 ALA A CA 1
ATOM 1543 C C . ALA A 1 189 ? 14.654 -3.429 7.047 1.00 95.25 189 ALA A C 1
ATOM 1545 O O . ALA A 1 189 ? 14.849 -3.691 5.861 1.00 95.25 189 ALA A O 1
ATOM 1546 N N . PRO A 1 190 ? 15.472 -2.565 7.685 1.00 94.00 190 PRO A N 1
ATOM 1547 C CA . PRO A 1 190 ? 16.645 -1.992 7.020 1.00 94.00 190 PRO A CA 1
ATOM 1548 C C . PRO A 1 190 ? 17.665 -3.038 6.539 1.00 94.00 190 PRO A C 1
ATOM 1550 O O . PRO A 1 190 ? 18.307 -2.834 5.512 1.00 94.00 190 PRO A O 1
ATOM 1553 N N . LEU A 1 191 ? 17.810 -4.172 7.237 1.00 96.06 191 LEU A N 1
ATOM 1554 C CA . LEU A 1 191 ? 18.664 -5.274 6.771 1.00 96.06 191 LEU A CA 1
ATOM 1555 C C . LEU A 1 191 ? 18.098 -5.938 5.508 1.00 96.06 191 LEU A C 1
ATOM 1557 O O . LEU A 1 191 ? 18.856 -6.226 4.584 1.00 96.06 191 LEU A O 1
ATOM 1561 N N . ALA A 1 192 ? 16.778 -6.123 5.433 1.00 97.81 192 ALA A N 1
ATOM 1562 C CA . ALA A 1 192 ? 16.102 -6.597 4.230 1.00 97.81 192 ALA A CA 1
ATOM 1563 C C . ALA A 1 192 ? 16.300 -5.617 3.063 1.00 97.81 192 ALA A C 1
ATOM 1565 O O . ALA A 1 192 ? 16.611 -6.052 1.960 1.00 97.81 192 ALA A O 1
ATOM 1566 N N . ASN A 1 193 ? 16.242 -4.304 3.312 1.00 98.06 193 ASN A N 1
ATOM 1567 C CA . ASN A 1 193 ? 16.590 -3.298 2.303 1.00 98.06 193 ASN A CA 1
ATOM 1568 C C . ASN A 1 193 ? 18.038 -3.397 1.837 1.00 98.06 193 ASN A C 1
ATOM 1570 O O . ASN A 1 193 ? 18.294 -3.292 0.642 1.00 98.06 193 ASN A O 1
ATOM 1574 N N . ALA A 1 194 ? 18.982 -3.642 2.744 1.00 97.88 194 ALA A N 1
ATOM 1575 C CA . ALA A 1 194 ? 20.367 -3.861 2.349 1.00 97.88 194 ALA A CA 1
ATOM 1576 C C . ALA A 1 194 ? 20.522 -5.110 1.468 1.00 97.88 194 ALA A C 1
ATOM 1578 O O . ALA A 1 194 ? 21.225 -5.059 0.461 1.00 97.88 194 ALA A O 1
ATOM 1579 N N . ALA A 1 195 ? 19.817 -6.197 1.790 1.00 98.31 195 ALA A N 1
ATOM 1580 C CA . ALA A 1 195 ? 19.788 -7.399 0.963 1.00 98.31 195 ALA A CA 1
ATOM 1581 C C . ALA A 1 195 ? 19.148 -7.151 -0.416 1.00 98.31 195 ALA A C 1
ATOM 1583 O O . ALA A 1 195 ? 19.698 -7.596 -1.418 1.00 98.31 195 ALA A O 1
ATOM 1584 N N . LEU A 1 196 ? 18.042 -6.398 -0.489 1.00 98.44 196 LEU A N 1
ATOM 1585 C CA . LEU A 1 196 ? 17.425 -5.988 -1.759 1.00 98.44 196 LEU A CA 1
ATOM 1586 C C . LEU A 1 196 ? 18.355 -5.084 -2.581 1.00 98.44 196 LEU A C 1
ATOM 1588 O O . LEU A 1 196 ? 18.426 -5.222 -3.797 1.00 98.44 196 LEU A O 1
ATOM 1592 N N . GLY A 1 197 ? 19.112 -4.198 -1.929 1.00 98.12 197 GLY A N 1
ATOM 1593 C CA . GLY A 1 197 ? 20.128 -3.382 -2.590 1.00 98.12 197 GLY A CA 1
ATOM 1594 C C . GLY A 1 197 ? 21.234 -4.231 -3.220 1.00 98.12 197 GLY A C 1
ATOM 1595 O O . GLY A 1 197 ? 21.570 -4.044 -4.386 1.00 98.12 197 GLY A O 1
ATOM 1596 N N . LEU A 1 198 ? 21.747 -5.223 -2.486 1.00 97.94 198 LEU A N 1
ATOM 1597 C CA . LEU A 1 198 ? 22.718 -6.186 -3.017 1.00 97.94 198 LEU A CA 1
ATOM 1598 C C . LEU A 1 198 ? 22.130 -7.047 -4.145 1.00 97.94 198 LEU A C 1
ATOM 1600 O O . LEU A 1 198 ? 22.825 -7.320 -5.120 1.00 97.94 198 LEU A O 1
ATOM 1604 N N . TRP A 1 199 ? 20.855 -7.436 -4.042 1.00 97.88 199 TRP A N 1
ATOM 1605 C CA . TRP A 1 199 ? 20.140 -8.133 -5.112 1.00 97.88 199 TRP A CA 1
ATOM 1606 C C . TRP A 1 199 ? 20.125 -7.296 -6.398 1.00 97.88 199 TRP A C 1
ATOM 1608 O O . TRP A 1 199 ? 20.593 -7.771 -7.434 1.00 97.88 199 TRP A O 1
ATOM 1618 N N . LEU A 1 200 ? 19.695 -6.029 -6.318 1.00 97.81 200 LEU A N 1
ATOM 1619 C CA . LEU A 1 200 ? 19.675 -5.088 -7.448 1.00 97.81 200 LEU A CA 1
ATOM 1620 C C . LEU A 1 200 ? 21.055 -4.884 -8.084 1.00 97.81 200 LEU A C 1
ATOM 1622 O O . LEU A 1 200 ? 21.156 -4.769 -9.296 1.00 97.81 200 LEU A O 1
ATOM 1626 N N . MET A 1 201 ? 22.141 -4.908 -7.307 1.00 97.94 201 MET A N 1
ATOM 1627 C CA . MET A 1 201 ? 23.496 -4.796 -7.869 1.00 97.94 201 MET A CA 1
ATOM 1628 C C . MET A 1 201 ? 23.874 -5.948 -8.806 1.00 97.94 201 MET A C 1
ATOM 1630 O O . MET A 1 201 ? 24.770 -5.796 -9.632 1.00 97.94 201 MET A O 1
ATOM 1634 N N . THR A 1 202 ? 23.223 -7.098 -8.661 1.00 96.88 202 THR A N 1
ATOM 1635 C CA . THR A 1 202 ? 23.491 -8.297 -9.468 1.00 96.88 202 THR A CA 1
ATOM 1636 C C . THR A 1 202 ? 22.391 -8.600 -10.480 1.00 96.88 202 THR A C 1
ATOM 1638 O O . THR A 1 202 ? 22.615 -9.382 -11.404 1.00 96.88 202 THR A O 1
ATOM 1641 N N . ALA A 1 203 ? 21.224 -7.965 -10.339 1.00 96.50 203 ALA A N 1
ATOM 1642 C CA . ALA A 1 203 ? 20.065 -8.169 -11.196 1.00 96.50 203 ALA A CA 1
ATOM 1643 C C . ALA A 1 203 ? 20.343 -7.880 -12.686 1.00 96.50 203 ALA A C 1
ATOM 1645 O O . ALA A 1 203 ? 19.993 -8.727 -13.506 1.00 96.50 203 ALA A O 1
ATOM 1646 N N . PRO A 1 204 ? 21.073 -6.818 -13.082 1.00 97.12 204 PRO A N 1
ATOM 1647 C CA . PRO A 1 204 ? 21.334 -6.557 -14.498 1.00 97.12 204 PRO A CA 1
ATOM 1648 C C . PRO A 1 204 ? 22.083 -7.685 -15.204 1.00 97.12 204 PRO A C 1
ATOM 1650 O O . PRO A 1 204 ? 21.844 -7.947 -16.382 1.00 97.12 204 PRO A O 1
ATOM 1653 N N . MET A 1 205 ? 22.977 -8.368 -14.484 1.00 96.31 205 MET A N 1
ATOM 1654 C CA . MET A 1 205 ? 23.753 -9.487 -15.013 1.00 96.31 205 MET A CA 1
ATOM 1655 C C . MET A 1 205 ? 22.916 -10.763 -15.107 1.00 96.31 205 MET A C 1
ATOM 1657 O O . MET A 1 205 ? 23.105 -11.544 -16.032 1.00 96.31 205 MET A O 1
ATOM 1661 N N . THR A 1 206 ? 21.997 -10.994 -14.166 1.00 94.94 206 THR A N 1
ATOM 1662 C CA . THR A 1 206 ? 21.142 -12.194 -14.171 1.00 94.94 206 THR A CA 1
ATOM 1663 C C . THR A 1 206 ? 19.941 -12.057 -15.103 1.00 94.94 206 THR A C 1
ATOM 1665 O O . THR A 1 206 ? 19.455 -13.059 -15.621 1.00 94.94 206 THR A O 1
ATOM 1668 N N . LEU A 1 207 ? 19.487 -10.826 -15.344 1.00 94.06 207 LEU A N 1
ATOM 1669 C CA . LEU A 1 207 ? 18.390 -10.492 -16.251 1.00 94.06 207 LEU A CA 1
ATOM 1670 C C . LEU A 1 207 ? 18.854 -10.193 -17.684 1.00 94.06 207 LEU A C 1
ATOM 1672 O O . LEU A 1 207 ? 18.011 -9.930 -18.540 1.00 94.06 207 LEU A O 1
ATOM 1676 N N . GLY A 1 208 ? 20.166 -10.214 -17.947 1.00 94.00 208 GLY A N 1
ATOM 1677 C CA . GLY A 1 208 ? 20.730 -9.994 -19.280 1.00 94.00 208 GLY A CA 1
ATOM 1678 C C . GLY A 1 208 ? 20.556 -8.565 -19.804 1.00 94.00 208 GLY A C 1
ATOM 1679 O O . GLY A 1 208 ? 20.428 -8.358 -21.006 1.00 94.00 208 GLY A O 1
ATOM 1680 N N . LEU A 1 209 ? 20.544 -7.548 -18.932 1.00 94.44 209 LEU A N 1
ATOM 1681 C CA . LEU A 1 209 ? 20.368 -6.147 -19.354 1.00 94.44 209 LEU A CA 1
ATOM 1682 C C . LEU A 1 209 ? 21.544 -5.606 -20.180 1.00 94.44 209 LEU A C 1
ATOM 1684 O O . LEU A 1 209 ? 21.384 -4.634 -20.916 1.00 94.44 209 LEU A O 1
ATOM 1688 N N . PHE A 1 210 ? 22.717 -6.228 -20.068 1.00 95.38 210 PHE A N 1
ATOM 1689 C CA . PHE A 1 210 ? 23.898 -5.885 -20.864 1.00 95.38 210 PHE A CA 1
ATOM 1690 C C . PHE A 1 210 ? 24.077 -6.775 -22.097 1.00 95.38 210 PHE A C 1
ATOM 1692 O O . PHE A 1 210 ? 24.968 -6.510 -22.905 1.00 95.38 210 PHE A O 1
ATOM 1699 N N . ASP A 1 211 ? 23.239 -7.799 -22.260 1.00 92.25 211 ASP A N 1
ATOM 1700 C CA . ASP A 1 211 ? 23.321 -8.706 -23.398 1.00 92.25 211 ASP A CA 1
ATOM 1701 C C . ASP A 1 211 ? 22.737 -8.046 -24.657 1.00 92.25 211 ASP A C 1
ATOM 1703 O O . ASP A 1 211 ? 21.890 -7.152 -24.544 1.00 92.25 211 ASP A O 1
ATOM 1707 N N . PRO A 1 212 ? 23.176 -8.451 -25.865 1.00 87.69 212 PRO A N 1
ATOM 1708 C CA . PRO A 1 212 ? 22.620 -7.952 -27.116 1.00 87.69 212 PRO A CA 1
ATOM 1709 C C . PRO A 1 212 ? 21.111 -8.196 -27.211 1.00 87.69 212 PRO A C 1
ATOM 1711 O O . PRO A 1 212 ? 20.649 -9.338 -27.169 1.00 87.69 212 PRO A O 1
ATOM 1714 N N . VAL A 1 213 ? 20.339 -7.126 -27.390 1.00 84.62 213 VAL A N 1
ATOM 1715 C CA . VAL A 1 213 ? 18.881 -7.225 -27.521 1.00 84.62 213 VAL A CA 1
ATOM 1716 C C . VAL A 1 213 ? 18.501 -7.704 -28.929 1.00 84.62 213 VAL A C 1
ATOM 1718 O O . VAL A 1 213 ? 18.789 -7.037 -29.923 1.00 84.62 213 VAL A O 1
ATOM 1721 N N . ALA A 1 214 ? 17.821 -8.850 -29.029 1.00 77.56 214 ALA A N 1
ATOM 1722 C CA . ALA A 1 214 ? 17.177 -9.278 -30.273 1.00 77.56 214 ALA A CA 1
ATOM 1723 C C . ALA A 1 214 ? 16.006 -8.335 -30.587 1.00 77.56 214 ALA A C 1
ATOM 1725 O O . ALA A 1 214 ? 15.225 -8.067 -29.681 1.00 77.56 214 ALA A O 1
ATOM 1726 N N . LEU A 1 215 ? 15.909 -7.843 -31.834 1.00 72.00 215 LEU A N 1
ATOM 1727 C CA . LEU A 1 215 ? 14.946 -6.833 -32.322 1.00 72.00 215 LEU A CA 1
ATOM 1728 C C . LEU A 1 215 ? 13.589 -6.879 -31.585 1.00 72.00 215 LEU A C 1
ATOM 1730 O O . LEU A 1 215 ? 12.710 -7.645 -31.985 1.00 72.00 215 LEU A O 1
ATOM 1734 N N . PRO A 1 216 ? 13.410 -6.078 -30.519 1.00 75.94 216 PRO A N 1
ATOM 1735 C CA . PRO A 1 216 ? 12.169 -6.071 -29.768 1.00 75.94 216 PRO A CA 1
ATOM 1736 C C . PRO A 1 216 ? 11.152 -5.202 -30.514 1.00 75.94 216 PRO A C 1
ATOM 1738 O O . PRO A 1 216 ? 11.552 -4.268 -31.226 1.00 75.94 216 PRO A O 1
ATOM 1741 N N . PRO A 1 217 ? 9.843 -5.454 -30.357 1.00 75.19 217 PRO A N 1
ATOM 1742 C CA . PRO A 1 217 ? 8.846 -4.527 -30.864 1.00 75.19 217 PRO A CA 1
ATOM 1743 C C . PRO A 1 217 ? 9.086 -3.143 -30.233 1.00 75.19 217 PRO A C 1
ATOM 1745 O O . PRO A 1 217 ? 9.370 -3.041 -29.032 1.00 75.19 217 PRO A O 1
ATOM 1748 N N . PRO A 1 218 ? 9.053 -2.062 -31.032 1.00 76.88 218 PRO A N 1
ATOM 1749 C CA . PRO A 1 218 ? 9.271 -0.726 -30.505 1.00 76.88 218 PRO A CA 1
ATOM 1750 C C . PRO A 1 218 ? 8.162 -0.383 -29.502 1.00 76.88 218 PRO A C 1
ATOM 1752 O O . PRO A 1 218 ? 7.008 -0.763 -29.718 1.00 76.88 218 PRO A O 1
ATOM 1755 N N . PRO A 1 219 ? 8.477 0.349 -28.418 1.00 84.25 219 PRO A N 1
ATOM 1756 C CA . PRO A 1 219 ? 7.451 0.791 -27.490 1.00 84.25 219 PRO A CA 1
ATOM 1757 C C . PRO A 1 219 ? 6.458 1.693 -28.229 1.00 84.25 219 PRO A C 1
ATOM 1759 O O . PRO A 1 219 ? 6.836 2.465 -29.113 1.00 84.25 219 PRO A O 1
ATOM 1762 N N . ALA A 1 220 ? 5.187 1.618 -27.853 1.00 83.69 220 ALA A N 1
ATOM 1763 C CA . ALA A 1 220 ? 4.083 2.346 -28.468 1.00 83.69 220 ALA A CA 1
ATOM 1764 C C . ALA A 1 220 ? 4.044 3.835 -28.062 1.00 83.69 220 ALA A C 1
ATOM 1766 O O . ALA A 1 220 ? 2.982 4.395 -27.786 1.00 83.69 220 ALA A O 1
ATOM 1767 N N . LEU A 1 221 ? 5.208 4.483 -28.033 1.00 83.50 221 LEU A N 1
ATOM 1768 C CA . LEU A 1 221 ? 5.389 5.892 -27.704 1.00 83.50 221 LEU A CA 1
ATOM 1769 C C . LEU A 1 221 ? 5.300 6.761 -28.965 1.00 83.50 221 LEU A C 1
ATOM 1771 O O . LEU A 1 221 ? 5.554 6.311 -30.081 1.00 83.50 221 LEU A O 1
ATOM 1775 N N . GLY A 1 222 ? 4.901 8.024 -28.799 1.00 80.00 222 GLY A N 1
ATOM 1776 C CA . GLY A 1 222 ? 4.732 8.973 -29.907 1.00 80.00 222 GLY A CA 1
ATOM 1777 C C . GLY A 1 222 ? 6.017 9.619 -30.419 1.00 80.00 222 GLY A C 1
ATOM 1778 O O . GLY A 1 222 ? 5.948 10.464 -31.308 1.00 80.00 222 GLY A O 1
ATOM 1779 N N . HIS A 1 223 ? 7.163 9.277 -29.837 1.00 84.75 223 HIS A N 1
ATOM 1780 C CA . HIS A 1 223 ? 8.448 9.922 -30.075 1.00 84.75 223 HIS A CA 1
ATOM 1781 C C . HIS A 1 223 ? 9.559 8.878 -30.207 1.00 84.75 223 HIS A C 1
ATOM 1783 O O . HIS A 1 223 ? 9.424 7.744 -29.746 1.00 84.75 223 HIS A O 1
ATOM 1789 N N . GLU A 1 224 ? 10.664 9.268 -30.843 1.00 84.75 224 GLU A N 1
ATOM 1790 C CA . GLU A 1 224 ? 11.839 8.408 -30.955 1.00 84.75 224 GLU A CA 1
ATOM 1791 C C . GLU A 1 224 ? 12.493 8.218 -29.584 1.00 84.75 224 GLU A C 1
ATOM 1793 O O . GLU A 1 224 ? 12.762 9.178 -28.860 1.00 84.75 224 GLU A O 1
ATOM 1798 N N . VAL A 1 225 ? 12.758 6.961 -29.242 1.00 87.31 225 VAL A N 1
ATOM 1799 C CA . VAL A 1 225 ? 13.482 6.569 -28.033 1.00 87.31 225 VAL A CA 1
ATOM 1800 C C . VAL A 1 225 ? 14.865 6.048 -28.399 1.00 87.31 225 VAL A C 1
ATOM 1802 O O . VAL A 1 225 ? 15.106 5.621 -29.528 1.00 87.31 225 VAL A O 1
ATOM 1805 N N . ALA A 1 226 ? 15.777 6.068 -27.428 1.00 88.62 226 ALA A N 1
ATOM 1806 C CA . ALA A 1 226 ? 17.124 5.536 -27.597 1.00 88.62 226 ALA A CA 1
ATOM 1807 C C . ALA A 1 226 ? 17.125 4.064 -28.057 1.00 88.62 226 ALA A C 1
ATOM 1809 O O . ALA A 1 226 ? 16.143 3.332 -27.902 1.00 88.62 226 ALA A O 1
ATOM 1810 N N . GLU A 1 227 ? 18.258 3.618 -28.596 1.00 89.88 227 GLU A N 1
ATOM 1811 C CA . GLU A 1 227 ? 18.443 2.239 -29.044 1.00 89.88 227 GLU A CA 1
ATOM 1812 C C . GLU A 1 227 ? 18.151 1.230 -27.907 1.00 89.88 227 GLU A C 1
ATOM 1814 O O . GLU A 1 227 ? 18.531 1.487 -26.758 1.00 89.88 227 GLU A O 1
ATOM 1819 N N . PRO A 1 228 ? 17.502 0.078 -28.190 1.00 90.81 228 PRO A N 1
ATOM 1820 C CA . PRO A 1 228 ? 17.174 -0.945 -27.190 1.00 90.81 228 PRO A CA 1
ATOM 1821 C C . PRO A 1 228 ? 18.329 -1.324 -26.256 1.00 90.81 228 PRO A C 1
ATOM 1823 O O . PRO A 1 228 ? 18.142 -1.407 -25.041 1.00 90.81 228 PRO A O 1
ATOM 1826 N N . GLN A 1 229 ? 19.534 -1.490 -26.810 1.00 92.38 229 GLN A N 1
ATOM 1827 C CA . GLN A 1 229 ? 20.726 -1.828 -26.033 1.00 92.38 229 GLN A CA 1
ATOM 1828 C C . GLN A 1 229 ? 21.085 -0.732 -25.025 1.00 92.38 229 GLN A C 1
ATOM 1830 O O . GLN A 1 229 ? 21.420 -1.012 -23.872 1.00 92.38 229 GLN A O 1
ATOM 1835 N N . LEU A 1 230 ? 21.010 0.528 -25.456 1.00 93.62 230 LEU A N 1
ATOM 1836 C CA . LEU A 1 230 ? 21.379 1.680 -24.643 1.00 93.62 230 LEU A CA 1
ATOM 1837 C C . LEU A 1 230 ? 20.380 1.884 -23.499 1.00 93.62 230 LEU A C 1
ATOM 1839 O O . LEU A 1 230 ? 20.792 2.119 -22.365 1.00 93.62 230 LEU A O 1
ATOM 1843 N N . ARG A 1 231 ? 19.084 1.701 -23.780 1.00 93.75 231 ARG A N 1
ATOM 1844 C CA . ARG A 1 231 ? 17.993 1.728 -22.792 1.00 93.75 231 ARG A CA 1
ATOM 1845 C C . ARG A 1 231 ? 18.223 0.728 -21.659 1.00 93.75 231 ARG A C 1
ATOM 1847 O O . ARG A 1 231 ? 18.225 1.116 -20.492 1.00 93.75 231 ARG A O 1
ATOM 1854 N N . ASN A 1 232 ? 18.476 -0.539 -21.996 1.00 95.00 232 ASN A N 1
ATOM 1855 C CA . ASN A 1 232 ? 18.732 -1.574 -20.990 1.00 95.00 232 ASN A CA 1
ATOM 1856 C C . ASN A 1 232 ? 20.050 -1.335 -20.241 1.00 95.00 232 ASN A C 1
ATOM 1858 O O . ASN A 1 232 ? 20.105 -1.528 -19.030 1.00 95.00 232 ASN A O 1
ATOM 1862 N N . THR A 1 233 ? 21.092 -0.858 -20.931 1.00 96.31 233 THR A N 1
ATOM 1863 C CA . THR A 1 233 ? 22.386 -0.542 -20.304 1.00 96.31 233 THR A CA 1
ATOM 1864 C C . THR A 1 233 ? 22.246 0.581 -19.275 1.00 96.31 233 THR A C 1
ATOM 1866 O O . THR A 1 233 ? 22.777 0.475 -18.169 1.00 96.31 233 THR A O 1
ATOM 1869 N N . TRP A 1 234 ? 21.512 1.650 -19.601 1.00 97.19 234 TRP A N 1
ATOM 1870 C CA . TRP A 1 234 ? 21.238 2.739 -18.663 1.00 97.19 234 TRP A CA 1
ATOM 1871 C C . TRP A 1 234 ? 20.422 2.276 -17.459 1.00 97.19 234 TRP A C 1
ATOM 1873 O O . TRP A 1 234 ? 20.774 2.635 -16.333 1.00 97.19 234 TRP A O 1
ATOM 1883 N N . LEU A 1 235 ? 19.399 1.439 -17.673 1.00 97.69 235 LEU A N 1
ATOM 1884 C CA . LEU A 1 235 ? 18.665 0.829 -16.565 1.00 97.69 235 LEU A CA 1
ATOM 1885 C C . LEU A 1 235 ? 19.598 -0.019 -15.691 1.00 97.69 235 LEU A C 1
ATOM 1887 O O . LEU A 1 235 ? 19.630 0.183 -14.483 1.00 97.69 235 LEU A O 1
ATOM 1891 N N . GLY A 1 236 ? 20.413 -0.893 -16.285 1.00 97.75 236 GLY A N 1
ATOM 1892 C CA . GLY A 1 236 ? 21.327 -1.756 -15.538 1.00 97.75 236 GLY A CA 1
ATOM 1893 C C . GLY A 1 236 ? 22.339 -0.973 -14.694 1.00 97.75 236 GLY A C 1
ATOM 1894 O O . GLY A 1 236 ? 22.589 -1.310 -13.538 1.00 97.75 236 GLY A O 1
ATOM 1895 N N . ILE A 1 237 ? 22.883 0.129 -15.222 1.00 98.06 237 ILE A N 1
ATOM 1896 C CA . ILE A 1 237 ? 23.740 1.039 -14.442 1.00 98.06 237 ILE A CA 1
ATOM 1897 C C . ILE A 1 237 ? 22.940 1.693 -13.304 1.00 98.06 237 ILE A C 1
ATOM 1899 O O . ILE A 1 237 ? 23.435 1.785 -12.179 1.00 98.06 237 ILE A O 1
ATOM 1903 N N . SER A 1 238 ? 21.705 2.126 -13.574 1.00 98.25 238 SER A N 1
ATOM 1904 C CA . SER A 1 238 ? 20.812 2.699 -12.562 1.00 98.25 238 SER A CA 1
ATOM 1905 C C . SER A 1 238 ? 20.489 1.702 -11.443 1.00 98.25 238 SER A C 1
ATOM 1907 O O . SER A 1 238 ? 20.524 2.094 -10.277 1.00 98.25 238 SER A O 1
ATOM 1909 N N . GLU A 1 239 ? 20.231 0.429 -11.757 1.00 98.12 239 GLU A N 1
ATOM 1910 C CA . GLU A 1 239 ? 19.989 -0.642 -10.779 1.00 98.12 239 GLU A CA 1
ATOM 1911 C C . GLU A 1 239 ? 21.213 -0.868 -9.882 1.00 98.12 239 GLU A C 1
ATOM 1913 O O . GLU A 1 239 ? 21.080 -0.887 -8.657 1.00 98.12 239 GLU A O 1
ATOM 1918 N N . ILE A 1 240 ? 22.420 -0.933 -10.459 1.00 98.50 240 ILE A N 1
ATOM 1919 C CA . ILE A 1 240 ? 23.665 -1.105 -9.691 1.00 98.50 240 ILE A CA 1
ATOM 1920 C C . ILE A 1 240 ? 23.893 0.066 -8.736 1.00 98.50 240 ILE A C 1
ATOM 1922 O O . ILE A 1 240 ? 24.168 -0.136 -7.550 1.00 98.50 240 ILE A O 1
ATOM 1926 N N . LEU A 1 241 ? 23.777 1.297 -9.240 1.00 98.50 241 LEU A N 1
ATOM 1927 C CA . LEU A 1 241 ? 23.985 2.497 -8.432 1.00 98.50 241 LEU A CA 1
ATOM 1928 C C . LEU A 1 241 ? 22.918 2.623 -7.342 1.00 98.50 241 LEU A C 1
ATOM 1930 O O . LEU A 1 241 ? 23.254 2.866 -6.182 1.00 98.50 241 LEU A O 1
ATOM 1934 N N . SER A 1 242 ? 21.647 2.412 -7.685 1.00 98.50 242 SER A N 1
ATOM 1935 C CA . SER A 1 242 ? 20.540 2.480 -6.728 1.00 98.50 242 SER A CA 1
ATOM 1936 C C . SER A 1 242 ? 20.659 1.387 -5.671 1.00 98.50 242 SER A C 1
ATOM 1938 O O . SER A 1 242 ? 20.513 1.680 -4.489 1.00 98.50 242 SER A O 1
ATOM 1940 N N . GLY A 1 243 ? 21.002 0.157 -6.062 1.00 98.31 243 GLY A N 1
ATOM 1941 C CA . GLY A 1 243 ? 21.207 -0.965 -5.150 1.00 98.31 243 GLY A CA 1
ATOM 1942 C C . GLY A 1 243 ? 22.336 -0.718 -4.148 1.00 98.31 243 GLY A C 1
ATOM 1943 O O . GLY A 1 243 ? 22.150 -0.903 -2.942 1.00 98.31 243 GLY A O 1
ATOM 1944 N N . LEU A 1 244 ? 23.472 -0.191 -4.619 1.00 98.50 244 LEU A N 1
ATOM 1945 C CA . LEU A 1 244 ? 24.587 0.205 -3.757 1.00 98.50 244 LEU A CA 1
ATOM 1946 C C . LEU A 1 244 ? 24.175 1.302 -2.764 1.00 98.50 244 LEU A C 1
ATOM 1948 O O . LEU A 1 244 ? 24.458 1.200 -1.568 1.00 98.50 244 LEU A O 1
ATOM 1952 N N . LEU A 1 245 ? 23.493 2.347 -3.242 1.00 98.44 245 LEU A N 1
ATOM 1953 C CA . LEU A 1 245 ? 23.036 3.447 -2.394 1.00 98.44 245 LEU A CA 1
ATOM 1954 C C . LEU A 1 245 ? 21.996 2.979 -1.369 1.00 98.44 245 LEU A C 1
ATOM 1956 O O . LEU A 1 245 ? 22.108 3.337 -0.198 1.00 98.44 245 LEU A O 1
ATOM 1960 N N . ILE A 1 246 ? 21.035 2.142 -1.770 1.00 98.56 246 ILE A N 1
ATOM 1961 C CA . ILE A 1 246 ? 20.043 1.537 -0.872 1.00 98.56 246 ILE A CA 1
ATOM 1962 C C . ILE A 1 246 ? 20.752 0.747 0.228 1.00 98.56 246 ILE A C 1
ATOM 1964 O O . ILE A 1 246 ? 20.443 0.948 1.401 1.00 98.56 246 ILE A O 1
ATOM 1968 N N . ALA A 1 247 ? 21.741 -0.088 -0.108 1.00 98.06 247 ALA A N 1
ATOM 1969 C CA . ALA A 1 247 ? 22.485 -0.852 0.889 1.00 98.06 247 ALA A CA 1
ATOM 1970 C C . ALA A 1 247 ? 23.218 0.054 1.891 1.00 98.06 247 ALA A C 1
ATOM 1972 O O . ALA A 1 247 ? 23.113 -0.145 3.105 1.00 98.06 247 ALA A O 1
ATOM 1973 N N . ILE A 1 248 ? 23.900 1.097 1.409 1.00 97.62 248 ILE A N 1
ATOM 1974 C CA . ILE A 1 248 ? 24.617 2.050 2.266 1.00 97.62 248 ILE A CA 1
ATOM 1975 C C . ILE A 1 248 ? 23.643 2.823 3.169 1.00 97.62 248 ILE A C 1
ATOM 1977 O O . ILE A 1 248 ? 23.848 2.887 4.388 1.00 97.62 248 ILE A O 1
ATOM 1981 N N . PHE A 1 249 ? 22.583 3.413 2.612 1.00 97.12 249 PHE A N 1
ATOM 1982 C CA . PHE A 1 249 ? 21.637 4.237 3.371 1.00 97.12 249 PHE A CA 1
ATOM 1983 C C . PHE A 1 249 ? 20.767 3.420 4.324 1.00 97.12 249 PHE A C 1
ATOM 1985 O O . PHE A 1 249 ? 20.516 3.866 5.445 1.00 97.12 249 PHE A O 1
ATOM 1992 N N . ALA A 1 250 ? 20.377 2.201 3.949 1.00 95.50 250 ALA A N 1
ATOM 1993 C CA . ALA A 1 250 ? 19.628 1.317 4.830 1.00 95.50 250 ALA A CA 1
ATOM 1994 C C . ALA A 1 250 ? 20.450 0.933 6.071 1.00 95.50 250 ALA A C 1
ATOM 1996 O O . ALA A 1 250 ? 19.959 1.092 7.192 1.00 95.50 250 ALA A O 1
ATOM 1997 N N . LEU A 1 251 ? 21.715 0.520 5.894 1.00 95.12 251 LEU A N 1
ATOM 1998 C CA . LEU A 1 251 ? 22.614 0.149 6.996 1.00 95.12 251 LEU A CA 1
ATOM 1999 C C . LEU A 1 251 ? 22.975 1.349 7.881 1.00 95.12 251 LEU A C 1
ATOM 2001 O O . LEU A 1 251 ? 22.924 1.273 9.109 1.00 95.12 251 LEU A O 1
ATOM 2005 N N . THR A 1 252 ? 23.307 2.492 7.280 1.00 93.19 252 THR A N 1
ATOM 2006 C CA . THR A 1 252 ? 23.634 3.712 8.039 1.00 93.19 252 THR A CA 1
ATOM 2007 C C . THR A 1 252 ? 22.415 4.283 8.770 1.00 93.19 252 THR A C 1
ATOM 2009 O O . THR A 1 252 ? 22.538 4.752 9.909 1.00 93.19 252 THR A O 1
ATOM 2012 N N . GLY A 1 253 ? 21.231 4.168 8.167 1.00 89.50 253 GLY A N 1
ATOM 2013 C CA . GLY A 1 253 ? 19.946 4.551 8.741 1.00 89.50 253 GLY A CA 1
ATOM 2014 C C . GLY A 1 253 ? 19.461 3.639 9.870 1.00 89.50 253 GLY A C 1
ATOM 2015 O O . GLY A 1 253 ? 18.473 3.974 10.523 1.00 89.50 253 GLY A O 1
ATOM 2016 N N . MET A 1 254 ? 20.142 2.520 10.157 1.00 89.62 254 MET A N 1
ATOM 2017 C CA . MET A 1 254 ? 19.856 1.702 11.344 1.00 89.62 254 MET A CA 1
ATOM 2018 C C . MET A 1 254 ? 20.169 2.448 12.642 1.00 89.62 254 MET A C 1
ATOM 2020 O O . MET A 1 254 ? 19.610 2.111 13.683 1.00 89.62 254 MET A O 1
ATOM 2024 N N . SER A 1 255 ? 21.046 3.455 12.606 1.00 87.44 255 SER A N 1
ATOM 2025 C CA . SER A 1 255 ? 21.420 4.267 13.769 1.00 87.44 255 SER A CA 1
ATOM 2026 C C . SER A 1 255 ? 20.336 5.287 14.133 1.00 87.44 255 SER A C 1
ATOM 2028 O O . SER A 1 255 ? 19.869 6.023 13.270 1.00 87.44 255 SER A O 1
ATOM 2030 N N . ALA A 1 256 ? 20.018 5.430 15.428 1.00 79.25 256 ALA A N 1
ATOM 2031 C CA . ALA A 1 256 ? 18.952 6.318 15.928 1.00 79.25 256 ALA A CA 1
ATOM 2032 C C . ALA A 1 256 ? 19.110 7.757 15.420 1.00 79.25 256 ALA A C 1
ATOM 2034 O O . ALA A 1 256 ? 18.174 8.399 14.960 1.00 79.25 256 ALA A O 1
ATOM 2035 N N . ARG A 1 257 ? 20.355 8.244 15.450 1.00 84.44 257 ARG A N 1
ATOM 2036 C CA . ARG A 1 257 ? 20.721 9.611 15.065 1.00 84.44 257 ARG A CA 1
ATOM 2037 C C . ARG A 1 257 ? 20.579 9.880 13.565 1.00 84.44 257 ARG A C 1
ATOM 2039 O O . ARG A 1 257 ? 20.522 11.033 13.154 1.00 84.44 257 ARG A O 1
ATOM 2046 N N . ARG A 1 258 ? 20.585 8.827 12.746 1.00 87.44 258 ARG A N 1
ATOM 2047 C CA . ARG A 1 258 ? 20.599 8.894 11.278 1.00 87.44 258 ARG A CA 1
ATOM 2048 C C . ARG A 1 258 ? 19.349 8.277 10.655 1.00 87.44 258 ARG A C 1
ATOM 2050 O O . ARG A 1 258 ? 19.328 8.034 9.459 1.00 87.44 258 ARG A O 1
ATOM 2057 N N . GLN A 1 259 ? 18.292 8.074 11.438 1.00 84.62 259 GLN A N 1
ATOM 2058 C CA . GLN A 1 259 ? 17.048 7.461 10.972 1.00 84.62 259 GLN A CA 1
ATOM 2059 C C . GLN A 1 259 ? 16.399 8.228 9.807 1.00 84.62 259 GLN A C 1
ATOM 2061 O O . GLN A 1 259 ? 15.711 7.633 8.986 1.00 84.62 259 GLN A O 1
ATOM 2066 N N . TRP A 1 260 ? 16.668 9.532 9.675 1.00 87.00 260 TRP A N 1
ATOM 2067 C CA . TRP A 1 260 ? 16.237 10.329 8.523 1.00 87.00 260 TRP A CA 1
ATOM 2068 C C . TRP A 1 260 ? 16.745 9.775 7.178 1.00 87.00 260 TRP A C 1
ATOM 2070 O O . TRP A 1 260 ? 16.087 9.979 6.164 1.00 87.00 260 TRP A O 1
ATOM 2080 N N . MET A 1 261 ? 17.858 9.026 7.164 1.00 92.50 261 MET A N 1
ATOM 2081 C CA . MET A 1 261 ? 18.384 8.368 5.961 1.00 92.50 261 MET A CA 1
ATOM 2082 C C . MET A 1 261 ? 17.405 7.344 5.377 1.00 92.50 261 MET A C 1
ATOM 2084 O O . MET A 1 261 ? 17.473 7.067 4.186 1.00 92.50 261 MET A O 1
ATOM 2088 N N . GLN A 1 262 ? 16.443 6.842 6.160 1.00 91.25 262 GLN A N 1
ATOM 2089 C CA . GLN A 1 262 ? 15.400 5.966 5.626 1.00 91.25 262 GLN A CA 1
ATOM 2090 C C . GLN A 1 262 ? 14.471 6.683 4.636 1.00 91.25 262 GLN A C 1
ATOM 2092 O O . GLN A 1 262 ? 13.954 6.041 3.728 1.00 91.25 262 GLN A O 1
ATOM 2097 N N . TRP A 1 263 ? 14.310 8.010 4.730 1.00 92.25 263 TRP A N 1
ATOM 2098 C CA . TRP A 1 263 ? 13.604 8.776 3.695 1.00 92.25 263 TRP A CA 1
ATOM 2099 C C . TRP A 1 263 ? 14.372 8.790 2.372 1.00 92.25 263 TRP A C 1
ATOM 2101 O O . TRP A 1 263 ? 13.759 8.712 1.312 1.00 92.25 263 TRP A O 1
ATOM 2111 N N . VAL A 1 264 ? 15.707 8.824 2.429 1.00 95.50 264 VAL A N 1
ATOM 2112 C CA . VAL A 1 264 ? 16.557 8.695 1.236 1.00 95.50 264 VAL A CA 1
ATOM 2113 C C . VAL A 1 264 ? 16.420 7.292 0.647 1.00 95.50 264 VAL A C 1
ATOM 2115 O O . VAL A 1 264 ? 16.207 7.159 -0.554 1.00 95.50 264 VAL A O 1
ATOM 2118 N N . THR A 1 265 ? 16.450 6.248 1.483 1.00 96.94 265 THR A N 1
ATOM 2119 C CA . THR A 1 265 ? 16.204 4.862 1.051 1.00 96.94 265 THR A CA 1
ATOM 2120 C C . THR A 1 265 ? 14.830 4.702 0.395 1.00 96.94 265 THR A C 1
ATOM 2122 O O . THR A 1 265 ? 14.727 4.085 -0.661 1.00 96.94 265 THR A O 1
ATOM 2125 N N . ALA A 1 266 ? 13.777 5.296 0.967 1.00 95.69 266 ALA A N 1
ATOM 2126 C CA . ALA A 1 266 ? 12.439 5.279 0.380 1.00 95.69 266 ALA A CA 1
ATOM 2127 C C . ALA A 1 266 ? 12.389 6.021 -0.966 1.00 95.69 266 ALA A C 1
ATOM 2129 O O . ALA A 1 266 ? 11.825 5.504 -1.925 1.00 95.69 266 ALA A O 1
ATOM 2130 N N . ALA A 1 267 ? 13.026 7.191 -1.079 1.00 96.94 267 ALA A N 1
ATOM 2131 C CA . ALA A 1 267 ? 13.113 7.916 -2.347 1.00 96.94 267 ALA A CA 1
ATOM 2132 C C . ALA A 1 267 ? 13.847 7.103 -3.430 1.00 96.94 267 ALA A C 1
ATOM 2134 O O . ALA A 1 267 ? 13.418 7.090 -4.581 1.00 96.94 267 ALA A O 1
ATOM 2135 N N . LEU A 1 268 ? 14.904 6.372 -3.059 1.00 98.38 268 LEU A N 1
ATOM 2136 C CA . LEU A 1 268 ? 15.584 5.441 -3.962 1.00 98.38 268 LEU A CA 1
ATOM 2137 C C . LEU A 1 268 ? 14.682 4.265 -4.360 1.00 98.38 268 LEU A C 1
ATOM 2139 O O . LEU A 1 268 ? 14.692 3.877 -5.520 1.00 98.38 268 LEU A O 1
ATOM 2143 N N . GLY A 1 269 ? 13.862 3.735 -3.447 1.00 98.06 269 GLY A N 1
ATOM 2144 C CA . GLY A 1 269 ? 12.851 2.722 -3.775 1.00 98.06 269 GLY A CA 1
ATOM 2145 C C . GLY A 1 269 ? 11.820 3.220 -4.795 1.00 98.06 269 GLY A C 1
ATOM 2146 O O . GLY A 1 269 ? 11.508 2.515 -5.752 1.00 98.06 269 GLY A O 1
ATOM 2147 N N . LEU A 1 270 ? 11.352 4.466 -4.651 1.00 98.00 270 LEU A N 1
ATOM 2148 C CA . LEU A 1 270 ? 10.478 5.102 -5.643 1.00 98.00 270 LEU A CA 1
ATOM 2149 C C . LEU A 1 270 ? 11.177 5.284 -6.992 1.00 98.00 270 LEU A C 1
ATOM 2151 O O . LEU A 1 270 ? 10.564 5.050 -8.030 1.00 98.00 270 LEU A O 1
ATOM 2155 N N . TRP A 1 271 ? 12.458 5.662 -6.985 1.00 98.44 271 TRP A N 1
ATOM 2156 C CA . TRP A 1 271 ? 13.252 5.741 -8.209 1.00 98.44 271 TRP A CA 1
ATOM 2157 C C . TRP A 1 271 ? 13.391 4.376 -8.886 1.00 98.44 271 TRP A C 1
ATOM 2159 O O . TRP A 1 271 ? 13.145 4.292 -10.081 1.00 98.44 271 TRP A O 1
ATOM 2169 N N . VAL A 1 272 ? 13.705 3.308 -8.145 1.00 98.38 272 VAL A N 1
ATOM 2170 C CA . VAL A 1 272 ? 13.784 1.938 -8.687 1.00 98.38 272 VAL A CA 1
ATOM 2171 C C . VAL A 1 272 ? 12.456 1.535 -9.332 1.00 98.38 272 VAL A C 1
ATOM 2173 O O . VAL A 1 272 ? 12.452 1.064 -10.459 1.00 98.38 272 VAL A O 1
ATOM 2176 N N . MET A 1 273 ? 11.320 1.819 -8.688 1.00 97.62 273 MET A N 1
ATOM 2177 C CA . MET A 1 273 ? 9.993 1.553 -9.263 1.00 97.62 273 MET A CA 1
ATOM 2178 C C . MET A 1 273 ? 9.732 2.333 -10.567 1.00 97.62 273 MET A C 1
ATOM 2180 O O . MET A 1 273 ? 9.008 1.859 -11.440 1.00 97.62 273 MET A O 1
ATOM 2184 N N . PHE A 1 274 ? 10.296 3.536 -10.702 1.00 97.44 274 PHE A N 1
ATOM 2185 C CA . PHE A 1 274 ? 10.045 4.442 -11.825 1.00 97.44 274 PHE A CA 1
ATOM 2186 C C . PHE A 1 274 ? 11.056 4.302 -12.977 1.00 97.44 274 PHE A C 1
ATOM 2188 O O . PHE A 1 274 ? 10.711 4.527 -14.138 1.00 97.44 274 PHE A O 1
ATOM 2195 N N . ALA A 1 275 ? 12.297 3.910 -12.684 1.00 97.50 275 ALA A N 1
ATOM 2196 C CA . ALA A 1 275 ? 13.410 3.866 -13.629 1.00 97.50 275 ALA A CA 1
ATOM 2197 C C . ALA A 1 275 ? 13.142 3.007 -14.883 1.00 97.50 275 ALA A C 1
ATOM 2199 O O . ALA A 1 275 ? 13.446 3.488 -15.980 1.00 97.50 275 ALA A O 1
ATOM 2200 N N . PRO A 1 276 ? 12.517 1.813 -14.798 1.00 96.69 276 PRO A N 1
ATOM 2201 C CA . PRO A 1 276 ? 12.157 1.036 -15.982 1.00 96.69 276 PRO A CA 1
ATOM 2202 C C . PRO A 1 276 ? 11.286 1.797 -16.981 1.00 96.69 276 PRO A C 1
ATOM 2204 O O . PRO A 1 276 ? 11.426 1.584 -18.182 1.00 96.69 276 PRO A O 1
ATOM 2207 N N . LEU A 1 277 ? 10.403 2.681 -16.501 1.00 95.31 277 LEU A N 1
ATOM 2208 C CA . LEU A 1 277 ? 9.526 3.495 -17.343 1.00 95.31 277 LEU A CA 1
ATOM 2209 C C . LEU A 1 277 ? 10.300 4.646 -17.986 1.00 95.31 277 LEU A C 1
ATOM 2211 O O . LEU A 1 277 ? 10.151 4.888 -19.178 1.00 95.31 277 LEU A O 1
ATOM 2215 N N . VAL A 1 278 ? 11.168 5.315 -17.219 1.00 95.38 278 VAL A N 1
ATOM 2216 C CA . VAL A 1 278 ? 12.005 6.426 -17.708 1.00 95.38 278 VAL A CA 1
ATOM 2217 C C . VAL A 1 278 ? 12.956 5.962 -18.804 1.00 95.38 278 VAL A C 1
ATOM 2219 O O . VAL A 1 278 ? 13.045 6.589 -19.856 1.00 95.38 278 VAL A O 1
ATOM 2222 N N . PHE A 1 279 ? 13.649 4.847 -18.580 1.00 94.81 279 PHE A N 1
ATOM 2223 C CA . PHE A 1 279 ? 14.556 4.279 -19.577 1.00 94.81 279 PHE A CA 1
ATOM 2224 C C . PHE A 1 279 ? 13.829 3.475 -20.648 1.00 94.81 279 PHE A C 1
ATOM 2226 O O . PHE A 1 279 ? 14.462 3.021 -21.600 1.00 94.81 279 PHE A O 1
ATOM 2233 N N . CYS A 1 280 ? 12.514 3.297 -20.501 1.00 93.56 280 CYS A N 1
ATOM 2234 C CA . CYS A 1 280 ? 11.704 2.437 -21.341 1.00 93.56 280 CYS A CA 1
ATOM 2235 C C . CYS A 1 280 ? 12.380 1.062 -21.488 1.00 93.56 280 CYS A C 1
ATOM 2237 O O . CYS A 1 280 ? 12.828 0.724 -22.565 1.00 93.56 280 CYS A O 1
ATOM 2239 N N . THR A 1 281 ? 12.579 0.260 -20.448 1.00 93.88 281 THR A N 1
ATOM 2240 C CA . THR A 1 281 ? 13.310 -1.018 -20.609 1.00 93.88 281 THR A CA 1
ATOM 2241 C C . THR A 1 281 ? 12.647 -1.977 -21.603 1.00 93.88 281 THR A C 1
ATOM 2243 O O . THR A 1 281 ? 11.422 -2.035 -21.708 1.00 93.88 281 THR A O 1
ATOM 2246 N N . THR A 1 282 ? 13.441 -2.762 -22.329 1.00 93.62 282 THR A N 1
ATOM 2247 C CA . THR A 1 282 ? 12.908 -3.850 -23.177 1.00 93.62 282 THR A CA 1
ATOM 2248 C C . THR A 1 282 ? 12.718 -5.154 -22.401 1.00 93.62 282 THR A C 1
ATOM 2250 O O . THR A 1 282 ? 12.073 -6.075 -22.892 1.00 93.62 282 THR A O 1
ATOM 2253 N N . SER A 1 283 ? 13.229 -5.230 -21.168 1.00 93.62 283 SER A N 1
ATOM 2254 C CA . SER A 1 283 ? 13.092 -6.407 -20.313 1.00 93.62 283 SER A CA 1
ATOM 2255 C C . SER A 1 283 ? 11.814 -6.346 -19.476 1.00 93.62 283 SER A C 1
ATOM 2257 O O . SER A 1 283 ? 11.703 -5.571 -18.522 1.00 93.62 283 SER A O 1
ATOM 2259 N N . ALA A 1 284 ? 10.864 -7.227 -19.796 1.00 93.81 284 ALA A N 1
ATOM 2260 C CA . ALA A 1 284 ? 9.646 -7.425 -19.009 1.00 93.81 284 ALA A CA 1
ATOM 2261 C C . ALA A 1 284 ? 9.951 -7.879 -17.571 1.00 93.81 284 ALA A C 1
ATOM 2263 O O . ALA A 1 284 ? 9.274 -7.481 -16.619 1.00 93.81 284 ALA A O 1
ATOM 2264 N N . ALA A 1 285 ? 10.996 -8.700 -17.413 1.00 95.00 285 ALA A N 1
ATOM 2265 C CA . ALA A 1 285 ? 11.436 -9.197 -16.117 1.00 95.00 285 ALA A CA 1
ATOM 2266 C C . ALA A 1 285 ? 11.967 -8.060 -15.238 1.00 95.00 285 ALA A C 1
ATOM 2268 O O . ALA A 1 285 ? 11.538 -7.947 -14.091 1.00 95.00 285 ALA A O 1
ATOM 2269 N N . ALA A 1 286 ? 12.819 -7.186 -15.789 1.00 96.06 286 ALA A N 1
ATOM 2270 C CA . ALA A 1 286 ? 13.329 -6.024 -15.064 1.00 96.06 286 ALA A CA 1
ATOM 2271 C C . ALA A 1 286 ? 12.189 -5.082 -14.662 1.00 96.06 286 ALA A C 1
ATOM 2273 O O . ALA A 1 286 ? 12.063 -4.744 -13.492 1.00 96.06 286 ALA A O 1
ATOM 2274 N N . TYR A 1 287 ? 11.265 -4.767 -15.581 1.00 96.44 287 TYR A N 1
ATOM 2275 C CA . TYR A 1 287 ? 10.100 -3.939 -15.250 1.00 96.44 287 TYR A CA 1
ATOM 2276 C C . TYR A 1 287 ? 9.271 -4.509 -14.085 1.00 96.44 287 TYR A C 1
ATOM 2278 O O . TYR A 1 287 ? 8.891 -3.780 -13.164 1.00 96.44 287 TYR A O 1
ATOM 2286 N N . GLY A 1 288 ? 8.999 -5.817 -14.094 1.00 95.81 288 GLY A N 1
ATOM 2287 C CA . GLY A 1 288 ? 8.249 -6.476 -13.025 1.00 95.81 288 GLY A CA 1
ATOM 2288 C C . GLY A 1 288 ? 8.991 -6.515 -11.687 1.00 95.81 288 GLY A C 1
ATOM 2289 O O . GLY A 1 288 ? 8.395 -6.202 -10.654 1.00 95.81 288 GLY A O 1
ATOM 2290 N N . ILE A 1 289 ? 10.272 -6.892 -11.706 1.00 96.88 289 ILE A N 1
ATOM 2291 C CA . ILE A 1 289 ? 11.109 -7.012 -10.506 1.00 96.88 289 ILE A CA 1
ATOM 2292 C C . ILE A 1 289 ? 11.329 -5.643 -9.874 1.00 96.88 289 ILE A C 1
ATOM 2294 O O . ILE A 1 289 ? 11.079 -5.497 -8.681 1.00 96.88 289 ILE A O 1
ATOM 2298 N N . ASP A 1 290 ? 11.703 -4.634 -10.652 1.00 97.50 290 ASP A N 1
ATOM 2299 C CA . ASP A 1 290 ? 11.982 -3.290 -10.147 1.00 97.50 290 ASP A CA 1
ATOM 2300 C C . ASP A 1 290 ? 10.742 -2.631 -9.547 1.00 97.50 290 ASP A C 1
ATOM 2302 O O . ASP A 1 290 ? 10.823 -1.995 -8.496 1.00 97.50 290 ASP A O 1
ATOM 2306 N N . THR A 1 291 ? 9.566 -2.849 -10.147 1.00 96.56 291 THR A N 1
ATOM 2307 C CA . THR A 1 291 ? 8.301 -2.374 -9.569 1.00 96.56 291 THR A CA 1
ATOM 2308 C C . THR A 1 291 ? 8.083 -2.972 -8.175 1.00 96.56 291 THR A C 1
ATOM 2310 O O . THR A 1 291 ? 7.777 -2.256 -7.220 1.00 96.56 291 THR A O 1
ATOM 2313 N N . LEU A 1 292 ? 8.270 -4.288 -8.034 1.00 97.00 292 LEU A N 1
ATOM 2314 C CA . LEU A 1 292 ? 8.088 -4.990 -6.764 1.00 97.00 292 LEU A CA 1
ATOM 2315 C C . LEU A 1 292 ? 9.153 -4.598 -5.732 1.00 97.00 292 LEU A C 1
ATOM 2317 O O . LEU A 1 292 ? 8.819 -4.266 -4.594 1.00 97.00 292 LEU A O 1
ATOM 2321 N N . VAL A 1 293 ? 10.428 -4.630 -6.121 1.00 98.06 293 VAL A N 1
ATOM 2322 C CA . VAL A 1 293 ? 11.562 -4.301 -5.251 1.00 98.06 293 VAL A CA 1
ATOM 2323 C C . VAL A 1 293 ? 11.473 -2.849 -4.800 1.00 98.06 293 VAL A C 1
ATOM 2325 O O . VAL A 1 293 ? 11.636 -2.588 -3.612 1.00 98.06 293 VAL A O 1
ATOM 2328 N N . GLY A 1 294 ? 11.137 -1.917 -5.693 1.00 97.88 294 GLY A N 1
ATOM 2329 C CA . GLY A 1 294 ? 10.931 -0.514 -5.349 1.00 97.88 294 GLY A CA 1
ATOM 2330 C C . GLY A 1 294 ? 9.870 -0.328 -4.260 1.00 97.88 294 GLY A C 1
ATOM 2331 O O . GLY A 1 294 ? 10.143 0.316 -3.244 1.00 97.88 294 GLY A O 1
ATOM 2332 N N . MET A 1 295 ? 8.701 -0.969 -4.396 1.00 97.31 295 MET A N 1
ATOM 2333 C CA . MET A 1 295 ? 7.654 -0.941 -3.362 1.00 97.31 295 MET A CA 1
ATOM 2334 C C . MET A 1 295 ? 8.116 -1.554 -2.032 1.00 97.31 295 MET A C 1
ATOM 2336 O O . MET A 1 295 ? 7.882 -0.970 -0.971 1.00 97.31 295 MET A O 1
ATOM 2340 N N . LEU A 1 296 ? 8.792 -2.708 -2.069 1.00 97.81 296 LEU A N 1
ATOM 2341 C CA . LEU A 1 296 ? 9.319 -3.362 -0.865 1.00 97.81 296 LEU A CA 1
ATOM 2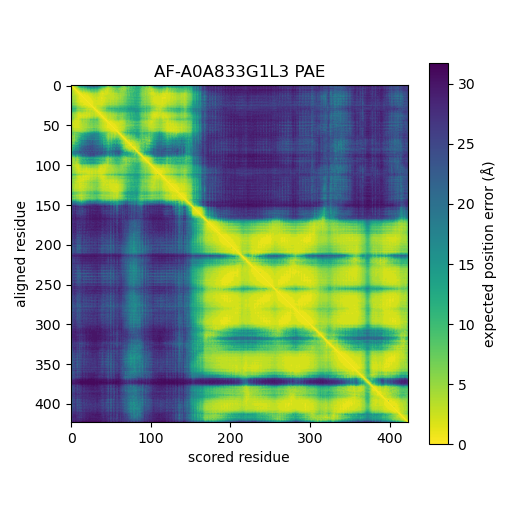342 C C . LEU A 1 296 ? 10.356 -2.490 -0.154 1.00 97.81 296 LEU A C 1
ATOM 2344 O O . LEU A 1 296 ? 10.321 -2.379 1.073 1.00 97.81 296 LEU A O 1
ATOM 2348 N N . VAL A 1 297 ? 11.226 -1.820 -0.915 1.00 98.12 297 VAL A N 1
ATOM 2349 C CA . VAL A 1 297 ? 12.232 -0.908 -0.368 1.00 98.12 297 VAL A CA 1
ATOM 2350 C C . VAL A 1 297 ? 11.575 0.226 0.410 1.00 98.12 297 VAL A C 1
ATOM 2352 O O . VAL A 1 297 ? 11.983 0.510 1.542 1.00 98.12 297 VAL A O 1
ATOM 2355 N N . VAL A 1 298 ? 10.518 0.834 -0.141 1.00 96.50 298 VAL A N 1
ATOM 2356 C CA . VAL A 1 298 ? 9.740 1.860 0.571 1.00 96.50 298 VAL A CA 1
ATOM 2357 C C . VAL A 1 298 ? 9.077 1.281 1.820 1.00 96.50 298 VAL A C 1
ATOM 2359 O O . VAL A 1 298 ? 9.198 1.862 2.903 1.00 96.50 298 VAL A O 1
ATOM 2362 N N . ALA A 1 299 ? 8.429 0.119 1.711 1.00 94.44 299 ALA A N 1
ATOM 2363 C CA . ALA A 1 299 ? 7.738 -0.505 2.836 1.00 94.44 299 ALA A CA 1
ATOM 2364 C C . ALA A 1 299 ? 8.679 -0.780 4.020 1.00 94.44 299 ALA A C 1
ATOM 2366 O O . ALA A 1 299 ? 8.404 -0.398 5.163 1.00 94.44 299 ALA A O 1
ATOM 2367 N N . PHE A 1 300 ? 9.841 -1.367 3.753 1.00 95.44 300 PHE A N 1
ATOM 2368 C CA . PHE A 1 300 ? 10.843 -1.663 4.772 1.00 95.44 300 PHE A CA 1
ATOM 2369 C C . PHE A 1 300 ? 11.596 -0.425 5.276 1.00 95.44 300 PHE A C 1
ATOM 2371 O O . PHE A 1 300 ? 12.120 -0.452 6.390 1.00 95.44 300 PHE A O 1
ATOM 2378 N N . ALA A 1 301 ? 11.629 0.668 4.509 1.00 93.25 301 ALA A N 1
ATOM 2379 C CA . ALA A 1 301 ? 12.282 1.905 4.926 1.00 93.25 301 ALA A CA 1
ATOM 2380 C C . ALA A 1 301 ? 11.409 2.754 5.862 1.00 93.25 301 ALA A C 1
ATOM 2382 O O . ALA A 1 301 ? 11.919 3.282 6.850 1.00 93.25 301 ALA A O 1
ATOM 2383 N N . VAL A 1 302 ? 10.112 2.913 5.563 1.00 89.94 302 VAL A N 1
ATOM 2384 C CA . VAL A 1 302 ? 9.267 3.918 6.246 1.00 89.94 302 VAL A CA 1
ATOM 2385 C C . VAL A 1 302 ? 7.927 3.408 6.782 1.00 89.94 302 VAL A C 1
ATOM 2387 O O . VAL A 1 302 ? 7.314 4.116 7.584 1.00 89.94 302 VAL A O 1
ATOM 2390 N N . MET A 1 303 ? 7.471 2.211 6.389 1.00 87.88 303 MET A N 1
ATOM 2391 C CA . MET A 1 303 ? 6.195 1.653 6.868 1.00 87.88 303 MET A CA 1
ATOM 2392 C C . MET A 1 303 ? 6.364 0.733 8.080 1.00 87.88 303 MET A C 1
ATOM 2394 O O . MET A 1 303 ? 5.596 0.835 9.032 1.00 87.88 303 MET A O 1
ATOM 2398 N N . ILE A 1 304 ? 7.351 -0.167 8.048 1.00 87.94 304 ILE A N 1
ATOM 2399 C CA . ILE A 1 304 ? 7.610 -1.117 9.142 1.00 87.94 304 ILE A CA 1
ATOM 2400 C C . ILE A 1 304 ? 8.349 -0.465 10.323 1.00 87.94 304 ILE A C 1
ATOM 2402 O O . ILE A 1 304 ? 7.856 -0.545 11.455 1.00 87.94 304 ILE A O 1
ATOM 2406 N N . PRO A 1 305 ? 9.530 0.158 10.125 1.00 85.94 305 PRO A N 1
ATOM 2407 C CA . PRO A 1 305 ? 10.220 0.829 11.218 1.00 85.94 305 PRO A CA 1
ATOM 2408 C C . PRO A 1 305 ? 9.450 2.081 11.667 1.00 85.94 305 PRO A C 1
ATOM 2410 O O . PRO A 1 305 ? 8.637 2.615 10.909 1.00 85.94 305 PRO A O 1
ATOM 2413 N N . PRO A 1 306 ? 9.714 2.595 12.884 1.00 81.69 306 PRO A N 1
ATOM 2414 C CA . PRO A 1 306 ? 9.119 3.856 13.304 1.00 81.69 306 PRO A CA 1
ATOM 2415 C C . PRO A 1 306 ? 9.450 4.949 12.279 1.00 81.69 306 PRO A C 1
ATOM 2417 O O . PRO A 1 306 ? 10.605 5.094 11.869 1.00 81.69 306 PRO A O 1
ATOM 2420 N N . THR A 1 307 ? 8.446 5.705 11.839 1.00 80.81 307 THR A N 1
ATOM 2421 C CA . THR A 1 307 ? 8.642 6.689 10.771 1.00 80.81 307 THR A CA 1
ATOM 2422 C C . THR A 1 307 ? 9.607 7.793 11.235 1.00 80.81 307 THR A C 1
ATOM 2424 O O . THR A 1 307 ? 9.420 8.362 12.318 1.00 80.81 307 THR A O 1
ATOM 2427 N N . PRO A 1 308 ? 10.646 8.129 10.449 1.00 78.00 308 PRO A N 1
ATOM 2428 C CA . PRO A 1 308 ? 11.615 9.142 10.847 1.00 78.00 308 PRO A CA 1
ATOM 2429 C C . PRO A 1 308 ? 10.988 10.541 10.890 1.00 78.00 308 PRO A C 1
ATOM 2431 O O . PRO A 1 308 ? 10.297 10.940 9.957 1.00 78.00 308 PRO A O 1
ATOM 2434 N N . GLY A 1 309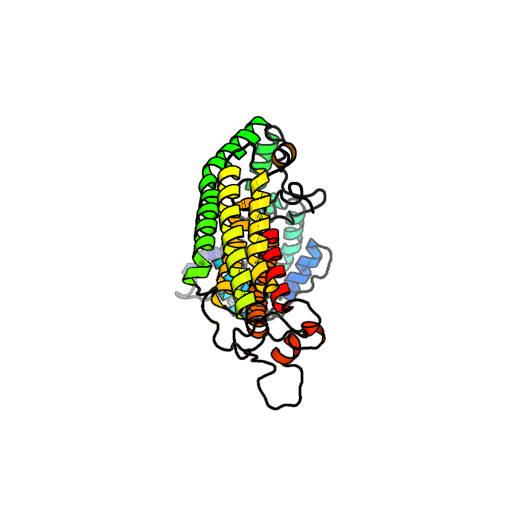 ? 11.305 11.326 11.923 1.00 74.25 309 GLY A N 1
ATOM 2435 C CA . GLY A 1 309 ? 10.963 12.756 11.982 1.00 74.25 309 GLY A CA 1
ATOM 2436 C C . GLY A 1 309 ? 9.606 13.100 12.608 1.00 74.25 309 GLY A C 1
ATOM 2437 O O . GLY A 1 309 ? 9.284 14.281 12.713 1.00 74.25 309 GLY A O 1
ATOM 2438 N N . ILE A 1 310 ? 8.832 12.117 13.082 1.00 77.94 310 ILE A N 1
ATOM 2439 C CA . ILE A 1 310 ? 7.591 12.386 13.824 1.00 77.94 310 ILE A CA 1
ATOM 2440 C C . ILE A 1 310 ? 7.920 13.008 15.190 1.00 77.94 310 ILE A C 1
ATOM 2442 O O . ILE A 1 310 ? 8.767 12.511 15.937 1.00 77.94 310 ILE A O 1
ATOM 2446 N N . SER A 1 311 ? 7.230 14.097 15.547 1.00 74.06 311 SER A N 1
ATOM 2447 C CA . SER A 1 311 ? 7.436 14.745 16.844 1.00 74.06 311 SER A CA 1
ATOM 2448 C C . SER A 1 311 ? 6.994 13.841 18.004 1.00 74.06 311 SER A C 1
ATOM 2450 O O . SER A 1 311 ? 5.908 13.262 17.994 1.00 74.06 311 SER A O 1
ATOM 2452 N N . ARG A 1 312 ? 7.809 13.775 19.065 1.00 72.38 312 ARG A N 1
ATOM 2453 C CA . ARG A 1 312 ? 7.499 12.994 20.281 1.00 72.38 312 ARG A CA 1
ATOM 2454 C C . ARG A 1 312 ? 6.176 13.423 20.923 1.00 72.38 312 ARG A C 1
ATOM 2456 O O . ARG A 1 312 ? 5.463 12.600 21.477 1.00 72.38 312 ARG A O 1
ATOM 2463 N N . ARG A 1 313 ? 5.833 14.712 20.809 1.00 69.50 313 ARG A N 1
ATOM 2464 C CA . ARG A 1 313 ? 4.563 15.266 21.296 1.00 69.50 313 ARG A CA 1
ATOM 2465 C C . ARG A 1 313 ? 3.365 14.715 20.520 1.00 69.50 313 ARG A C 1
ATOM 2467 O O . ARG A 1 313 ? 2.350 14.409 21.130 1.00 69.50 313 ARG A O 1
ATOM 2474 N N . ALA A 1 314 ? 3.491 14.544 19.203 1.00 70.12 314 ALA A N 1
ATOM 2475 C CA . ALA A 1 314 ? 2.428 13.953 18.393 1.00 70.12 314 ALA A CA 1
ATOM 2476 C C . ALA A 1 314 ? 2.203 12.468 18.722 1.00 70.12 314 ALA A C 1
ATOM 2478 O O . ALA A 1 314 ? 1.068 12.008 18.666 1.00 70.12 314 ALA A O 1
ATOM 2479 N N . LEU A 1 315 ? 3.253 11.737 19.112 1.00 73.06 315 LEU A N 1
ATOM 2480 C CA . LEU A 1 315 ? 3.152 10.339 19.552 1.00 73.06 315 LEU A CA 1
ATOM 2481 C C . LEU A 1 315 ? 2.614 10.185 20.986 1.00 73.06 315 LEU A C 1
ATOM 2483 O O . LEU A 1 315 ? 2.012 9.160 21.294 1.00 73.06 315 LEU A O 1
ATOM 2487 N N . ALA A 1 316 ? 2.819 11.192 21.844 1.00 69.19 316 ALA A N 1
ATOM 2488 C CA . ALA A 1 316 ? 2.443 11.163 23.259 1.00 69.19 316 ALA A CA 1
ATOM 2489 C C . ALA A 1 316 ? 0.933 11.255 23.513 1.00 69.19 316 ALA A C 1
ATOM 2491 O O . ALA A 1 316 ? 0.434 10.656 24.463 1.00 69.19 316 ALA A O 1
ATOM 2492 N N . ALA A 1 317 ? 0.196 11.997 22.687 1.00 69.44 317 ALA A N 1
ATOM 2493 C CA . ALA A 1 317 ? -1.250 12.106 22.845 1.00 69.44 317 ALA A CA 1
ATOM 2494 C C . ALA A 1 317 ? -1.949 10.832 22.342 1.00 69.44 317 ALA A C 1
ATOM 2496 O O . ALA A 1 317 ? -1.632 10.335 21.260 1.00 69.44 317 ALA A O 1
ATOM 2497 N N . ASP A 1 318 ? -2.914 10.330 23.108 1.00 62.69 318 ASP A N 1
ATOM 2498 C CA . ASP A 1 318 ? -3.540 9.016 22.895 1.00 62.69 318 ASP A CA 1
ATOM 2499 C C . ASP A 1 318 ? -4.813 9.061 22.021 1.00 62.69 318 ASP A C 1
ATOM 2501 O O . ASP A 1 318 ? -5.473 8.041 21.842 1.00 62.69 318 ASP A O 1
ATOM 2505 N N . ASP A 1 319 ? -5.168 10.238 21.483 1.00 67.31 319 ASP A N 1
ATOM 2506 C CA . ASP A 1 319 ? -6.393 10.437 20.694 1.00 67.31 319 ASP A CA 1
ATOM 2507 C C . ASP A 1 319 ? -6.205 10.135 19.196 1.00 67.31 319 ASP A C 1
ATOM 2509 O O . ASP A 1 319 ? -5.438 10.784 18.478 1.00 67.31 319 ASP A O 1
ATOM 2513 N N . ASP A 1 320 ? -6.925 9.138 18.702 1.00 68.50 320 ASP A N 1
ATOM 2514 C CA . ASP A 1 320 ? -6.839 8.671 17.319 1.00 68.50 320 ASP A CA 1
ATOM 2515 C C . ASP A 1 320 ? -7.862 9.347 16.390 1.00 68.50 320 ASP A C 1
ATOM 2517 O O . ASP A 1 320 ? -7.843 9.095 15.178 1.00 68.50 320 ASP A O 1
ATOM 2521 N N . ARG A 1 321 ? -8.745 10.207 16.920 1.00 73.75 321 ARG A N 1
ATOM 2522 C CA . ARG A 1 321 ? -9.827 10.855 16.165 1.00 73.75 321 ARG A CA 1
ATOM 2523 C C . ARG A 1 321 ? -9.556 12.360 15.993 1.00 73.75 321 ARG A C 1
ATOM 2525 O O . ARG A 1 321 ? -9.157 13.023 16.946 1.00 73.75 321 ARG A O 1
ATOM 2532 N N . PRO A 1 322 ? -9.759 12.930 14.792 1.00 71.50 322 PRO A N 1
ATOM 2533 C CA . PRO A 1 322 ? -9.707 14.376 14.613 1.00 71.50 322 PRO A CA 1
ATOM 2534 C C . PRO A 1 322 ? -10.852 15.080 15.355 1.00 71.50 322 PRO A C 1
ATOM 2536 O O . PRO A 1 322 ? -11.949 14.535 15.499 1.00 71.50 322 PRO A O 1
ATOM 2539 N N . LEU A 1 323 ? -10.623 16.330 15.766 1.00 72.31 323 LEU A N 1
ATOM 2540 C CA . LEU A 1 323 ? -11.646 17.165 16.404 1.00 72.31 323 LEU A CA 1
ATOM 2541 C C . LEU A 1 323 ? -12.876 17.312 15.493 1.00 72.31 323 LEU A C 1
ATOM 2543 O O . LEU A 1 323 ? -12.755 17.726 14.342 1.00 72.31 323 LEU A O 1
ATOM 2547 N N . GLY A 1 324 ? -14.058 16.988 16.024 1.00 64.69 324 GLY A N 1
ATOM 2548 C CA . GLY A 1 324 ? -15.336 17.101 15.311 1.00 64.69 324 GLY A CA 1
ATOM 2549 C C . GLY A 1 324 ? -15.731 15.886 14.463 1.00 64.69 324 GLY A C 1
ATOM 2550 O O . GLY A 1 324 ? -16.769 15.935 13.811 1.00 64.69 324 GLY A O 1
ATOM 2551 N N . TRP A 1 325 ? -14.952 14.798 14.480 1.00 60.50 325 TRP A N 1
ATOM 2552 C CA . TRP A 1 325 ? -15.260 13.579 13.728 1.00 60.50 325 TRP A CA 1
ATOM 2553 C C . TRP A 1 325 ? -15.789 12.462 14.630 1.00 60.50 325 TRP A C 1
ATOM 2555 O O . TRP A 1 325 ? -15.239 12.183 15.695 1.00 60.50 325 TRP A O 1
ATOM 2565 N N . SER A 1 326 ? -16.836 11.769 14.172 1.00 63.66 326 SER A N 1
ATOM 2566 C CA . SER A 1 326 ? -17.379 10.582 14.848 1.00 63.66 326 SER A CA 1
ATOM 2567 C C . SER A 1 326 ? -16.524 9.324 14.635 1.00 63.66 326 SER A C 1
ATOM 2569 O O . SER A 1 326 ? -16.637 8.371 15.404 1.00 63.66 326 SER A O 1
ATOM 2571 N N . TYR A 1 327 ? -15.632 9.327 13.637 1.00 63.75 327 TYR A N 1
ATOM 2572 C CA . TYR A 1 327 ? -14.727 8.225 13.301 1.00 63.75 327 TYR A CA 1
ATOM 2573 C C . TYR A 1 327 ? -13.325 8.727 12.919 1.00 63.75 327 TYR A C 1
ATOM 2575 O O . TYR A 1 327 ? -13.134 9.898 12.603 1.00 63.75 327 TYR A O 1
ATOM 2583 N N . SER A 1 328 ? -12.322 7.838 12.929 1.00 73.25 328 SER A N 1
ATOM 2584 C CA . SER A 1 328 ? -10.974 8.174 12.448 1.00 73.25 328 SER A CA 1
ATOM 2585 C C . SER A 1 328 ? -10.840 7.880 10.945 1.00 73.25 328 SER A C 1
ATOM 2587 O O . SER A 1 328 ? -10.868 6.705 10.557 1.00 73.25 328 SER A O 1
ATOM 2589 N N . PRO A 1 329 ? -10.636 8.896 10.083 1.00 70.88 329 PRO A N 1
ATOM 2590 C CA . PRO A 1 329 ? -10.437 8.684 8.647 1.00 70.88 329 PRO A CA 1
ATOM 2591 C C . PRO A 1 329 ? -9.098 7.996 8.338 1.00 70.88 329 PRO A C 1
ATOM 2593 O O . PRO A 1 329 ? -8.929 7.404 7.280 1.00 70.88 329 PRO A O 1
ATOM 2596 N N . SER A 1 330 ? -8.143 8.031 9.275 1.00 75.56 330 SER A N 1
ATOM 2597 C CA . SER A 1 330 ? -6.856 7.328 9.163 1.00 75.56 330 SER A CA 1
ATOM 2598 C C . SER A 1 330 ? -6.909 5.875 9.649 1.00 75.56 330 SER A C 1
ATOM 2600 O O . SER A 1 330 ? -5.880 5.198 9.664 1.00 75.56 330 SER A O 1
ATOM 2602 N N . SER A 1 331 ? -8.079 5.377 10.061 1.00 76.69 331 SER A N 1
ATOM 2603 C CA . SER A 1 331 ? -8.224 3.981 10.474 1.00 76.69 331 SER A CA 1
ATOM 2604 C C . SER A 1 331 ? -8.025 3.021 9.297 1.00 76.69 331 SER A C 1
ATOM 2606 O O . SER A 1 331 ? -8.411 3.307 8.164 1.00 76.69 331 SER A O 1
ATOM 2608 N N . PHE A 1 332 ? -7.412 1.863 9.559 1.00 73.31 332 PHE A N 1
ATOM 2609 C CA . PHE A 1 332 ? -7.131 0.873 8.514 1.00 73.31 332 PHE A CA 1
ATOM 2610 C C . PHE A 1 332 ? -8.402 0.374 7.822 1.00 73.31 332 PHE A C 1
ATOM 2612 O O . PHE A 1 332 ? -8.394 0.205 6.610 1.00 73.31 332 PHE A O 1
ATOM 2619 N N . THR A 1 333 ? -9.511 0.229 8.547 1.00 73.19 333 THR A N 1
ATOM 2620 C CA . THR A 1 333 ? -10.804 -0.177 7.974 1.00 73.19 333 THR A CA 1
ATOM 2621 C C . THR A 1 333 ? -11.320 0.806 6.924 1.00 73.19 333 THR A C 1
ATOM 2623 O O . THR A 1 333 ? -11.896 0.378 5.932 1.00 73.19 333 THR A O 1
ATOM 2626 N N . GLN A 1 334 ? -11.055 2.106 7.089 1.00 76.25 334 GLN A N 1
ATOM 2627 C CA . GLN A 1 334 ? -11.416 3.132 6.104 1.00 76.25 334 GLN A CA 1
ATOM 2628 C C . GLN A 1 334 ? -10.445 3.177 4.912 1.00 76.25 334 GLN A C 1
ATOM 2630 O O . GLN A 1 334 ? -10.822 3.572 3.813 1.00 76.25 334 GLN A O 1
ATOM 2635 N N . ARG A 1 335 ? -9.189 2.757 5.110 1.00 81.50 335 ARG A N 1
ATOM 2636 C CA . ARG A 1 335 ? -8.127 2.808 4.088 1.00 81.50 335 ARG A CA 1
ATOM 2637 C C . ARG A 1 335 ? -8.065 1.555 3.215 1.00 81.50 335 ARG A C 1
ATOM 2639 O O . ARG A 1 335 ? -7.697 1.666 2.050 1.00 81.50 335 ARG A O 1
ATOM 2646 N N . ILE A 1 336 ? -8.441 0.387 3.745 1.00 85.19 336 ILE A N 1
ATOM 2647 C CA . ILE A 1 336 ? -8.400 -0.900 3.027 1.00 85.19 336 ILE A CA 1
ATOM 2648 C C . ILE A 1 336 ? -9.130 -0.843 1.676 1.00 85.19 336 ILE A C 1
ATOM 2650 O O . ILE A 1 336 ? -8.525 -1.279 0.701 1.00 85.19 336 ILE A O 1
ATOM 2654 N N . PRO A 1 337 ? -10.352 -0.283 1.548 1.00 85.50 337 PRO A N 1
ATOM 2655 C CA . PRO A 1 337 ? -11.027 -0.217 0.251 1.00 85.50 337 PRO A CA 1
ATOM 2656 C C . PRO A 1 337 ? -10.245 0.590 -0.792 1.00 85.50 337 PRO A C 1
ATOM 2658 O O . PRO A 1 337 ? -10.150 0.178 -1.945 1.00 85.50 337 PRO A O 1
ATOM 2661 N N . ILE A 1 338 ? -9.635 1.706 -0.379 1.00 86.31 338 ILE A N 1
ATOM 2662 C CA . ILE A 1 338 ? -8.821 2.561 -1.256 1.00 86.31 338 ILE A CA 1
ATOM 2663 C C . ILE A 1 338 ? -7.558 1.810 -1.688 1.00 86.31 338 ILE A C 1
ATOM 2665 O O . ILE A 1 338 ? -7.247 1.760 -2.873 1.00 86.31 338 ILE A O 1
ATOM 2669 N N . VAL A 1 339 ? -6.866 1.169 -0.743 1.00 89.50 339 VAL A N 1
ATOM 2670 C CA . VAL A 1 339 ? -5.669 0.364 -1.026 1.00 89.50 339 VAL A CA 1
ATOM 2671 C C . VAL A 1 339 ? -6.004 -0.825 -1.933 1.00 89.50 339 VAL A C 1
ATOM 2673 O O . VAL A 1 339 ? -5.258 -1.114 -2.863 1.00 89.50 339 VAL A O 1
ATOM 2676 N N . ALA A 1 340 ? -7.136 -1.496 -1.712 1.00 89.94 340 ALA A N 1
ATOM 2677 C CA . ALA A 1 340 ? -7.594 -2.609 -2.539 1.00 89.94 340 ALA A CA 1
ATOM 2678 C C . ALA A 1 340 ? -7.903 -2.161 -3.976 1.00 89.94 340 ALA A C 1
ATOM 2680 O O . ALA A 1 340 ? -7.463 -2.808 -4.926 1.00 89.94 340 ALA A O 1
ATOM 2681 N N . LEU A 1 341 ? -8.593 -1.028 -4.146 1.00 93.31 341 LEU A N 1
ATOM 2682 C CA . LEU A 1 341 ? -8.819 -0.425 -5.462 1.00 93.31 341 LEU A CA 1
ATOM 2683 C C . LEU A 1 341 ? -7.502 -0.025 -6.135 1.00 93.31 341 LEU A C 1
ATOM 2685 O O . LEU A 1 341 ? -7.340 -0.260 -7.330 1.00 93.31 341 LEU A O 1
ATOM 2689 N N . ALA A 1 342 ? -6.540 0.503 -5.376 1.00 95.44 342 ALA A N 1
ATOM 2690 C CA . ALA A 1 342 ? -5.218 0.827 -5.894 1.00 95.44 342 ALA A CA 1
ATOM 2691 C C . ALA A 1 342 ? -4.442 -0.428 -6.334 1.00 95.44 342 ALA A C 1
ATOM 2693 O O . ALA A 1 342 ? -3.779 -0.386 -7.362 1.00 95.44 342 ALA A O 1
ATOM 2694 N N . PHE A 1 343 ? -4.575 -1.576 -5.657 1.00 96.19 343 PHE A N 1
ATOM 2695 C CA . PHE A 1 343 ? -4.021 -2.846 -6.153 1.00 96.19 343 PHE A CA 1
ATOM 2696 C C . PHE A 1 343 ? -4.645 -3.277 -7.482 1.00 96.19 343 PHE A C 1
ATOM 2698 O O . PHE A 1 343 ? -3.918 -3.661 -8.398 1.00 96.19 343 PHE A O 1
ATOM 2705 N N . VAL A 1 344 ? -5.972 -3.184 -7.617 1.00 96.06 344 VAL A N 1
ATOM 2706 C CA . VAL A 1 344 ? -6.653 -3.469 -8.892 1.00 96.06 344 VAL A CA 1
ATOM 2707 C C . VAL A 1 344 ? -6.131 -2.538 -9.988 1.00 96.06 344 VAL A C 1
ATOM 2709 O O . VAL A 1 344 ? -5.738 -3.010 -11.056 1.00 96.06 344 VAL A O 1
ATOM 2712 N N . GLY A 1 345 ? -6.055 -1.237 -9.697 1.00 95.75 345 GLY A N 1
ATOM 2713 C CA . GLY A 1 345 ? -5.487 -0.231 -10.588 1.00 95.75 345 GLY A CA 1
ATOM 2714 C C . GLY A 1 345 ? -4.051 -0.558 -10.994 1.00 95.75 345 GLY A C 1
ATOM 2715 O O . GLY A 1 345 ? -3.750 -0.601 -12.182 1.00 95.75 345 GLY A O 1
ATOM 2716 N N . LEU A 1 346 ? -3.182 -0.881 -10.032 1.00 96.75 346 LEU A N 1
ATOM 2717 C CA . LEU A 1 346 ? -1.789 -1.260 -10.267 1.00 96.75 346 LEU A CA 1
ATOM 2718 C C . LEU A 1 346 ? -1.68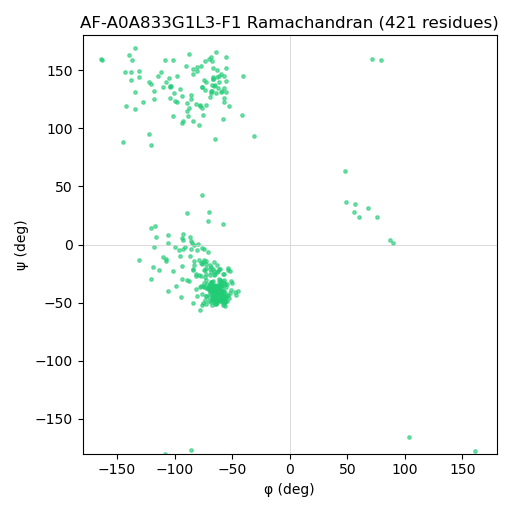6 -2.454 -11.220 1.00 96.75 346 LEU A C 1
ATOM 2720 O O . LEU A 1 346 ? -0.910 -2.402 -12.171 1.00 96.75 346 LEU A O 1
ATOM 2724 N N . PHE A 1 347 ? -2.448 -3.528 -10.992 1.00 95.25 347 PHE A N 1
ATOM 2725 C CA . PHE A 1 347 ? -2.365 -4.725 -11.832 1.00 95.25 347 PHE A CA 1
ATOM 2726 C C . PHE A 1 347 ? -2.849 -4.473 -13.258 1.00 95.25 347 PHE A C 1
ATOM 2728 O O . PHE A 1 347 ? -2.178 -4.893 -14.204 1.00 95.25 347 PHE A O 1
ATOM 2735 N N . VAL A 1 348 ? -3.962 -3.752 -13.416 1.00 94.31 348 VAL A N 1
ATOM 2736 C CA . VAL A 1 348 ? -4.492 -3.382 -14.734 1.00 94.31 348 VAL A CA 1
ATOM 2737 C C . VAL A 1 348 ? -3.519 -2.447 -15.452 1.00 94.31 348 VAL A C 1
ATOM 2739 O O . VAL A 1 348 ? -3.103 -2.732 -16.571 1.00 94.31 348 VAL A O 1
ATOM 2742 N N . SER A 1 349 ? -3.083 -1.369 -14.802 1.00 95.50 349 SER A N 1
ATOM 2743 C CA . SER A 1 349 ? -2.165 -0.395 -15.392 1.00 95.50 349 SER A CA 1
ATOM 2744 C C . SER A 1 349 ? -0.805 -0.996 -15.736 1.00 95.50 349 SER A C 1
ATOM 2746 O O . SER A 1 349 ? -0.278 -0.708 -16.804 1.00 95.50 349 SER A O 1
ATOM 2748 N N . ARG A 1 350 ? -0.251 -1.882 -14.899 1.00 95.19 350 ARG A N 1
ATOM 2749 C CA . ARG A 1 350 ? 1.010 -2.582 -15.193 1.00 95.19 350 ARG A CA 1
ATOM 2750 C C . ARG A 1 350 ? 0.877 -3.516 -16.398 1.00 95.19 350 ARG A C 1
ATOM 2752 O O . ARG A 1 350 ? 1.808 -3.621 -17.190 1.00 95.19 350 ARG A O 1
ATOM 2759 N N . TYR A 1 351 ? -0.267 -4.186 -16.544 1.00 93.88 351 TYR A N 1
ATOM 2760 C CA . TYR A 1 351 ? -0.555 -5.029 -17.706 1.00 93.88 351 TYR A CA 1
ATOM 2761 C C . TYR A 1 351 ? -0.647 -4.204 -18.998 1.00 93.88 351 TYR A C 1
ATOM 2763 O O . TYR A 1 351 ? -0.009 -4.540 -19.992 1.00 93.88 351 TYR A O 1
ATOM 2771 N N . LEU A 1 352 ? -1.355 -3.073 -18.958 1.00 93.25 352 LEU A N 1
ATOM 2772 C CA . LEU A 1 352 ? -1.431 -2.132 -20.079 1.00 93.25 352 LEU A CA 1
ATOM 2773 C C . LEU A 1 352 ? -0.057 -1.525 -20.416 1.00 93.25 352 LEU A C 1
ATOM 2775 O O . LEU A 1 352 ? 0.307 -1.422 -21.585 1.00 93.25 352 LEU A O 1
ATOM 2779 N N . ALA A 1 353 ? 0.739 -1.184 -19.400 1.00 94.62 353 ALA A N 1
ATOM 2780 C CA . ALA A 1 353 ? 2.093 -0.668 -19.575 1.00 94.62 353 ALA A CA 1
ATOM 2781 C C . ALA A 1 353 ? 3.016 -1.690 -20.248 1.00 94.62 353 ALA A C 1
ATOM 2783 O O . ALA A 1 353 ? 3.825 -1.309 -21.088 1.00 94.62 353 ALA A O 1
ATOM 2784 N N . ALA A 1 354 ? 2.877 -2.982 -19.929 1.00 93.38 354 ALA A N 1
ATOM 2785 C CA . ALA A 1 354 ? 3.642 -4.041 -20.584 1.00 93.38 354 ALA A CA 1
ATOM 2786 C C . ALA A 1 354 ? 3.409 -4.043 -22.106 1.00 93.38 354 ALA A C 1
ATOM 2788 O O . ALA A 1 354 ? 4.366 -4.165 -22.867 1.00 93.38 354 ALA A O 1
ATOM 2789 N N . TYR A 1 355 ? 2.171 -3.825 -22.563 1.00 91.50 355 TYR A N 1
ATOM 2790 C CA . TYR A 1 355 ? 1.877 -3.676 -23.993 1.00 91.50 355 TYR A CA 1
ATOM 2791 C C . TYR A 1 355 ? 2.518 -2.413 -24.579 1.00 91.50 355 TYR A C 1
ATOM 2793 O O . TYR A 1 355 ? 3.226 -2.481 -25.581 1.00 91.50 355 TYR A O 1
ATOM 2801 N N . GLN A 1 356 ? 2.367 -1.263 -23.916 1.00 92.19 356 GLN A N 1
ATOM 2802 C CA . GLN A 1 356 ? 2.968 -0.007 -24.385 1.00 92.19 356 GLN A CA 1
ATOM 2803 C C . GLN A 1 356 ? 4.495 -0.049 -24.457 1.00 92.19 356 GLN A C 1
ATOM 2805 O O . GLN A 1 356 ? 5.100 0.632 -25.278 1.00 92.19 356 GLN A O 1
ATOM 2810 N N . MET A 1 357 ? 5.124 -0.844 -23.600 1.00 90.94 357 MET A N 1
ATOM 2811 C CA . MET A 1 357 ? 6.573 -1.013 -23.544 1.00 90.94 357 MET A CA 1
ATOM 2812 C C . MET A 1 357 ? 7.089 -2.073 -24.529 1.00 90.94 357 MET A C 1
ATOM 2814 O O . MET A 1 357 ? 8.303 -2.245 -24.640 1.00 90.94 357 MET A O 1
ATOM 2818 N N . GLY A 1 358 ? 6.194 -2.761 -25.249 1.00 89.12 358 GLY A N 1
ATOM 2819 C CA . GLY A 1 358 ? 6.540 -3.824 -26.194 1.00 89.12 358 GLY A CA 1
ATOM 2820 C C . GLY A 1 358 ? 6.919 -5.148 -25.520 1.00 89.12 358 GLY A C 1
ATOM 2821 O O . GLY A 1 358 ? 7.663 -5.941 -26.084 1.00 89.12 358 GLY A O 1
ATOM 2822 N N . HIS A 1 359 ? 6.467 -5.397 -24.290 1.00 91.38 359 HIS A N 1
ATOM 2823 C CA . HIS A 1 359 ? 6.730 -6.655 -23.575 1.00 91.38 359 HIS A CA 1
ATOM 2824 C C . HIS A 1 359 ? 5.746 -7.768 -23.945 1.00 91.38 359 HIS A C 1
ATOM 2826 O O . HIS A 1 359 ? 6.039 -8.939 -23.714 1.00 91.38 359 HIS A O 1
ATOM 2832 N N . ILE A 1 360 ? 4.578 -7.402 -24.473 1.00 90.19 360 ILE A N 1
ATOM 2833 C CA . ILE A 1 360 ? 3.527 -8.314 -24.934 1.00 90.19 360 ILE A CA 1
ATOM 2834 C C . ILE A 1 360 ? 2.951 -7.805 -26.257 1.00 90.19 360 ILE A C 1
ATOM 2836 O O . ILE A 1 360 ? 2.869 -6.597 -26.469 1.00 90.19 360 ILE A O 1
ATOM 2840 N N . ASP A 1 361 ? 2.521 -8.728 -27.115 1.00 84.50 361 ASP A N 1
ATOM 2841 C CA . ASP A 1 361 ? 2.090 -8.415 -28.487 1.00 84.50 361 ASP A CA 1
ATOM 2842 C C . ASP A 1 361 ? 0.639 -7.924 -28.594 1.00 84.50 361 ASP A C 1
ATOM 2844 O O . ASP A 1 361 ? 0.240 -7.398 -29.630 1.00 84.50 361 ASP A O 1
ATOM 2848 N N . GLY A 1 362 ? -0.163 -8.104 -27.542 1.00 83.81 362 GLY A N 1
ATOM 2849 C CA . GLY A 1 362 ? -1.584 -7.771 -27.562 1.00 83.81 362 GLY A CA 1
ATOM 2850 C C . GLY A 1 362 ? -2.207 -7.688 -26.176 1.00 83.81 362 GLY A C 1
ATOM 2851 O O . GLY A 1 362 ? -1.691 -8.248 -25.201 1.00 83.81 362 GLY A O 1
ATOM 2852 N N . LEU A 1 363 ? -3.340 -6.995 -26.101 1.00 85.81 363 LEU A N 1
ATOM 2853 C CA . LEU A 1 363 ? -4.160 -6.881 -24.903 1.00 85.81 363 LEU A CA 1
ATOM 2854 C C . LEU A 1 363 ? -5.395 -7.769 -25.002 1.00 85.81 363 LEU A C 1
ATOM 2856 O O . LEU A 1 363 ? -6.106 -7.802 -26.005 1.00 85.81 363 LEU A O 1
ATOM 2860 N N . TRP A 1 364 ? -5.693 -8.462 -23.909 1.00 83.62 364 TRP A N 1
ATOM 2861 C CA . TRP A 1 364 ? -6.961 -9.155 -23.773 1.00 83.62 364 TRP A CA 1
ATOM 2862 C C . TRP A 1 364 ? -8.073 -8.146 -23.475 1.00 83.62 364 TRP A C 1
ATOM 2864 O O . TRP A 1 364 ? -8.113 -7.555 -22.396 1.00 83.62 364 TRP A O 1
ATOM 2874 N N . ASP A 1 365 ? -8.981 -7.968 -24.435 1.00 77.81 365 ASP A N 1
ATOM 2875 C CA . ASP A 1 365 ? -10.160 -7.111 -24.309 1.00 77.81 365 ASP A CA 1
ATOM 2876 C C . ASP A 1 365 ? -11.444 -7.930 -24.543 1.00 77.81 365 ASP A C 1
ATOM 2878 O O . ASP A 1 365 ? -11.850 -8.143 -25.691 1.00 77.81 365 ASP A O 1
ATOM 2882 N N . PRO A 1 366 ? -12.092 -8.432 -23.475 1.00 74.25 366 PRO A N 1
ATOM 2883 C CA . PRO A 1 366 ? -13.281 -9.273 -23.600 1.00 74.25 366 PRO A CA 1
ATOM 2884 C C . PRO A 1 366 ? -14.551 -8.498 -23.980 1.00 74.25 366 PRO A C 1
ATOM 2886 O O . PRO A 1 366 ? -15.550 -9.128 -24.321 1.00 74.25 366 PRO A O 1
ATOM 2889 N N . PHE A 1 367 ? -14.541 -7.161 -23.905 1.00 70.94 367 PHE A N 1
ATOM 2890 C CA . PHE A 1 367 ? -15.734 -6.329 -24.095 1.00 70.94 367 PHE A CA 1
ATOM 2891 C C . PHE A 1 367 ? -15.737 -5.600 -25.437 1.00 70.94 367 PHE A C 1
ATOM 2893 O O . PHE A 1 367 ? -16.783 -5.504 -26.078 1.00 70.94 367 PHE A O 1
ATOM 2900 N N . PHE A 1 368 ? -14.579 -5.101 -25.866 1.00 69.38 368 PHE A N 1
ATOM 2901 C CA . PHE A 1 368 ? -14.430 -4.319 -27.093 1.00 69.38 368 PHE A CA 1
ATOM 2902 C C . PHE A 1 368 ? -13.711 -5.092 -28.214 1.00 69.38 368 PHE A C 1
ATOM 2904 O O . PHE A 1 368 ? -13.837 -4.700 -29.371 1.00 69.38 368 PHE A O 1
ATOM 2911 N N . GLY A 1 369 ? -13.091 -6.239 -27.893 1.00 57.03 369 GLY A N 1
ATOM 2912 C CA . GLY A 1 369 ? -12.696 -7.310 -28.819 1.00 57.03 369 GLY A CA 1
ATOM 2913 C C . GLY A 1 369 ? -11.519 -7.017 -29.774 1.00 57.03 369 GLY A C 1
ATOM 2914 O O . GLY A 1 369 ? -11.229 -5.863 -30.073 1.00 57.03 369 GLY A O 1
ATOM 2915 N N . PRO A 1 370 ? -10.866 -8.065 -30.327 1.00 54.34 370 PRO A N 1
ATOM 2916 C CA . PRO A 1 370 ? -9.818 -7.958 -31.353 1.00 54.34 370 PRO A CA 1
ATOM 2917 C C . PRO A 1 370 ? -10.393 -7.973 -32.790 1.00 54.34 370 PRO A C 1
ATOM 2919 O O . PRO A 1 370 ? -9.769 -8.484 -33.717 1.00 54.34 370 PRO A O 1
ATOM 2922 N N . GLY A 1 371 ? -11.638 -7.524 -32.978 1.00 45.81 371 GLY A N 1
ATOM 2923 C CA . GLY A 1 371 ? -12.371 -7.702 -34.234 1.00 45.81 371 GLY A CA 1
ATOM 2924 C C . GLY A 1 371 ? -12.055 -6.633 -35.281 1.00 45.81 371 GLY A C 1
ATOM 2925 O O . GLY A 1 371 ? -11.908 -5.464 -34.942 1.00 45.81 371 GLY A O 1
ATOM 2926 N N . GLU A 1 372 ? -12.075 -7.023 -36.560 1.00 49.12 372 GLU A N 1
ATOM 2927 C CA . GLU A 1 372 ? -11.988 -6.189 -37.781 1.00 49.12 372 GLU A CA 1
ATOM 2928 C C . GLU A 1 372 ? -13.088 -5.102 -37.909 1.00 49.12 372 GLU A C 1
ATOM 2930 O O . GLU A 1 372 ? -13.359 -4.578 -38.991 1.00 49.12 372 GLU A O 1
ATOM 2935 N N . ALA A 1 373 ? -13.772 -4.760 -36.818 1.00 47.56 373 ALA A N 1
ATOM 2936 C CA . ALA A 1 373 ? -14.738 -3.685 -36.792 1.00 47.56 373 ALA A CA 1
ATOM 2937 C C . ALA A 1 373 ? -14.005 -2.327 -36.814 1.00 47.56 373 ALA A C 1
ATOM 2939 O O . ALA A 1 373 ? -13.000 -2.149 -36.127 1.00 47.56 373 ALA A O 1
ATOM 2940 N N . PRO A 1 374 ? -14.529 -1.314 -37.524 1.00 46.56 374 PRO A N 1
ATOM 2941 C CA . PRO A 1 374 ? -13.914 0.013 -37.665 1.00 46.56 374 PRO A CA 1
ATOM 2942 C C . PRO A 1 374 ? -13.965 0.858 -36.373 1.00 46.56 374 PRO A C 1
ATOM 2944 O O . PRO A 1 374 ? -13.885 2.088 -36.413 1.00 46.56 374 PRO A O 1
ATOM 2947 N N . VAL A 1 375 ? -14.144 0.223 -35.215 1.00 49.47 375 VAL A N 1
ATOM 2948 C CA . VAL A 1 375 ? -14.377 0.877 -33.933 1.00 49.47 375 VAL A CA 1
ATOM 2949 C C . VAL A 1 375 ? -13.038 1.048 -33.220 1.00 49.47 375 VAL A C 1
ATOM 2951 O O . VAL A 1 375 ? -12.480 0.117 -32.653 1.00 49.47 375 VAL A O 1
ATOM 2954 N N . ARG A 1 376 ? -12.529 2.282 -33.226 1.00 57.38 376 ARG A N 1
ATOM 2955 C CA . ARG A 1 376 ? -11.251 2.718 -32.626 1.00 57.38 376 ARG A CA 1
ATOM 2956 C C . ARG A 1 376 ? -11.259 2.726 -31.081 1.00 57.38 376 ARG A C 1
ATOM 2958 O O . ARG A 1 376 ? -10.557 3.536 -30.486 1.00 57.38 376 ARG A O 1
ATOM 2965 N N . ASN A 1 377 ? -12.069 1.880 -30.439 1.00 61.94 377 ASN A N 1
ATOM 2966 C CA . ASN A 1 377 ? -12.387 1.971 -29.005 1.00 61.94 377 ASN A CA 1
ATOM 2967 C C . ASN A 1 377 ? -11.892 0.772 -28.177 1.00 61.94 377 ASN A C 1
ATOM 2969 O O . ASN A 1 377 ? -12.227 0.688 -27.000 1.00 61.94 377 ASN A O 1
ATOM 2973 N N . GLY A 1 378 ? -11.132 -0.156 -28.766 1.00 74.00 378 GLY A N 1
ATOM 2974 C CA . GLY A 1 378 ? -10.489 -1.233 -28.006 1.00 74.00 378 GLY A CA 1
ATOM 2975 C C . GLY A 1 378 ? -9.393 -0.704 -27.079 1.00 74.00 378 GLY A C 1
ATOM 2976 O O . GLY A 1 378 ? -8.829 0.367 -27.323 1.00 74.00 378 GLY A O 1
ATOM 2977 N N . SER A 1 379 ? -9.058 -1.468 -26.038 1.00 80.94 379 SER A N 1
ATOM 2978 C CA . SER A 1 379 ? -8.031 -1.092 -25.054 1.00 80.94 379 SER A CA 1
ATOM 2979 C C . SER A 1 379 ? -6.702 -0.700 -25.713 1.00 80.94 379 SER A C 1
ATOM 2981 O O . SER A 1 379 ? -6.126 0.327 -25.358 1.00 80.94 379 SER A O 1
ATOM 2983 N N . GLU A 1 380 ? -6.271 -1.432 -26.748 1.00 83.06 380 GLU A N 1
ATOM 2984 C CA . GLU A 1 380 ? -5.073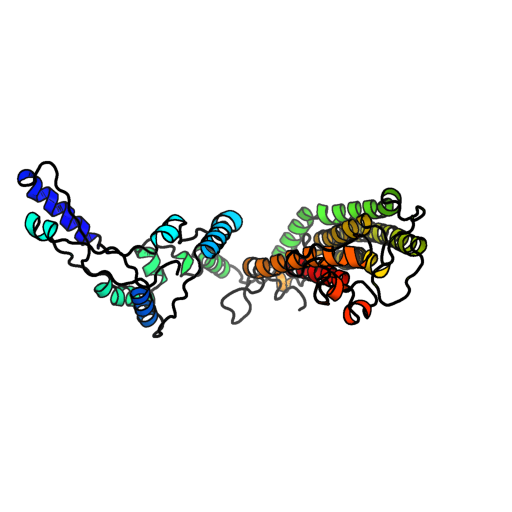 -1.116 -27.545 1.00 83.06 380 GLU A CA 1
ATOM 2985 C C . GLU A 1 380 ? -5.158 0.250 -28.238 1.00 83.06 380 GLU A C 1
ATOM 2987 O O . GLU A 1 380 ? -4.191 1.011 -28.242 1.00 83.06 380 GLU A O 1
ATOM 2992 N N . ALA A 1 381 ? -6.321 0.610 -28.787 1.00 79.50 381 ALA A N 1
ATOM 2993 C CA . ALA A 1 381 ? -6.520 1.889 -29.467 1.00 79.50 381 ALA A CA 1
ATOM 2994 C C . ALA A 1 381 ? -6.480 3.077 -28.491 1.00 79.50 381 ALA A C 1
ATOM 2996 O O . ALA A 1 381 ? -6.013 4.160 -28.851 1.00 79.50 381 ALA A O 1
ATOM 2997 N N . VAL A 1 382 ? -6.927 2.875 -27.247 1.00 83.50 382 VAL A N 1
ATOM 2998 C CA . VAL A 1 382 ? -6.882 3.895 -26.190 1.00 83.50 382 VAL A CA 1
ATOM 2999 C C . VAL A 1 382 ? -5.448 4.111 -25.704 1.00 83.50 382 VAL A C 1
ATOM 3001 O O . VAL A 1 382 ? -4.968 5.248 -25.717 1.00 83.50 382 VAL A O 1
ATOM 3004 N N . VAL A 1 383 ? -4.732 3.036 -25.356 1.00 82.50 383 VAL A N 1
ATOM 3005 C CA . VAL A 1 383 ? -3.347 3.114 -24.842 1.00 82.50 383 VAL A CA 1
ATOM 3006 C C . VAL A 1 383 ? -2.301 3.391 -25.926 1.00 82.50 383 VAL A C 1
ATOM 3008 O O . VAL A 1 383 ? -1.120 3.528 -25.635 1.00 82.50 383 VAL A O 1
ATOM 3011 N N . THR A 1 384 ? -2.702 3.480 -27.194 1.00 82.94 384 THR A N 1
ATOM 3012 C CA . THR A 1 384 ? -1.837 3.934 -28.300 1.00 82.94 384 THR A CA 1
ATOM 3013 C C . THR A 1 384 ? -2.393 5.169 -29.010 1.00 82.94 384 THR A C 1
ATOM 3015 O O . THR A 1 384 ? -1.937 5.542 -30.103 1.00 82.94 384 THR A O 1
ATOM 3018 N N . SER A 1 385 ? -3.373 5.824 -28.377 1.00 85.62 385 SER A N 1
ATOM 3019 C CA . SER A 1 385 ? -3.997 7.054 -28.853 1.00 85.62 385 SER A CA 1
ATOM 3020 C C . SER A 1 385 ? -3.006 8.219 -28.900 1.00 85.62 385 SER A C 1
ATOM 3022 O O . SER A 1 385 ? -1.929 8.181 -28.309 1.00 85.62 385 SER A O 1
ATOM 3024 N N . TRP A 1 386 ? -3.386 9.298 -29.587 1.00 83.44 386 TRP A N 1
ATOM 3025 C CA . TRP A 1 386 ? -2.582 10.523 -29.640 1.00 83.44 386 TRP A CA 1
ATOM 3026 C C . TRP A 1 386 ? -2.371 11.157 -28.254 1.00 83.44 386 TRP A C 1
ATOM 3028 O O . TRP A 1 386 ? -1.332 11.769 -28.031 1.00 83.44 386 TRP A O 1
ATOM 3038 N N . VAL A 1 387 ? -3.330 10.989 -27.331 1.00 85.00 387 VAL A N 1
ATOM 3039 C CA . VAL A 1 387 ? -3.216 11.466 -25.944 1.00 85.00 387 VAL A CA 1
ATOM 3040 C C . VAL A 1 387 ? -2.142 10.669 -25.218 1.00 85.00 387 VAL A C 1
ATOM 3042 O O . VAL A 1 387 ? -1.213 11.251 -24.669 1.00 85.00 387 VAL A O 1
ATOM 3045 N N . SER A 1 388 ? -2.242 9.341 -25.279 1.00 85.56 388 SER A N 1
ATOM 3046 C CA . SER A 1 388 ? -1.298 8.423 -24.640 1.00 85.56 388 SER A CA 1
ATOM 3047 C C . SER A 1 388 ? 0.129 8.613 -25.172 1.00 85.56 388 SER A C 1
ATOM 3049 O O . SER A 1 388 ? 1.078 8.798 -24.412 1.00 85.56 388 SER A O 1
ATOM 3051 N N . LYS A 1 389 ? 0.271 8.727 -26.497 1.00 86.31 389 LYS A N 1
ATOM 3052 C CA . LYS A 1 389 ? 1.541 9.003 -27.186 1.00 86.31 389 LYS A CA 1
ATOM 3053 C C . LYS A 1 389 ? 2.141 10.381 -26.895 1.00 86.31 389 LYS A C 1
ATOM 3055 O O . LYS A 1 389 ? 3.312 10.593 -27.207 1.00 86.31 389 LYS A O 1
ATOM 3060 N N . GLY A 1 390 ? 1.361 11.303 -26.328 1.00 85.06 390 GLY A N 1
ATOM 3061 C CA . GLY A 1 390 ? 1.825 12.625 -25.912 1.00 85.06 390 GLY A CA 1
ATOM 3062 C C . GLY A 1 390 ? 2.657 12.615 -24.626 1.00 85.06 390 GLY A C 1
ATOM 3063 O O . GLY A 1 390 ? 3.331 13.604 -24.340 1.00 85.06 390 GLY A O 1
ATOM 3064 N N . PHE A 1 391 ? 2.637 11.523 -23.857 1.00 86.56 391 PHE A N 1
ATOM 3065 C CA . PHE A 1 391 ? 3.443 11.391 -22.645 1.00 86.56 391 PHE A CA 1
ATOM 3066 C C . PHE A 1 391 ? 4.902 11.000 -22.963 1.00 86.56 391 PHE A C 1
ATOM 3068 O O . PHE A 1 391 ? 5.164 10.289 -23.937 1.00 86.56 391 PHE A O 1
ATOM 3075 N N . PRO A 1 392 ? 5.875 11.436 -22.135 1.00 87.25 392 PRO A N 1
ATOM 3076 C CA . PRO A 1 392 ? 7.290 11.083 -22.307 1.00 87.25 392 PRO A CA 1
ATOM 3077 C C . PRO A 1 392 ? 7.596 9.621 -21.943 1.00 87.25 392 PRO A C 1
ATOM 3079 O O . PRO A 1 392 ? 8.648 9.106 -22.296 1.00 87.25 392 PRO A O 1
ATOM 3082 N N . ILE A 1 393 ? 6.688 8.963 -21.225 1.00 91.94 393 ILE A N 1
ATOM 3083 C CA . ILE A 1 393 ? 6.743 7.552 -20.838 1.00 91.94 393 ILE A CA 1
ATOM 3084 C C . ILE A 1 393 ? 5.370 6.923 -21.092 1.00 91.94 393 ILE A C 1
ATOM 3086 O O . ILE A 1 393 ? 4.398 7.644 -21.315 1.00 91.94 393 ILE A O 1
ATOM 3090 N N . ALA A 1 394 ? 5.277 5.596 -21.010 1.00 91.94 394 ALA A N 1
ATOM 3091 C CA . ALA A 1 394 ? 4.010 4.872 -21.092 1.00 91.94 394 ALA A CA 1
ATOM 3092 C C . ALA A 1 394 ? 2.996 5.436 -20.073 1.00 91.94 394 ALA A C 1
ATOM 3094 O O . ALA A 1 394 ? 3.257 5.410 -18.866 1.00 91.94 394 ALA A O 1
ATOM 3095 N N . ASP A 1 395 ? 1.852 5.952 -20.533 1.00 93.00 395 ASP A N 1
ATOM 3096 C CA . ASP A 1 395 ? 0.849 6.584 -19.661 1.00 93.00 395 ASP A CA 1
ATOM 3097 C C . ASP A 1 395 ? 0.207 5.576 -18.697 1.00 93.00 395 ASP A C 1
ATOM 3099 O O . ASP A 1 395 ? 0.024 5.880 -17.517 1.00 93.00 395 ASP A O 1
ATOM 3103 N N . ALA A 1 396 ? -0.031 4.338 -19.137 1.00 93.12 396 ALA A N 1
ATOM 3104 C CA . ALA A 1 396 ? -0.455 3.265 -18.250 1.00 93.12 396 ALA A CA 1
ATOM 3105 C C . ALA A 1 396 ? 0.653 2.892 -17.256 1.00 93.12 396 ALA A C 1
ATOM 3107 O O . ALA A 1 396 ? 0.362 2.550 -16.112 1.00 93.12 396 ALA A O 1
ATOM 3108 N N . GLY A 1 397 ? 1.924 3.030 -17.644 1.00 94.19 397 GLY A N 1
ATOM 3109 C CA . GLY A 1 397 ? 3.064 2.888 -16.737 1.00 94.19 397 GLY A CA 1
ATOM 3110 C C . GLY A 1 397 ? 3.071 3.960 -15.648 1.00 94.19 397 GLY A C 1
ATOM 3111 O O . GLY A 1 397 ? 3.242 3.643 -14.471 1.00 94.19 397 GLY A O 1
ATOM 3112 N N . LEU A 1 398 ? 2.804 5.217 -16.015 1.00 94.62 398 LEU A N 1
ATOM 3113 C CA . LEU A 1 398 ? 2.622 6.312 -15.060 1.00 94.62 398 LEU A CA 1
ATOM 3114 C C . LEU A 1 398 ? 1.430 6.046 -14.127 1.00 94.62 398 LEU A C 1
ATOM 3116 O O . LEU A 1 398 ? 1.534 6.280 -12.924 1.00 94.62 398 LEU A O 1
ATOM 3120 N N . GLY A 1 399 ? 0.334 5.496 -14.658 1.00 95.38 399 GLY A N 1
ATOM 3121 C CA . GLY A 1 399 ? -0.803 5.028 -13.865 1.00 95.38 399 GLY A CA 1
ATOM 3122 C C . GLY A 1 399 ? -0.411 3.936 -12.866 1.00 95.38 399 GLY A C 1
ATOM 3123 O O . GLY A 1 399 ? -0.745 4.032 -11.690 1.00 95.38 399 GLY A O 1
ATOM 3124 N N . ALA A 1 400 ? 0.366 2.937 -13.295 1.00 96.56 400 ALA A N 1
ATOM 3125 C CA . ALA A 1 400 ? 0.865 1.878 -12.418 1.00 96.56 400 ALA A CA 1
ATOM 3126 C C . ALA A 1 400 ? 1.736 2.452 -11.290 1.00 96.56 400 ALA A C 1
ATOM 3128 O O . ALA A 1 400 ? 1.570 2.081 -10.130 1.00 96.56 400 ALA A O 1
ATOM 3129 N N . PHE A 1 401 ? 2.615 3.405 -11.610 1.00 96.81 401 PHE A N 1
ATOM 3130 C CA . PHE A 1 401 ? 3.419 4.112 -10.615 1.00 96.81 401 PHE A CA 1
ATOM 3131 C C . PHE A 1 401 ? 2.545 4.891 -9.617 1.00 96.81 401 PHE A C 1
ATOM 3133 O O . PHE A 1 401 ? 2.765 4.788 -8.411 1.00 96.81 401 PHE A O 1
ATOM 3140 N N . ALA A 1 402 ? 1.527 5.613 -10.096 1.00 96.56 402 ALA A N 1
ATOM 3141 C CA . ALA A 1 402 ? 0.593 6.357 -9.251 1.00 96.56 402 ALA A CA 1
ATOM 3142 C C . ALA A 1 402 ? -0.198 5.436 -8.308 1.00 96.56 402 ALA A C 1
ATOM 3144 O O . ALA A 1 402 ? -0.239 5.687 -7.108 1.00 96.56 402 ALA A O 1
ATOM 3145 N N . TYR A 1 403 ? -0.729 4.318 -8.807 1.00 97.12 403 TYR A N 1
ATOM 3146 C CA . TYR A 1 403 ? -1.386 3.325 -7.955 1.00 97.12 403 TYR A CA 1
ATOM 3147 C C . TYR A 1 403 ? -0.421 2.688 -6.947 1.00 97.12 403 TYR A C 1
ATOM 3149 O O . TYR A 1 403 ? -0.798 2.440 -5.804 1.00 97.12 403 TYR A O 1
ATOM 3157 N N . GLY A 1 404 ? 0.843 2.472 -7.327 1.00 96.38 404 GLY A N 1
ATOM 3158 C CA . GLY A 1 404 ? 1.901 2.073 -6.397 1.00 96.38 404 GLY A CA 1
ATOM 3159 C C . GLY A 1 404 ? 2.093 3.092 -5.267 1.00 96.38 404 GLY A C 1
ATOM 3160 O O . GLY A 1 404 ? 2.164 2.713 -4.098 1.00 96.38 404 GLY A O 1
ATOM 3161 N N . LEU A 1 405 ? 2.105 4.390 -5.589 1.00 95.12 405 LEU A N 1
ATOM 3162 C CA . LEU A 1 405 ? 2.139 5.460 -4.588 1.00 95.12 405 LEU A CA 1
ATOM 3163 C C . LEU A 1 405 ? 0.891 5.464 -3.701 1.00 95.12 405 LEU A C 1
ATOM 3165 O O . LEU A 1 405 ? 1.035 5.611 -2.490 1.00 95.12 405 LEU A O 1
ATOM 3169 N N . ASP A 1 406 ? -0.301 5.255 -4.260 1.00 94.25 406 ASP A N 1
ATOM 3170 C CA . ASP A 1 406 ? -1.548 5.175 -3.492 1.00 94.25 406 ASP A CA 1
ATOM 3171 C C . ASP A 1 406 ? -1.546 3.991 -2.522 1.00 94.25 406 ASP A C 1
ATOM 3173 O O . ASP A 1 406 ? -1.987 4.130 -1.382 1.00 94.25 406 ASP A O 1
ATOM 3177 N N . ILE A 1 407 ? -0.995 2.841 -2.920 1.00 94.31 407 ILE A N 1
ATOM 3178 C CA . ILE A 1 407 ? -0.812 1.691 -2.025 1.00 94.31 407 ILE A CA 1
ATOM 3179 C C . ILE A 1 407 ? 0.141 2.067 -0.889 1.00 94.31 407 ILE A C 1
ATOM 3181 O O . ILE A 1 407 ? -0.192 1.876 0.282 1.00 94.31 407 ILE A O 1
ATOM 3185 N N . LEU A 1 408 ? 1.309 2.633 -1.205 1.00 92.62 408 LEU A N 1
ATOM 3186 C CA . LEU A 1 408 ? 2.327 2.992 -0.213 1.00 92.62 408 LEU A CA 1
ATOM 3187 C C . LEU A 1 408 ? 1.820 4.081 0.751 1.00 92.62 408 LEU A C 1
ATOM 3189 O O . LEU A 1 408 ? 1.880 3.921 1.969 1.00 92.62 408 LEU A O 1
ATOM 3193 N N . ALA A 1 409 ? 1.238 5.164 0.237 1.00 88.69 409 ALA A N 1
ATOM 3194 C CA . ALA A 1 409 ? 0.655 6.242 1.037 1.00 88.69 409 ALA A CA 1
ATOM 3195 C C . ALA A 1 409 ? -0.614 5.792 1.788 1.00 88.69 409 ALA A C 1
ATOM 3197 O O . ALA A 1 409 ? -0.875 6.197 2.926 1.00 88.69 409 ALA A O 1
ATOM 3198 N N . GLY A 1 410 ? -1.398 4.909 1.177 1.00 85.25 410 GLY A N 1
ATOM 3199 C CA . GLY A 1 410 ? -2.608 4.315 1.732 1.00 85.25 410 GLY A CA 1
ATOM 3200 C C . GLY A 1 410 ? -2.343 3.287 2.828 1.00 85.25 410 GLY A C 1
ATOM 3201 O O . GLY A 1 410 ? -3.250 3.017 3.608 1.00 85.25 410 GLY A O 1
ATOM 3202 N N . THR A 1 411 ? -1.108 2.806 2.984 1.00 85.81 411 THR A N 1
ATOM 3203 C CA . THR A 1 411 ? -0.709 1.841 4.026 1.00 85.81 411 THR A CA 1
ATOM 3204 C C . THR A 1 411 ? 0.269 2.407 5.060 1.00 85.81 411 THR A C 1
ATOM 3206 O O . THR A 1 411 ? 0.321 1.907 6.183 1.00 85.81 411 THR A O 1
ATOM 3209 N N . ILE A 1 412 ? 1.009 3.476 4.743 1.00 84.94 412 ILE A N 1
ATOM 3210 C CA . ILE A 1 412 ? 1.973 4.092 5.667 1.00 84.94 412 ILE A CA 1
ATOM 3211 C C . ILE A 1 412 ? 1.291 4.710 6.901 1.00 84.94 412 ILE A C 1
ATOM 3213 O O . ILE A 1 412 ? 0.287 5.412 6.787 1.00 84.94 412 ILE A O 1
ATOM 3217 N N . GLY A 1 413 ? 1.856 4.505 8.090 1.00 75.88 413 GLY A N 1
ATOM 3218 C CA . GLY A 1 413 ? 1.406 5.151 9.328 1.00 75.88 413 GLY A CA 1
ATOM 3219 C C . GLY A 1 413 ? 0.166 4.533 9.989 1.00 75.88 413 GLY A C 1
ATOM 3220 O O . GLY A 1 413 ? -0.636 3.842 9.367 1.00 75.88 413 GLY A O 1
ATOM 3221 N N . ASP A 1 414 ? 0.027 4.816 11.284 1.00 74.06 414 ASP A N 1
ATOM 3222 C CA . ASP A 1 414 ? -1.029 4.318 12.179 1.00 74.06 414 ASP A CA 1
ATOM 3223 C C . ASP A 1 414 ? -2.306 5.194 12.118 1.00 74.06 414 ASP A C 1
ATOM 3225 O O . ASP A 1 414 ? -2.364 6.187 11.392 1.00 74.06 414 ASP A O 1
ATOM 3229 N N . ARG A 1 415 ? -3.327 4.899 12.933 1.00 74.56 415 ARG A N 1
ATOM 3230 C CA . ARG A 1 415 ? -4.559 5.696 13.112 1.00 74.56 415 ARG A CA 1
ATOM 3231 C C . ARG A 1 415 ? -4.290 7.170 13.428 1.00 74.56 415 ARG A C 1
ATOM 3233 O O . ARG A 1 415 ? -5.118 8.027 13.142 1.00 74.56 415 ARG A O 1
ATOM 3240 N N . ARG A 1 416 ? -3.106 7.475 13.963 1.00 73.56 416 ARG A N 1
ATOM 3241 C CA . ARG A 1 416 ? -2.619 8.823 14.298 1.00 73.56 416 ARG A CA 1
ATOM 3242 C C . ARG A 1 416 ? -2.010 9.577 13.112 1.00 73.56 416 ARG A C 1
ATOM 3244 O O . ARG A 1 416 ? -1.610 10.727 13.277 1.00 73.56 416 ARG A O 1
ATOM 3251 N N . ARG A 1 417 ? -1.960 8.963 11.922 1.00 76.31 417 ARG A N 1
ATOM 3252 C CA . ARG A 1 417 ? -1.402 9.537 10.684 1.00 76.31 417 ARG A CA 1
ATOM 3253 C C . ARG A 1 417 ? -1.897 10.950 10.405 1.00 76.31 417 ARG A C 1
ATOM 3255 O O . ARG A 1 417 ? -1.084 11.792 10.044 1.00 76.31 417 ARG A O 1
ATOM 3262 N N . TRP A 1 418 ? -3.183 11.218 10.638 1.00 76.12 418 TRP A N 1
ATOM 3263 C CA . TRP A 1 418 ? -3.803 12.530 10.413 1.00 76.12 418 TRP A CA 1
ATOM 3264 C C . TRP A 1 418 ? -3.091 13.701 11.116 1.00 76.12 418 TRP A C 1
ATOM 3266 O O . TRP A 1 418 ? -3.250 14.840 10.693 1.00 76.12 418 TRP A O 1
ATOM 3276 N N . ARG A 1 419 ? -2.310 13.435 12.173 1.00 75.38 419 ARG A N 1
ATOM 3277 C CA . ARG A 1 419 ? -1.501 14.433 12.899 1.00 75.38 419 ARG A CA 1
ATOM 3278 C C . ARG A 1 419 ? 0.002 14.165 12.877 1.00 75.38 419 ARG A C 1
ATOM 3280 O O . ARG A 1 419 ? 0.776 15.061 13.203 1.00 75.38 419 ARG A O 1
ATOM 3287 N N . THR A 1 420 ? 0.431 12.938 12.582 1.00 73.31 420 THR A N 1
ATOM 3288 C CA . THR A 1 420 ? 1.853 12.565 12.610 1.00 73.31 420 THR A CA 1
ATOM 3289 C C . THR A 1 420 ? 2.545 12.691 11.260 1.00 73.31 420 THR A C 1
ATOM 3291 O O . THR A 1 420 ? 3.772 12.763 11.237 1.00 73.31 420 THR A O 1
ATOM 3294 N N . MET A 1 421 ? 1.797 12.735 10.156 1.00 70.69 421 MET A N 1
ATOM 3295 C CA . MET A 1 421 ? 2.350 12.903 8.814 1.00 70.69 421 MET A CA 1
ATOM 3296 C C . MET A 1 421 ? 1.915 14.231 8.192 1.00 70.69 421 MET A C 1
ATOM 3298 O O . MET A 1 421 ? 0.794 14.675 8.441 1.00 70.69 421 MET A O 1
ATOM 3302 N N . PRO A 1 422 ? 2.790 14.872 7.396 1.00 56.97 422 PRO A N 1
ATOM 3303 C CA . PRO A 1 422 ? 2.384 15.993 6.563 1.00 56.97 422 PRO A CA 1
ATOM 3304 C C . PRO A 1 422 ? 1.326 15.527 5.551 1.00 56.97 422 PRO A C 1
ATOM 3306 O O . PRO A 1 422 ? 1.409 14.408 5.040 1.00 56.97 422 PRO A O 1
ATOM 3309 N N . TRP A 1 423 ? 0.322 16.381 5.348 1.00 47.19 423 TRP A N 1
ATOM 3310 C CA . TRP A 1 423 ? -0.776 16.226 4.390 1.00 47.19 423 TRP A CA 1
ATOM 3311 C C . TRP A 1 423 ? -0.321 16.076 2.938 1.00 47.19 423 TRP A C 1
ATOM 3313 O O . TRP A 1 423 ? 0.664 16.750 2.551 1.00 47.19 423 TRP A O 1
#

Radius of gyration: 32.08 Å; Cα contacts (8 Å, |Δi|>4): 559; chains: 1; bounding box: 85×55×73 Å

Sequence (423 aa):
FTGDLGAGQPYLHKDDLVEAIVRAVDRRAALPDETVLLIGEEETPSYEEMQKRIGRLVHDEDWRTLSLPKGLTKAGAWVQTEILDQETDIKPWMIENSDDHYEIDISRARSLFGWEPRHSLTGTLPEMIRRLKEDPTDWYEKNKLESAAVAASKPELDQARRRLRGPLERSRQEVEEETERHRGRTLWAPLANAALGLWLMTAPMTLGLFDPVALPPPPALGHEVAEPQLRNTWLGISEILSGLLIAIFALTGMSARRQWMQWVTAALGLWVMFAPLVFCTTSAAAYGIDTLVGMLVVAFAVMIPPTPGISRRALAADDDRPLGWSYSPSSFTQRIPIVALAFVGLFVSRYLAAYQMGHIDGLWDPFFGPGEAPVRNGSEAVVTSWVSKGFPIADAGLGAFAYGLDILAGTIGDRRRWRTMPW

Mean predicted aligned error: 15.75 Å

pLDDT: mean 81.94, std 15.08, range [39.75, 98.56]

Solvent-accessible surface area (backbone atoms only — not comparable to full-atom values): 23041 Å² total; per-residue (Å²): 86,51,54,46,52,80,18,20,61,56,49,67,49,69,67,47,53,51,52,50,52,51,45,48,62,75,42,49,90,80,51,66,100,74,79,90,72,52,83,49,33,68,70,47,64,21,55,46,56,51,45,30,54,49,27,36,71,75,70,74,38,80,55,82,84,57,69,46,61,63,70,62,52,53,53,51,47,47,47,39,37,75,74,64,72,38,91,60,92,72,47,76,69,56,57,70,55,29,56,56,63,47,84,60,73,41,65,63,30,33,70,78,58,73,45,75,66,83,63,50,72,85,74,47,43,64,60,53,51,49,49,36,73,74,39,51,51,61,42,25,53,76,68,73,43,71,32,52,79,78,30,79,29,64,68,55,48,51,48,47,54,51,41,69,73,47,70,73,44,52,52,74,64,57,49,48,53,50,52,52,53,50,38,66,75,30,54,63,30,30,50,50,30,23,51,50,10,55,47,34,50,48,40,32,73,77,70,46,29,80,48,88,68,72,91,66,59,70,48,51,54,65,63,94,72,75,56,69,52,56,20,21,38,53,42,34,52,48,35,30,53,49,10,51,50,28,25,53,30,20,57,55,22,69,39,84,94,36,30,63,35,21,58,54,26,22,52,48,11,53,45,44,40,44,42,41,48,76,42,55,35,70,47,57,65,55,46,54,48,31,39,51,52,10,52,48,29,27,41,30,32,47,46,68,26,74,57,61,86,54,54,68,71,60,68,20,47,77,73,50,50,57,92,95,48,97,58,41,80,45,28,64,83,66,27,48,64,57,29,52,52,21,49,54,45,22,56,53,20,44,54,51,19,33,38,30,41,34,57,42,97,71,74,93,43,94,85,62,45,96,60,97,60,96,65,76,72,21,67,66,44,53,62,53,24,76,72,35,20,67,42,97,39,49,50,38,37,53,46,18,53,51,21,49,48,44,34,51,65,50,61,45,62,55,42,48,31,83,72,54,46,89,132

Secondary structure (DSSP, 8-state):
-BS-TT-------HHHHHHHHHHHHHTGGGS-SS-----S-S----HHHHHHHHHHHHHSS---PPPB-HHHHHHHHHIIIIIT----SS-HHHHHGGG-------HHHHHHH-------HHHHHHHHHHHHHH-HHHHHHHTTS-HHHHSS-HHHHHHHHHHHHS-SB--HHHHHHHHHHHHHHTTHHHHHHHHHHHHHHHHHHHTTTTSPPP-PPPPS-SS----HHHHHHHHHHHHHHHHHHHHHHHHHTTSGGGTTHHHHHHHHHHHHHHHHHHTT-S-HHHHHHHHHHHHHHHIIIIISSPPTT--HHHHHB---S-TT-SS-TTSHHHHHHHHHHHHHHHHHHHHHHHHHTTSSS----TTT-S-S-S-TTSHHHHHTSTTGGGSSS-HHHHHHHHHHHHHHHHHSS-TTHHHHS--

Foldseek 3Di:
DEADQQAWDFAADPVLVVLLVVLCVVCVVVDPPDDDFDDTDQDTGGNQRVQQVLCCLQPVDRDDDDYDYLVVVVVVVCCCCPVVVDDDPDDNVCNVCNHDHDGDDRVSSCVRRVGDGPDDCSVCVNVLSVVCVVPVLVSCVVVVHQSVVVPVGPVVVVVVVVCVVDPLFADLVVLVVVLVVLLVVLLVLLVVQLVLLVVLLCCLVVLVLQPDDDDFDAFLALDDADDQNVLSVVLSVLSNVLSVLSNVLSVVCSDPVSVVSLVVQLVSLLCLQCSCQLSLHLRPPSNVSSVVSSLSSNCSSAARRPHPPFDSRLVGRPDLDDPPDPDQCLALVNLVVQLVVLVVQLVVLSLLLCVSSRVDVDDDDPDPDPDPDPDCPTSVSVQSDPVQNPDSGRVSSVSNSVSSVSNSVSRGDHSSCVPRPDD